Protein AF-A0A1Z4JEW8-F1 (afdb_monomer_lite)

Structure (mmCIF, N/CA/C/O backbone):
data_AF-A0A1Z4JEW8-F1
#
_entry.id   AF-A0A1Z4JEW8-F1
#
loop_
_atom_site.group_PDB
_atom_site.id
_atom_site.type_symbol
_atom_site.label_atom_id
_atom_site.label_alt_id
_atom_site.label_comp_id
_atom_site.label_asym_id
_atom_site.label_entity_id
_atom_site.label_seq_id
_atom_site.pdbx_PDB_ins_code
_atom_site.Cartn_x
_atom_site.Cartn_y
_atom_site.Cartn_z
_atom_site.occupancy
_atom_site.B_iso_or_equiv
_atom_site.auth_seq_id
_atom_site.auth_comp_id
_atom_site.auth_asym_id
_atom_site.auth_atom_id
_atom_site.pdbx_PDB_model_num
ATOM 1 N N . MET A 1 1 ? -56.384 10.209 36.908 1.00 37.41 1 MET A N 1
ATOM 2 C CA . MET A 1 1 ? -57.163 9.040 36.439 1.00 37.41 1 MET A CA 1
ATOM 3 C C . MET A 1 1 ? -57.137 7.982 37.532 1.00 37.41 1 MET A C 1
ATOM 5 O O . MET A 1 1 ? -56.082 7.412 37.780 1.00 37.41 1 MET A O 1
ATOM 9 N N . GLY A 1 2 ? -58.249 7.804 38.248 1.00 45.12 2 GLY A N 1
ATOM 10 C CA . GLY A 1 2 ? -58.373 6.816 39.322 1.00 45.12 2 GLY A CA 1
ATOM 11 C C . GLY A 1 2 ? -58.526 5.409 38.747 1.00 45.12 2 GLY A C 1
ATOM 12 O O . GLY A 1 2 ? -59.502 5.127 38.060 1.00 45.12 2 GLY A O 1
ATOM 13 N N . GLY A 1 3 ? -57.543 4.540 38.981 1.00 55.34 3 GLY A N 1
ATOM 14 C CA . GLY A 1 3 ? -57.662 3.120 38.650 1.00 55.34 3 GLY A CA 1
ATOM 15 C C . GLY A 1 3 ? -58.526 2.399 39.686 1.00 55.34 3 GLY A C 1
ATOM 16 O O . GLY A 1 3 ? -58.385 2.673 40.876 1.00 55.34 3 GLY A O 1
ATOM 17 N N . LYS A 1 4 ? -59.391 1.472 39.243 1.00 71.25 4 LYS A N 1
ATOM 18 C CA . LYS A 1 4 ? -60.155 0.567 40.125 1.00 71.25 4 LYS A CA 1
ATOM 19 C C . LYS A 1 4 ? -59.231 -0.049 41.182 1.00 71.25 4 LYS A C 1
ATOM 21 O O . LYS A 1 4 ? -58.220 -0.662 40.813 1.00 71.25 4 LYS A O 1
ATOM 26 N N . LEU A 1 5 ? -59.603 0.102 42.457 1.00 84.00 5 LEU A N 1
ATOM 27 C CA . LEU A 1 5 ? -58.953 -0.535 43.607 1.00 84.00 5 LEU A CA 1
ATOM 28 C C . LEU A 1 5 ? -58.852 -2.052 43.384 1.00 84.00 5 LEU A C 1
ATOM 30 O O . LEU A 1 5 ? -59.680 -2.629 42.684 1.00 84.00 5 LEU A O 1
ATOM 34 N N . TRP A 1 6 ? -57.793 -2.666 43.908 1.00 86.81 6 TRP A N 1
ATOM 35 C CA . TRP A 1 6 ? -57.601 -4.117 43.861 1.00 86.81 6 TRP A CA 1
ATOM 36 C C . TRP A 1 6 ? -58.329 -4.757 45.036 1.00 86.81 6 TRP A C 1
ATOM 38 O O . TRP A 1 6 ? -58.059 -4.400 46.183 1.00 86.81 6 TRP A O 1
ATOM 48 N N . GLU A 1 7 ? -59.234 -5.681 44.747 1.00 90.88 7 GLU A N 1
ATOM 49 C CA . GLU A 1 7 ? -60.022 -6.402 45.739 1.00 90.88 7 GLU A CA 1
ATOM 50 C C . GLU A 1 7 ? -59.204 -7.538 46.374 1.00 90.88 7 GLU A C 1
ATOM 52 O O . GLU A 1 7 ? -58.230 -8.036 45.802 1.00 90.88 7 GLU A O 1
ATOM 57 N N . GLY A 1 8 ? -59.585 -7.954 47.585 1.00 89.25 8 GLY A N 1
ATOM 58 C CA . GLY A 1 8 ? -58.835 -8.952 48.358 1.00 89.25 8 GLY A CA 1
ATOM 59 C C . GLY A 1 8 ? -58.693 -10.301 47.645 1.00 89.25 8 GLY A C 1
ATOM 60 O O . GLY A 1 8 ? -57.621 -10.901 47.680 1.00 89.25 8 GLY A O 1
ATOM 61 N N . TRP A 1 9 ? -59.731 -10.743 46.933 1.00 90.69 9 TRP A N 1
ATOM 62 C CA . TRP A 1 9 ? -59.690 -11.991 46.168 1.00 90.69 9 TRP A CA 1
ATOM 63 C C . TRP A 1 9 ? -58.778 -11.884 44.937 1.00 90.69 9 TRP A C 1
ATOM 65 O O . TRP A 1 9 ? -58.056 -12.830 44.636 1.00 90.69 9 TRP A O 1
ATOM 75 N N . GLU A 1 10 ? -58.715 -10.723 44.272 1.00 92.31 10 GLU A N 1
ATOM 76 C CA . GLU A 1 10 ? -57.778 -10.498 43.162 1.00 92.31 10 GLU A CA 1
ATOM 77 C C . GLU A 1 10 ? -56.331 -10.595 43.658 1.00 92.31 10 GLU A C 1
ATOM 79 O O . GLU A 1 10 ? -55.471 -11.173 42.999 1.00 92.31 10 GLU A O 1
ATOM 84 N N . MET A 1 11 ? -56.061 -10.062 44.854 1.00 91.81 11 MET A N 1
ATOM 85 C CA . MET A 1 11 ? -54.754 -10.178 45.503 1.00 91.81 11 MET A CA 1
ATOM 86 C C . MET A 1 11 ? -54.409 -11.627 45.869 1.00 91.81 11 MET A C 1
ATOM 88 O O . MET A 1 11 ? -53.238 -11.996 45.790 1.00 91.81 11 MET A O 1
ATOM 92 N N . GLN A 1 12 ? -55.404 -12.437 46.239 1.00 91.25 12 GLN A N 1
ATOM 93 C CA . GLN A 1 12 ? -55.226 -13.861 46.523 1.00 91.25 12 GLN A CA 1
ATOM 94 C C . GLN A 1 12 ? -54.885 -14.644 45.248 1.00 91.25 12 GLN A C 1
ATOM 96 O O . GLN A 1 12 ? -53.907 -15.386 45.237 1.00 91.25 12 GLN A O 1
ATOM 101 N N . VAL A 1 13 ? -55.586 -14.377 44.137 1.00 92.75 13 VAL A N 1
ATOM 102 C CA . VAL A 1 13 ? -55.270 -14.960 42.819 1.00 92.75 13 VAL A CA 1
ATOM 103 C C . VAL A 1 13 ? -53.829 -14.651 42.411 1.00 92.75 13 VAL A C 1
ATOM 105 O O . VAL A 1 13 ? -53.126 -15.546 41.945 1.00 92.75 13 VAL A O 1
ATOM 108 N N . LEU A 1 14 ? -53.352 -13.420 42.628 1.00 91.62 14 LEU A N 1
ATOM 109 C CA . LEU A 1 14 ? -51.947 -13.092 42.374 1.00 91.62 14 LEU A CA 1
ATOM 110 C C . LEU A 1 14 ? -51.000 -13.913 43.266 1.00 91.62 14 LEU A C 1
ATOM 112 O O . LEU A 1 14 ? -50.033 -14.469 42.758 1.00 91.62 14 LEU A O 1
ATOM 116 N N . ARG A 1 15 ? -51.256 -14.010 44.578 1.00 90.62 15 ARG A N 1
ATOM 117 C CA . ARG A 1 15 ? -50.373 -14.728 45.523 1.00 90.62 15 ARG A CA 1
ATOM 118 C C . ARG A 1 15 ? -50.279 -16.223 45.242 1.00 90.62 15 ARG A C 1
ATOM 120 O O . ARG A 1 15 ? -49.203 -16.795 45.378 1.00 90.62 15 ARG A O 1
ATOM 127 N N . ASP A 1 16 ? -51.385 -16.840 44.846 1.00 91.44 16 ASP A N 1
ATOM 128 C CA . ASP A 1 16 ? -51.444 -18.290 44.673 1.00 91.44 16 ASP A CA 1
ATOM 129 C C . ASP A 1 16 ? -50.813 -18.755 43.358 1.00 91.44 16 ASP A C 1
ATOM 131 O O . ASP A 1 16 ? -50.330 -19.891 43.286 1.00 91.44 16 ASP A O 1
ATOM 135 N N . ASN A 1 17 ? -50.789 -17.876 42.346 1.00 90.06 17 ASN A N 1
ATOM 136 C CA . ASN A 1 17 ? -50.465 -18.235 40.965 1.00 90.06 17 ASN A CA 1
ATOM 137 C C . ASN A 1 17 ? -49.214 -17.536 40.402 1.00 90.06 17 ASN A C 1
ATOM 139 O O . ASN A 1 17 ? -48.527 -18.125 39.563 1.00 90.06 17 ASN A O 1
ATOM 143 N N . CYS A 1 18 ? -48.869 -16.319 40.847 1.00 83.62 18 CYS A N 1
ATOM 144 C CA . CYS A 1 18 ? -47.643 -15.655 40.390 1.00 83.62 18 CYS A CA 1
ATOM 145 C C . CYS A 1 18 ? -46.408 -16.481 40.793 1.00 83.62 18 CYS A C 1
ATOM 147 O O . CYS A 1 18 ? -46.218 -16.803 41.962 1.00 83.62 18 CYS A O 1
ATOM 149 N N . GLY A 1 19 ? -45.583 -16.844 39.804 1.00 73.06 19 GLY A N 1
ATOM 150 C CA . GLY A 1 19 ? -44.410 -17.712 39.978 1.00 73.06 19 GLY A CA 1
ATOM 151 C C . GLY A 1 19 ? -44.659 -19.202 39.703 1.00 73.06 19 GLY A C 1
ATOM 152 O O . GLY A 1 19 ? -43.692 -19.945 39.573 1.00 73.06 19 GLY A O 1
ATOM 153 N N . LYS A 1 20 ? -45.921 -19.638 39.562 1.00 80.94 20 LYS A N 1
ATOM 154 C CA . LYS A 1 20 ? -46.285 -21.018 39.170 1.00 80.94 20 LYS A CA 1
ATOM 155 C C . LYS A 1 20 ? -46.773 -21.133 37.726 1.00 80.94 20 LYS A C 1
ATOM 157 O O . LYS A 1 20 ? -46.690 -22.207 37.145 1.00 80.94 20 LYS A O 1
ATOM 162 N N . MET A 1 21 ? -47.286 -20.042 37.166 1.00 84.06 21 MET A N 1
ATOM 163 C CA . MET A 1 21 ? -47.778 -19.957 35.790 1.00 84.06 21 MET A CA 1
ATOM 164 C C . MET A 1 21 ? -47.408 -18.604 35.168 1.00 84.06 21 MET A C 1
ATOM 166 O O . MET A 1 21 ? -46.947 -17.692 35.867 1.00 84.06 21 MET A O 1
ATOM 170 N N . SER A 1 22 ? -47.578 -18.479 33.852 1.00 83.75 22 SER A N 1
ATOM 171 C CA . SER A 1 22 ? -47.296 -17.245 33.112 1.00 83.75 22 SER A CA 1
ATOM 172 C C . SER A 1 22 ? -48.255 -16.113 33.495 1.00 83.75 22 SER A C 1
ATOM 174 O O . SER A 1 22 ? -49.361 -16.334 33.988 1.00 83.75 22 SER A O 1
ATOM 176 N N . ILE A 1 23 ? -47.848 -14.863 33.265 1.00 84.75 23 ILE A N 1
ATOM 177 C CA . ILE A 1 23 ? -48.676 -13.695 33.603 1.00 84.75 23 ILE A CA 1
ATOM 178 C C . ILE A 1 23 ? -49.924 -13.604 32.722 1.00 84.75 23 ILE A C 1
ATOM 180 O O . ILE A 1 23 ? -50.951 -13.089 33.161 1.00 84.75 23 ILE A O 1
ATOM 184 N N . GLU A 1 24 ? -49.854 -14.135 31.509 1.00 86.06 24 GLU A N 1
ATOM 185 C CA . GLU A 1 24 ? -50.970 -14.296 30.590 1.00 86.06 24 GLU A CA 1
ATOM 186 C C . GLU A 1 24 ? -52.019 -15.266 31.158 1.00 86.06 24 GLU A C 1
ATOM 188 O O . GLU A 1 24 ? -53.209 -14.953 31.140 1.00 86.06 24 GLU A O 1
ATOM 193 N N . GLU A 1 25 ? -51.584 -16.386 31.742 1.00 87.38 25 GLU A N 1
ATOM 194 C CA . GLU A 1 25 ? -52.461 -17.355 32.417 1.00 87.38 25 GLU A CA 1
ATOM 195 C C . GLU A 1 25 ? -53.066 -16.771 33.701 1.00 87.38 25 GLU A C 1
ATOM 197 O O . GLU A 1 25 ? -54.272 -16.883 33.918 1.00 87.38 25 GLU A O 1
ATOM 202 N N . VAL A 1 26 ? -52.280 -16.047 34.510 1.00 88.75 26 VAL A N 1
ATOM 203 C CA . VAL A 1 26 ? -52.811 -15.328 35.686 1.00 88.75 26 VAL A CA 1
ATOM 204 C C . VAL A 1 26 ? -53.827 -14.258 35.269 1.00 88.75 26 VAL A C 1
ATOM 206 O O . VAL A 1 26 ? -54.826 -14.045 35.955 1.00 88.75 26 VAL A O 1
ATOM 209 N N . ALA A 1 27 ? -53.609 -13.580 34.140 1.00 91.56 27 ALA A N 1
ATOM 210 C CA . ALA A 1 27 ? -54.542 -12.585 33.624 1.00 91.56 27 ALA A CA 1
ATOM 211 C C . ALA A 1 27 ? -55.839 -13.203 33.086 1.00 91.56 27 ALA A C 1
ATOM 213 O O . ALA A 1 27 ? -56.889 -12.574 33.199 1.00 91.56 27 ALA A O 1
ATOM 214 N N . ALA A 1 28 ? -55.802 -14.437 32.578 1.00 92.94 28 ALA A N 1
ATOM 215 C CA . ALA A 1 28 ? -57.008 -15.170 32.195 1.00 92.94 28 ALA A CA 1
ATOM 216 C C . ALA A 1 28 ? -57.924 -15.470 33.400 1.00 92.94 28 ALA A C 1
ATOM 218 O O . ALA A 1 28 ? -59.144 -15.489 33.247 1.00 92.94 28 ALA A O 1
ATOM 219 N N . LEU A 1 29 ? -57.357 -15.621 34.606 1.00 92.38 29 LEU A N 1
ATOM 220 C CA . LEU A 1 29 ? -58.109 -15.767 35.865 1.00 92.38 29 LEU A CA 1
ATOM 221 C C . LEU A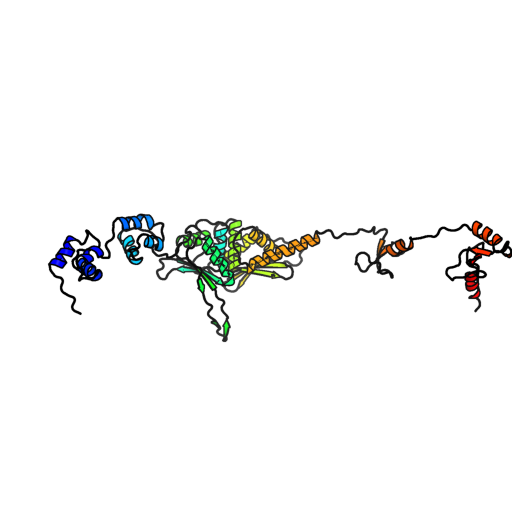 1 29 ? -58.729 -14.447 36.363 1.00 92.38 29 LEU A C 1
ATOM 223 O O . LEU A 1 29 ? -59.555 -14.451 37.274 1.00 92.38 29 LEU A O 1
ATOM 227 N N . LEU A 1 30 ? -58.340 -13.312 35.774 1.00 92.19 30 LEU A N 1
ATOM 228 C CA . LEU A 1 30 ? -58.817 -11.968 36.104 1.00 92.19 30 LEU A CA 1
ATOM 229 C C . LEU A 1 30 ? -59.309 -11.264 34.824 1.00 92.19 30 LEU A C 1
ATOM 231 O O . LEU A 1 30 ? -58.710 -10.269 34.412 1.00 92.19 30 LEU A O 1
ATOM 235 N N . PRO A 1 31 ? -60.395 -11.738 34.181 1.00 87.06 31 PRO A N 1
ATOM 236 C CA . PRO A 1 31 ? -60.792 -11.308 32.832 1.00 87.06 31 PRO A CA 1
ATOM 237 C C . PRO A 1 31 ? -61.156 -9.817 32.728 1.00 87.06 31 PRO A C 1
ATOM 239 O O . PRO A 1 31 ? -61.129 -9.225 31.651 1.00 87.06 31 PRO A O 1
ATOM 242 N N . HIS A 1 32 ? -61.476 -9.175 33.852 1.00 87.75 32 HIS A N 1
ATOM 243 C CA . HIS A 1 32 ? -61.737 -7.737 33.973 1.00 87.75 32 HIS A CA 1
ATOM 244 C C . HIS A 1 32 ? -60.465 -6.890 34.176 1.00 87.75 32 HIS A C 1
ATOM 246 O O . HIS A 1 32 ? -60.550 -5.660 34.259 1.00 87.75 32 HIS A O 1
ATOM 252 N N . ARG A 1 33 ? -59.283 -7.511 34.265 1.00 90.12 33 ARG A N 1
ATOM 253 C CA . ARG A 1 33 ? -57.972 -6.854 34.332 1.00 90.12 33 ARG A CA 1
ATOM 254 C C . ARG A 1 33 ? -57.192 -7.129 33.050 1.00 90.12 33 ARG A C 1
ATOM 256 O O . ARG A 1 33 ? -57.235 -8.204 32.473 1.00 90.12 33 ARG A O 1
ATOM 263 N N . THR A 1 34 ? -56.424 -6.141 32.603 1.00 91.38 34 THR A N 1
ATOM 264 C CA . THR A 1 34 ? -55.508 -6.343 31.474 1.00 91.38 34 THR A CA 1
ATOM 265 C C . THR A 1 34 ? -54.259 -7.090 31.935 1.00 91.38 34 THR A C 1
ATOM 267 O O . THR A 1 34 ? -53.801 -6.880 33.061 1.00 91.38 34 THR A O 1
ATOM 270 N N . VAL A 1 35 ? -53.636 -7.863 31.039 1.00 86.38 35 VAL A N 1
ATOM 271 C CA . VAL A 1 35 ? -52.336 -8.531 31.274 1.00 86.38 35 VAL A CA 1
ATOM 272 C C . VAL A 1 35 ? -51.304 -7.553 31.853 1.00 86.38 35 VAL A C 1
ATOM 274 O O . VAL A 1 35 ? -50.643 -7.823 32.853 1.00 86.38 35 VAL A O 1
ATOM 277 N N . LYS A 1 36 ? -51.243 -6.336 31.296 1.00 85.88 36 LYS A N 1
ATOM 278 C CA . LYS A 1 36 ? -50.372 -5.255 31.780 1.00 85.88 36 LYS A CA 1
ATOM 279 C C . LYS A 1 36 ? -50.713 -4.803 33.207 1.00 85.88 36 LYS A C 1
ATOM 281 O O . LYS A 1 36 ? -49.808 -4.493 33.979 1.00 85.88 36 LYS A O 1
ATOM 286 N N . GLY A 1 37 ? -51.998 -4.734 33.558 1.00 88.31 37 GLY A N 1
ATOM 287 C CA . GLY A 1 37 ? -52.461 -4.381 34.902 1.00 88.31 37 GLY A CA 1
ATOM 288 C C . GLY A 1 37 ? -52.094 -5.439 35.943 1.00 88.31 37 GLY A C 1
ATOM 289 O O . GLY A 1 37 ? -51.596 -5.085 37.012 1.00 88.31 37 GLY A O 1
ATOM 290 N N . VAL A 1 38 ? -52.272 -6.715 35.594 1.00 89.50 38 VAL A N 1
ATOM 291 C CA . VAL A 1 38 ? -51.879 -7.883 36.400 1.00 89.50 38 VAL A CA 1
ATOM 292 C C . VAL A 1 38 ? -50.373 -7.887 36.640 1.00 89.50 38 VAL A C 1
ATOM 294 O O . VAL A 1 38 ? -49.942 -7.877 37.793 1.00 89.50 38 VAL A O 1
ATOM 297 N N . HIS A 1 39 ? -49.574 -7.750 35.577 1.00 85.50 39 HIS A N 1
ATOM 298 C CA . HIS A 1 39 ? -48.118 -7.639 35.673 1.00 85.50 39 HIS A CA 1
ATOM 299 C C . HIS A 1 39 ? -47.681 -6.500 36.609 1.00 85.50 39 HIS A C 1
ATOM 301 O O . HIS A 1 39 ? -46.851 -6.689 37.497 1.00 85.50 39 HIS A O 1
ATOM 307 N N . LEU A 1 40 ? -48.222 -5.289 36.422 1.00 84.94 40 LEU A N 1
ATOM 308 C CA . LEU A 1 40 ? -47.860 -4.116 37.228 1.00 84.94 40 LEU A CA 1
ATOM 309 C C . LEU A 1 40 ? -48.212 -4.291 38.704 1.00 84.94 40 LEU A C 1
ATOM 311 O O . LEU A 1 40 ? -47.472 -3.811 39.563 1.00 84.94 40 LEU A O 1
ATOM 315 N N . ARG A 1 41 ? -49.337 -4.942 39.013 1.00 90.19 41 ARG A N 1
ATOM 316 C CA . ARG A 1 41 ? -49.731 -5.176 40.401 1.00 90.19 41 ARG A CA 1
ATOM 317 C C . ARG A 1 41 ? -48.884 -6.251 41.056 1.00 90.19 41 ARG A C 1
ATOM 319 O O . ARG A 1 41 ? -48.388 -5.992 42.147 1.00 90.19 41 ARG A O 1
ATOM 326 N N . ALA A 1 42 ? -48.703 -7.394 40.398 1.00 86.31 42 ALA A N 1
ATOM 327 C CA . ALA A 1 42 ? -47.872 -8.486 40.893 1.00 86.31 42 ALA A CA 1
ATOM 328 C C . ALA A 1 42 ? -46.432 -8.014 41.158 1.00 86.31 42 ALA A C 1
ATOM 330 O O . ALA A 1 42 ? -45.866 -8.305 42.207 1.00 86.31 42 ALA A O 1
ATOM 331 N N . PHE A 1 43 ? -45.891 -7.171 40.274 1.00 82.75 43 PHE A N 1
ATOM 332 C CA . PHE A 1 43 ? -44.615 -6.490 40.486 1.00 82.75 43 PHE A CA 1
ATOM 333 C C . PHE A 1 43 ? -44.638 -5.552 41.707 1.00 82.75 43 PHE A C 1
ATOM 335 O O . PHE A 1 43 ? -43.800 -5.668 42.594 1.00 82.75 43 PHE A O 1
ATOM 342 N N . LYS A 1 44 ? -45.629 -4.649 41.807 1.00 84.75 44 LYS A N 1
ATOM 343 C CA . LYS A 1 44 ? -45.735 -3.685 42.925 1.00 84.75 44 LYS A CA 1
ATOM 344 C C . LYS A 1 44 ? -45.873 -4.331 44.302 1.00 84.75 44 LYS A C 1
ATOM 346 O O . LYS A 1 44 ? -45.576 -3.676 45.295 1.00 84.75 44 LYS A O 1
ATOM 351 N N . VAL A 1 45 ? -46.387 -5.555 44.368 1.00 86.94 45 VAL A N 1
ATOM 352 C CA . VAL A 1 45 ? -46.597 -6.293 45.622 1.00 86.94 45 VAL A CA 1
ATOM 353 C C . VAL A 1 45 ? -45.551 -7.387 45.849 1.00 86.94 45 VAL A C 1
ATOM 355 O O . VAL A 1 45 ? -45.737 -8.216 46.732 1.00 86.94 45 VAL A O 1
ATOM 358 N N . GLY A 1 46 ? -44.457 -7.375 45.076 1.00 82.44 46 GLY A N 1
ATOM 359 C CA . GLY A 1 46 ? -43.292 -8.240 45.282 1.00 82.44 46 GLY A CA 1
ATOM 360 C C . GLY A 1 46 ? -43.492 -9.709 44.899 1.00 82.44 46 GLY A C 1
ATOM 361 O O . GLY A 1 46 ? -42.726 -10.553 45.344 1.00 82.44 46 GLY A O 1
ATOM 362 N N . LEU A 1 47 ? -44.517 -10.028 44.101 1.00 84.25 47 LEU A N 1
ATOM 363 C CA . LEU A 1 47 ? -44.822 -11.397 43.652 1.00 84.25 47 LEU A CA 1
ATOM 364 C C . LEU A 1 47 ? -44.148 -11.770 42.329 1.00 84.25 47 LEU A C 1
ATOM 366 O O . LEU A 1 47 ? -44.182 -12.928 41.921 1.00 84.25 47 LEU A O 1
ATOM 370 N N . LEU A 1 48 ? -43.569 -10.791 41.639 1.00 71.69 48 LEU A N 1
ATOM 371 C CA . LEU A 1 48 ? -42.718 -11.025 40.483 1.00 71.69 48 LEU A CA 1
ATOM 372 C C . LEU A 1 48 ? -41.287 -10.636 40.830 1.00 71.69 48 LEU A C 1
ATOM 374 O O . LEU A 1 48 ? -41.094 -9.631 41.523 1.00 71.69 48 LEU A O 1
ATOM 378 N N . PRO A 1 49 ? -40.294 -11.392 40.329 1.00 65.00 49 PRO A N 1
ATOM 379 C CA . PRO A 1 49 ? -38.912 -10.981 40.437 1.00 65.00 49 PRO A CA 1
ATOM 380 C C . PRO A 1 49 ? -38.741 -9.616 39.778 1.00 65.00 49 PRO A C 1
ATOM 382 O O . PRO A 1 49 ? -39.457 -9.246 38.837 1.00 65.00 49 PRO A O 1
ATOM 385 N N . ASP A 1 50 ? -37.786 -8.857 40.300 1.00 62.91 50 ASP A N 1
ATOM 386 C CA . ASP A 1 50 ? -37.508 -7.531 39.788 1.00 62.91 50 ASP A CA 1
ATOM 387 C C . ASP A 1 50 ? -37.223 -7.600 38.281 1.00 62.91 50 ASP A C 1
ATOM 389 O O . ASP A 1 50 ? -36.651 -8.575 37.790 1.00 62.91 50 ASP A O 1
ATOM 393 N N . LYS A 1 51 ? -37.544 -6.548 37.520 1.00 59.09 51 LYS A N 1
ATOM 394 C CA . LYS A 1 51 ? -37.290 -6.516 36.060 1.00 59.09 51 LYS A CA 1
ATOM 395 C C . LYS A 1 51 ? -35.797 -6.711 35.706 1.00 59.09 51 LYS A C 1
ATOM 397 O O . LYS A 1 51 ? -35.444 -6.936 34.550 1.00 59.09 51 LYS A O 1
ATOM 402 N N . ASN A 1 52 ? -34.934 -6.626 36.718 1.00 61.56 52 ASN A N 1
ATOM 403 C CA . ASN A 1 52 ? -33.487 -6.792 36.677 1.00 61.56 52 ASN A CA 1
ATOM 404 C C . ASN A 1 52 ? -32.995 -8.141 37.233 1.00 61.56 52 ASN A C 1
ATOM 406 O O . ASN A 1 52 ? -31.790 -8.306 37.375 1.00 61.56 52 ASN A O 1
ATOM 410 N N . TYR A 1 53 ? -33.876 -9.083 37.580 1.00 75.62 53 TYR A N 1
ATOM 411 C CA . TYR A 1 53 ? -33.467 -10.393 38.088 1.00 75.62 53 TYR A CA 1
ATOM 412 C C . TYR A 1 53 ? -32.790 -11.197 36.982 1.00 75.62 53 TYR A C 1
ATOM 414 O O . TYR A 1 53 ? -33.367 -11.301 35.904 1.00 75.62 53 TYR A O 1
ATOM 422 N N . TRP A 1 54 ? -31.601 -11.739 37.241 1.00 80.94 54 TRP A N 1
ATOM 423 C CA . TRP A 1 54 ? -30.809 -12.568 36.328 1.00 80.94 54 TRP A CA 1
ATOM 424 C C . TRP A 1 54 ? -30.789 -14.007 36.826 1.00 80.94 54 TRP A C 1
ATOM 426 O O . TRP A 1 54 ? -30.583 -14.241 38.015 1.00 80.94 54 TRP A O 1
ATOM 436 N N . THR A 1 55 ? -31.019 -14.956 35.924 1.00 83.25 55 THR A N 1
ATOM 437 C CA . THR A 1 55 ? -30.961 -16.385 36.248 1.00 83.25 55 THR A CA 1
ATOM 438 C C . THR A 1 55 ? -29.531 -16.918 36.154 1.00 83.25 55 THR A C 1
ATOM 440 O O . THR A 1 55 ? -28.723 -16.413 35.376 1.00 83.25 55 THR A O 1
ATOM 443 N N . GLU A 1 56 ? -29.241 -18.001 36.877 1.00 80.44 56 GLU A N 1
ATOM 444 C CA . GLU A 1 56 ? -27.939 -18.684 36.808 1.00 80.44 56 GLU A CA 1
ATOM 445 C C . GLU A 1 56 ? -27.614 -19.166 35.382 1.00 80.44 56 GLU A C 1
ATOM 447 O O . GLU A 1 56 ? -26.474 -19.114 34.935 1.00 80.44 56 GLU A O 1
ATOM 452 N N . GLN A 1 57 ? -28.634 -19.578 34.622 1.00 80.44 57 GLN A N 1
ATOM 453 C CA . GLN A 1 57 ? -28.488 -19.979 33.219 1.00 80.44 57 GLN A CA 1
ATOM 454 C C . GLN A 1 57 ? -28.052 -18.805 32.336 1.00 80.44 57 GLN A C 1
ATOM 456 O O . GLN A 1 57 ? -27.191 -18.966 31.472 1.00 80.44 57 GLN A O 1
ATOM 461 N N . GLU A 1 58 ? -28.628 -17.619 32.550 1.00 87.06 58 GLU A N 1
ATOM 462 C CA . GLU A 1 58 ? -28.208 -16.413 31.839 1.00 87.06 58 GLU A CA 1
ATOM 463 C C . GLU A 1 58 ? -26.773 -16.031 32.217 1.00 87.06 58 GLU A C 1
ATOM 465 O O . GLU A 1 58 ? -25.981 -15.738 31.326 1.00 87.06 58 GLU A O 1
ATOM 470 N N . ASP A 1 59 ? -26.405 -16.101 33.499 1.00 88.31 59 ASP A N 1
ATOM 471 C CA . ASP A 1 59 ? -25.035 -15.832 33.951 1.00 88.31 59 ASP A CA 1
ATOM 472 C C . ASP A 1 59 ? -24.026 -16.834 33.366 1.00 88.31 59 ASP A C 1
ATOM 474 O O . ASP A 1 59 ? -22.942 -16.432 32.937 1.00 88.31 59 ASP A O 1
ATOM 478 N N . GLN A 1 60 ? -24.390 -18.113 33.251 1.00 85.94 60 GLN A N 1
ATOM 479 C CA . GLN A 1 60 ? -23.561 -19.132 32.604 1.00 85.94 60 GLN A CA 1
ATOM 480 C C . GLN A 1 60 ? -23.382 -18.856 31.103 1.00 85.94 60 GLN A C 1
ATOM 482 O O . GLN A 1 60 ? -22.260 -18.899 30.595 1.00 85.94 60 GLN A O 1
ATOM 487 N N . ILE A 1 61 ? -24.454 -18.469 30.395 1.00 86.69 61 ILE A N 1
ATOM 488 C CA . ILE A 1 61 ? -24.365 -18.020 28.995 1.00 86.69 61 ILE A CA 1
ATOM 489 C C . ILE A 1 61 ? -23.373 -16.860 28.878 1.00 86.69 61 ILE A C 1
ATOM 491 O O . ILE A 1 61 ? -22.561 -16.841 27.953 1.00 86.69 61 ILE A O 1
ATOM 495 N N . LEU A 1 62 ? -23.406 -15.901 29.803 1.00 84.25 62 LEU A N 1
ATOM 496 C CA . LEU A 1 62 ? -22.470 -14.782 29.802 1.00 84.25 62 LEU A CA 1
ATOM 497 C C . LEU A 1 62 ? -21.025 -15.246 30.029 1.00 84.25 62 LEU A C 1
ATOM 499 O O . LEU A 1 62 ? -20.154 -14.853 29.257 1.00 84.25 62 LEU A O 1
ATOM 503 N N . ARG A 1 63 ? -20.765 -16.111 31.015 1.00 81.31 63 ARG A N 1
ATOM 504 C CA . ARG A 1 63 ? -19.417 -16.632 31.319 1.00 81.31 63 ARG A CA 1
ATOM 505 C C . ARG A 1 63 ? -18.786 -17.365 30.135 1.00 81.31 63 ARG A C 1
ATOM 507 O O . ARG A 1 63 ? -17.655 -17.057 29.769 1.00 81.31 63 ARG A O 1
ATOM 514 N N . ASP A 1 64 ? -19.531 -18.263 29.499 1.00 81.81 64 ASP A N 1
ATOM 515 C CA . ASP A 1 64 ? -18.992 -19.131 28.443 1.00 81.81 64 ASP A CA 1
ATOM 516 C C . ASP A 1 64 ? -18.814 -18.406 27.106 1.00 81.81 64 ASP A C 1
ATOM 518 O O . ASP A 1 64 ? -17.966 -18.764 26.286 1.00 81.81 64 ASP A O 1
ATOM 522 N N . ASN A 1 65 ? -19.635 -17.383 26.853 1.00 78.62 65 ASN A N 1
ATOM 523 C CA . ASN A 1 65 ? -19.725 -16.769 25.531 1.00 78.62 65 ASN A CA 1
ATOM 524 C C . ASN A 1 65 ? -19.090 -15.382 25.460 1.00 78.62 65 ASN A C 1
ATOM 526 O O . ASN A 1 65 ? -18.675 -14.976 24.375 1.00 78.62 65 ASN A O 1
ATOM 530 N N . PHE A 1 66 ? -18.989 -14.651 26.572 1.00 69.06 66 PHE A N 1
ATOM 531 C CA . PHE A 1 66 ? -18.430 -13.298 26.574 1.00 69.06 66 PHE A CA 1
ATOM 532 C C . PHE A 1 66 ? -16.989 -13.197 26.051 1.00 69.06 66 PHE A C 1
ATOM 534 O O . PHE A 1 66 ? -16.721 -12.260 25.297 1.00 69.06 66 PHE A O 1
ATOM 541 N N . PRO A 1 67 ? -16.074 -14.147 26.332 1.00 65.06 67 PRO A N 1
ATOM 542 C CA . PRO A 1 67 ? -14.713 -14.069 25.801 1.00 65.06 67 PRO A CA 1
ATOM 543 C C . PRO A 1 67 ? -14.626 -14.219 24.270 1.00 65.06 67 PRO A C 1
ATOM 545 O O . PRO A 1 67 ? -13.629 -13.818 23.668 1.00 65.06 67 PRO A O 1
ATOM 548 N N . HIS A 1 68 ? -15.654 -14.786 23.623 1.00 65.31 68 HIS A N 1
ATOM 549 C CA . HIS A 1 68 ? -15.557 -15.282 22.243 1.00 65.31 68 HIS A CA 1
ATOM 550 C C . HIS A 1 68 ? -16.690 -14.838 21.303 1.00 65.31 68 HIS A C 1
ATOM 552 O O . HIS A 1 68 ? -16.587 -15.043 20.093 1.00 65.31 68 HIS A O 1
ATOM 558 N N . LYS A 1 69 ? -17.776 -14.238 21.808 1.00 68.50 69 LYS A N 1
ATOM 559 C CA . LYS A 1 69 ? -18.933 -13.811 21.003 1.00 68.50 69 LYS A CA 1
ATOM 560 C C . LYS A 1 69 ? -19.157 -12.303 21.062 1.00 68.50 69 LYS A C 1
ATOM 562 O O . LYS A 1 69 ? -18.889 -11.635 22.052 1.00 68.50 69 LYS A O 1
ATOM 567 N N . THR A 1 70 ? -19.700 -11.761 19.974 1.00 69.19 70 THR A N 1
ATOM 568 C CA . THR A 1 70 ? -20.077 -10.342 19.875 1.00 69.19 70 THR A CA 1
ATOM 569 C C . THR A 1 70 ? -21.295 -10.016 20.739 1.00 69.19 70 THR A C 1
ATOM 571 O O . THR A 1 70 ? -22.151 -10.870 20.984 1.00 69.19 70 THR A O 1
ATOM 574 N N . ALA A 1 71 ? -21.449 -8.739 21.102 1.00 70.06 71 ALA A N 1
ATOM 575 C CA . ALA A 1 71 ? -22.616 -8.243 21.835 1.00 70.06 71 ALA A CA 1
ATOM 576 C C . ALA A 1 71 ? -23.944 -8.615 21.152 1.00 70.06 71 ALA A C 1
ATOM 578 O O . ALA A 1 71 ? -24.918 -8.973 21.809 1.00 70.06 71 ALA A O 1
ATOM 579 N N . THR A 1 72 ? -23.978 -8.576 19.816 1.00 69.50 72 THR A N 1
ATOM 580 C CA . THR A 1 72 ? -25.151 -8.945 19.013 1.00 69.50 72 THR A CA 1
ATOM 581 C C . THR A 1 72 ? -25.470 -10.436 19.113 1.00 69.50 72 THR A C 1
ATOM 583 O O . THR A 1 72 ? -26.638 -10.801 19.227 1.00 69.50 72 THR A O 1
ATOM 586 N N . GLN A 1 73 ? -24.456 -11.304 19.082 1.00 75.94 73 GLN A N 1
ATOM 587 C CA . GLN A 1 73 ? -24.641 -12.750 19.235 1.00 75.94 73 GLN A CA 1
ATOM 588 C C . GLN A 1 73 ? -25.127 -13.095 20.646 1.00 75.94 73 GLN A C 1
ATOM 590 O O . GLN A 1 73 ? -26.098 -13.833 20.778 1.00 75.94 73 GLN A O 1
ATOM 595 N N . ILE A 1 74 ? -24.541 -12.484 21.679 1.00 79.25 74 ILE A N 1
ATOM 596 C CA . ILE A 1 74 ? -24.976 -12.660 23.073 1.00 79.25 74 ILE A CA 1
ATOM 597 C C . ILE A 1 74 ? -26.416 -12.157 23.256 1.00 79.25 74 ILE A C 1
ATOM 599 O O . ILE A 1 74 ? -27.239 -12.842 23.855 1.00 79.25 74 ILE A O 1
ATOM 603 N N . LYS A 1 75 ? -26.782 -11.019 22.651 1.00 81.81 75 LYS A N 1
ATOM 604 C CA . LYS A 1 75 ? -28.168 -10.517 22.654 1.00 81.81 75 LYS A CA 1
ATOM 605 C C . LYS A 1 75 ? -29.157 -11.485 22.000 1.00 81.81 75 LYS A C 1
ATOM 607 O O . LYS A 1 75 ? -30.292 -11.575 22.445 1.00 81.81 75 LYS A O 1
ATOM 612 N N . ARG A 1 76 ? -28.764 -12.194 20.935 1.00 82.81 76 ARG A N 1
ATOM 613 C CA . ARG A 1 76 ? -29.633 -13.208 20.307 1.00 82.81 76 ARG A CA 1
ATOM 614 C C . ARG A 1 76 ? -29.876 -14.396 21.237 1.00 82.81 76 ARG A C 1
ATOM 616 O O . ARG A 1 76 ? -30.982 -14.919 21.242 1.00 82.81 76 ARG A O 1
ATOM 623 N N . MET A 1 77 ? -28.868 -14.781 22.021 1.00 82.75 77 MET A N 1
ATOM 624 C CA . MET A 1 77 ? -28.978 -15.839 23.035 1.00 82.75 77 MET A CA 1
ATOM 625 C C . MET A 1 77 ? -29.810 -15.392 24.246 1.00 82.75 77 MET A C 1
ATOM 627 O O . MET A 1 77 ? -30.481 -16.207 24.865 1.00 82.75 77 MET A O 1
ATOM 631 N N . LEU A 1 78 ? -29.812 -14.090 24.540 1.00 84.44 78 LEU A N 1
ATOM 632 C CA . LEU A 1 78 ? -30.551 -13.454 25.630 1.00 84.44 78 LEU A CA 1
ATOM 633 C C . LEU A 1 78 ? -31.617 -12.497 25.075 1.00 84.44 78 LEU A C 1
ATOM 635 O O . LEU A 1 78 ? -31.606 -11.299 25.361 1.00 84.44 78 LEU A O 1
ATOM 639 N N . SER A 1 79 ? -32.527 -13.014 24.244 1.00 73.12 79 SER A N 1
ATOM 640 C CA . SER A 1 79 ? -33.483 -12.211 23.460 1.00 73.12 79 SER A CA 1
ATOM 641 C C . SER A 1 79 ? -34.423 -11.336 24.307 1.00 73.12 79 SER A C 1
ATOM 643 O O . SER A 1 79 ? -34.891 -10.302 23.828 1.00 73.12 79 SER A O 1
ATOM 645 N N . GLY A 1 80 ? -34.635 -11.690 25.581 1.00 74.19 80 GLY A N 1
ATOM 646 C CA . GLY A 1 80 ? -35.374 -10.894 26.570 1.00 74.19 80 GLY A CA 1
ATOM 647 C C . GLY A 1 80 ? -34.584 -9.745 27.217 1.00 74.19 80 GLY A C 1
ATOM 648 O O . GLY A 1 80 ? -35.156 -8.960 27.975 1.00 74.19 80 GLY A O 1
ATOM 649 N N . ARG A 1 81 ? -33.280 -9.607 26.935 1.00 81.69 81 ARG A N 1
ATOM 650 C CA . ARG A 1 81 ? -32.391 -8.613 27.558 1.00 81.69 81 ARG A CA 1
ATOM 651 C C . ARG A 1 81 ? -31.943 -7.540 26.571 1.00 81.69 81 ARG A C 1
ATOM 653 O O . ARG A 1 81 ? -31.645 -7.780 25.400 1.00 81.69 81 ARG A O 1
ATOM 660 N N . THR A 1 82 ? -31.854 -6.304 27.058 1.00 78.44 82 THR A N 1
ATOM 661 C CA . THR A 1 82 ? -31.245 -5.208 26.294 1.00 78.44 82 THR A CA 1
ATOM 662 C C . THR A 1 82 ? -29.725 -5.296 26.379 1.00 78.44 82 THR A C 1
ATOM 664 O O . THR A 1 82 ? -29.189 -5.744 27.386 1.00 78.44 82 THR A O 1
ATOM 667 N N . LEU A 1 83 ? -29.008 -4.799 25.365 1.00 74.69 83 LEU A N 1
ATOM 668 C CA . LEU A 1 83 ? -27.536 -4.766 25.385 1.00 74.69 83 LEU A CA 1
ATOM 669 C C . LEU A 1 83 ? -26.978 -4.069 26.630 1.00 74.69 83 LEU A C 1
ATOM 671 O O . LEU A 1 83 ? -25.976 -4.520 27.164 1.00 74.69 83 LEU A O 1
ATOM 675 N N . ALA A 1 84 ? -27.652 -3.017 27.102 1.00 70.62 84 ALA A N 1
ATOM 676 C CA . ALA A 1 84 ? -27.280 -2.285 28.308 1.00 70.62 84 ALA A CA 1
ATOM 677 C C . ALA A 1 84 ? -27.516 -3.094 29.597 1.00 70.62 84 ALA A C 1
ATOM 679 O O . ALA A 1 84 ? -26.709 -3.023 30.518 1.00 70.62 84 ALA A O 1
ATOM 680 N N . ALA A 1 85 ? -28.600 -3.876 29.669 1.00 79.25 85 ALA A N 1
ATOM 681 C CA . ALA A 1 85 ? -28.856 -4.752 30.810 1.00 79.25 85 ALA A CA 1
ATOM 682 C C . ALA A 1 85 ? -27.821 -5.874 30.869 1.00 79.25 85 ALA A C 1
ATOM 684 O O . ALA A 1 85 ? -27.247 -6.102 31.931 1.00 79.25 85 ALA A O 1
ATOM 685 N N . ILE A 1 86 ? -27.554 -6.513 29.720 1.00 81.12 86 ILE A N 1
ATOM 686 C CA . ILE A 1 86 ? -26.459 -7.473 29.586 1.00 81.12 86 ILE A CA 1
ATOM 687 C C . ILE A 1 86 ? -25.191 -6.760 30.075 1.00 81.12 86 ILE A C 1
ATOM 689 O O . ILE A 1 86 ? -24.596 -7.273 31.012 1.00 81.12 86 ILE A O 1
ATOM 693 N N . GLN A 1 87 ? -24.895 -5.533 29.584 1.00 75.06 87 GLN A N 1
ATOM 694 C CA . GLN A 1 87 ? -23.726 -4.700 29.962 1.00 75.06 87 GLN A CA 1
ATOM 695 C C . GLN A 1 87 ? -23.475 -4.602 31.445 1.00 75.06 87 GLN A C 1
ATOM 697 O O . GLN A 1 87 ? -22.389 -4.871 31.952 1.00 75.06 87 GLN A O 1
ATOM 702 N N . LYS A 1 88 ? -24.528 -4.238 32.143 1.00 77.25 88 LYS A N 1
ATOM 703 C CA . LYS A 1 88 ? -24.479 -4.120 33.578 1.00 77.25 88 LYS A CA 1
ATOM 704 C C . LYS A 1 88 ? -24.165 -5.465 34.247 1.00 77.25 88 LYS A C 1
ATOM 706 O O . LYS A 1 88 ? -23.371 -5.500 35.180 1.00 77.25 88 LYS A O 1
ATOM 711 N N . ARG A 1 89 ? -24.729 -6.569 33.747 1.00 85.62 89 ARG A N 1
ATOM 712 C CA . ARG A 1 89 ? -24.633 -7.875 34.402 1.00 85.62 89 ARG A CA 1
ATOM 713 C C . ARG A 1 89 ? -23.243 -8.487 34.402 1.00 85.62 89 ARG A C 1
ATOM 715 O O . ARG A 1 89 ? -22.789 -8.879 35.460 1.00 85.62 89 ARG A O 1
ATOM 722 N N . ILE A 1 90 ? -22.547 -8.573 33.271 1.00 77.19 90 ILE A N 1
ATOM 723 C CA . ILE A 1 90 ? -21.170 -9.142 33.237 1.00 77.19 90 ILE A CA 1
ATOM 724 C C . ILE A 1 90 ? -20.225 -8.336 34.135 1.00 77.19 90 ILE A C 1
ATOM 726 O O . ILE A 1 90 ? -19.366 -8.940 34.773 1.00 77.19 90 ILE A O 1
ATOM 730 N N . CYS A 1 91 ? -20.409 -7.009 34.240 1.00 73.25 91 CYS A N 1
ATOM 731 C CA . CYS A 1 91 ? -19.679 -6.199 35.218 1.00 73.25 91 CYS A CA 1
ATOM 732 C C . CYS A 1 91 ? -19.989 -6.638 36.660 1.00 73.25 91 CYS A C 1
ATOM 734 O O . CYS A 1 91 ? -19.068 -6.759 37.460 1.00 73.25 91 CYS A O 1
ATOM 736 N N . GLU A 1 92 ? -21.258 -6.908 36.982 1.00 78.12 92 GLU A N 1
ATOM 737 C CA . GLU A 1 92 ? -21.685 -7.413 38.298 1.00 78.12 92 GLU A CA 1
ATOM 738 C C . GLU A 1 92 ? -21.155 -8.829 38.596 1.00 78.12 92 GLU A C 1
ATOM 740 O O . GLU A 1 92 ? -20.710 -9.082 39.711 1.00 78.12 92 GLU A O 1
ATOM 745 N N . ILE A 1 93 ? -21.159 -9.749 37.622 1.00 82.69 93 ILE A N 1
ATOM 746 C CA . ILE A 1 93 ? -20.693 -11.141 37.809 1.00 82.69 93 ILE A CA 1
ATOM 747 C C . ILE A 1 93 ? -19.170 -11.305 37.684 1.00 82.69 93 ILE A C 1
ATOM 749 O O . ILE A 1 93 ? -18.664 -12.433 37.726 1.00 82.69 93 ILE A O 1
ATOM 753 N N . GLY A 1 94 ? -18.447 -10.191 37.527 1.00 65.81 94 GLY A N 1
ATOM 754 C CA . GLY A 1 94 ? -16.986 -10.147 37.497 1.00 65.81 94 GLY A CA 1
ATOM 755 C C . GLY A 1 94 ? -16.371 -10.875 36.306 1.00 65.81 94 GLY A C 1
ATOM 756 O O . GLY A 1 94 ? -15.222 -11.303 36.379 1.00 65.81 94 GLY A O 1
ATOM 757 N N . VAL A 1 95 ? -17.125 -11.052 35.216 1.00 66.94 95 VAL A N 1
ATOM 758 C CA . VAL A 1 95 ? -16.589 -11.653 33.994 1.00 66.94 95 VAL A CA 1
ATOM 759 C C . VAL A 1 95 ? -15.741 -10.592 33.302 1.00 66.94 95 VAL A C 1
ATOM 761 O O . VAL A 1 95 ? -16.239 -9.692 32.627 1.00 66.94 95 VAL A O 1
ATOM 764 N N . SER A 1 96 ? -14.434 -10.671 33.523 1.00 48.84 96 SER A N 1
ATOM 765 C CA . SER A 1 96 ? -13.460 -9.836 32.841 1.00 48.84 96 SER A CA 1
ATOM 766 C C . SER A 1 96 ? -13.317 -10.303 31.393 1.00 48.84 96 SER A C 1
ATOM 768 O O . SER A 1 96 ? -13.058 -11.462 31.085 1.00 48.84 96 SER A O 1
ATOM 770 N N . GLY A 1 97 ? -13.506 -9.370 30.474 1.00 50.31 97 GLY A N 1
ATOM 771 C CA . GLY A 1 97 ? -13.262 -9.561 29.055 1.00 50.31 97 GLY A CA 1
ATOM 772 C C . GLY A 1 97 ? -13.185 -8.185 28.429 1.00 50.31 97 GLY A C 1
ATOM 773 O O . GLY A 1 97 ? -14.013 -7.321 28.707 1.00 50.31 97 GLY A O 1
ATOM 774 N N . GLU A 1 98 ? -12.153 -7.947 27.629 1.00 47.00 98 GLU A N 1
ATOM 775 C CA . GLU A 1 98 ? -11.780 -6.589 27.238 1.00 47.00 98 GLU A CA 1
ATOM 776 C C . GLU A 1 98 ? -12.874 -5.822 26.476 1.00 47.00 98 GLU A C 1
ATOM 778 O O . GLU A 1 98 ? -12.771 -4.605 26.350 1.00 47.00 98 GLU A O 1
ATOM 783 N N . ARG A 1 99 ? -13.884 -6.473 25.869 1.00 54.34 99 ARG A N 1
ATOM 784 C CA . ARG A 1 99 ? -14.684 -5.810 24.818 1.00 54.34 99 ARG A CA 1
ATOM 785 C C . ARG A 1 99 ? -16.138 -6.231 24.753 1.00 54.34 99 ARG A C 1
ATOM 787 O O . ARG A 1 99 ? -16.544 -7.021 23.908 1.00 54.34 99 ARG A O 1
ATOM 794 N N . TRP A 1 100 ? -16.943 -5.531 25.539 1.00 47.59 100 TRP A N 1
ATOM 795 C CA . TRP A 1 100 ? -18.392 -5.508 25.394 1.00 47.59 100 TRP A CA 1
ATOM 796 C C . TRP A 1 100 ? -18.886 -4.907 24.075 1.00 47.59 100 TRP A C 1
ATOM 798 O O . TRP A 1 100 ? -19.877 -5.337 23.503 1.00 47.59 100 TRP A O 1
ATOM 808 N N . ALA A 1 101 ? -18.265 -3.829 23.607 1.00 52.41 101 ALA A N 1
ATOM 809 C CA . ALA A 1 101 ? -19.035 -2.787 22.922 1.00 52.41 101 ALA A CA 1
ATOM 810 C C . ALA A 1 101 ? -18.992 -2.823 21.387 1.00 52.41 101 ALA A C 1
ATOM 812 O O . ALA A 1 101 ? -19.359 -1.840 20.742 1.00 52.41 101 ALA A O 1
ATOM 813 N N . CYS A 1 102 ? -18.522 -3.905 20.765 1.00 56.94 102 CYS A N 1
ATOM 814 C CA . CYS A 1 102 ? -18.339 -3.897 19.316 1.00 56.94 102 CYS A CA 1
ATOM 815 C C . CYS A 1 102 ? -19.523 -4.531 18.579 1.00 56.94 102 CYS A C 1
ATOM 817 O O . CYS A 1 102 ? -19.749 -5.738 18.624 1.00 56.94 102 CYS A O 1
ATOM 819 N N . LYS A 1 103 ? -20.274 -3.673 17.871 1.00 68.25 103 LYS A N 1
ATOM 820 C CA . LYS A 1 103 ? -21.329 -4.047 16.911 1.00 68.25 103 LYS A CA 1
ATOM 821 C C . LYS A 1 103 ? -20.803 -4.979 15.808 1.00 68.25 103 LYS A C 1
ATOM 823 O O . LYS A 1 103 ? -21.566 -5.790 15.292 1.00 68.25 103 LYS A O 1
ATOM 828 N N . HIS A 1 104 ? -19.518 -4.846 15.484 1.00 81.25 104 HIS A N 1
ATOM 829 C CA . HIS A 1 104 ? -18.810 -5.567 14.432 1.00 81.25 104 HIS A CA 1
ATOM 830 C C . HIS A 1 104 ? -17.628 -6.356 15.018 1.00 81.25 104 HIS A C 1
ATOM 832 O O . HIS A 1 104 ? -17.173 -6.086 16.129 1.00 81.25 104 HIS A O 1
ATOM 838 N N . SER A 1 105 ? -17.130 -7.323 14.262 1.00 82.19 105 SER A N 1
ATOM 839 C CA . SER A 1 105 ? -15.982 -8.183 14.568 1.00 82.19 105 SER A CA 1
ATOM 840 C C . SER A 1 105 ? -15.018 -8.188 13.387 1.00 82.19 105 SER A C 1
ATOM 842 O O . SER A 1 105 ? -15.449 -7.905 12.276 1.00 82.19 105 SER A O 1
ATOM 844 N N . ALA A 1 106 ? -13.752 -8.520 13.635 1.00 89.25 106 ALA A N 1
ATOM 845 C CA . ALA A 1 106 ? -12.710 -8.783 12.641 1.00 89.25 106 ALA A CA 1
ATOM 846 C C . ALA A 1 106 ? -11.673 -9.747 13.243 1.00 89.25 106 ALA A C 1
ATOM 848 O O . ALA A 1 106 ? -11.622 -9.911 14.470 1.00 89.25 106 ALA A O 1
ATOM 849 N N . ASN A 1 107 ? -10.836 -10.346 12.398 1.00 87.94 107 ASN A N 1
ATOM 850 C CA . ASN A 1 107 ? -9.702 -11.171 12.786 1.00 87.94 107 ASN A CA 1
ATOM 851 C C . ASN A 1 107 ? -8.702 -10.351 13.619 1.00 87.94 107 ASN A C 1
ATOM 853 O O . ASN A 1 107 ? -7.953 -9.509 13.121 1.00 87.94 107 ASN A O 1
ATOM 857 N N . ARG A 1 108 ? -8.673 -10.629 14.922 1.00 86.38 108 ARG A N 1
ATOM 858 C CA . ARG A 1 108 ? -7.832 -9.929 15.903 1.00 86.38 108 ARG A CA 1
ATOM 859 C C . ARG A 1 108 ? -6.343 -10.217 15.746 1.00 86.38 108 ARG A C 1
ATOM 861 O O . ARG A 1 108 ? -5.540 -9.394 16.151 1.00 86.38 108 ARG A O 1
ATOM 868 N N . GLN A 1 109 ? -5.988 -11.343 15.137 1.00 90.38 109 GLN A N 1
ATOM 869 C CA . GLN A 1 109 ? -4.603 -11.790 14.977 1.00 90.38 109 GLN A CA 1
ATOM 870 C C . GLN A 1 109 ? -4.023 -11.424 13.604 1.00 90.38 109 GLN A C 1
ATOM 872 O O . GLN A 1 109 ? -2.924 -11.850 13.263 1.00 90.38 109 GLN A O 1
ATOM 877 N N . PHE A 1 110 ? -4.740 -10.622 12.809 1.00 97.12 110 PHE A N 1
ATOM 878 C CA . PHE A 1 110 ? -4.341 -10.287 11.442 1.00 97.12 110 PHE A CA 1
ATOM 879 C C . PHE A 1 110 ? -2.940 -9.660 11.342 1.00 97.12 110 PHE A C 1
ATOM 881 O O . PHE A 1 110 ? -2.214 -9.955 10.395 1.00 97.12 110 PHE A O 1
ATOM 888 N N . PHE A 1 111 ? -2.536 -8.840 12.320 1.00 97.81 111 PHE A N 1
ATOM 889 C CA . PHE A 1 111 ? -1.210 -8.206 12.370 1.00 97.81 111 PHE A CA 1
ATOM 890 C C . PHE A 1 111 ? -0.232 -8.868 13.355 1.00 97.81 111 PHE A C 1
ATOM 892 O O . PHE A 1 111 ? 0.901 -8.408 13.462 1.00 97.81 111 PHE A O 1
ATOM 899 N N . ALA A 1 112 ? -0.623 -9.966 14.014 1.00 94.06 112 ALA A N 1
ATOM 900 C CA . ALA A 1 112 ? 0.165 -10.588 15.081 1.00 94.06 112 ALA A CA 1
ATOM 901 C C . ALA A 1 112 ? 1.544 -11.075 14.618 1.00 94.06 112 ALA A C 1
ATOM 903 O O . ALA A 1 112 ? 2.500 -11.061 15.391 1.00 94.06 112 ALA A O 1
ATOM 904 N N . GLN A 1 113 ? 1.649 -11.524 13.364 1.00 96.62 113 GLN A N 1
ATOM 905 C CA . GLN A 1 113 ? 2.911 -11.887 12.720 1.00 96.62 113 GLN A CA 1
ATOM 906 C C . GLN A 1 113 ? 2.939 -11.350 11.287 1.00 96.62 113 GLN A C 1
ATOM 908 O O . GLN A 1 113 ? 1.986 -11.594 10.539 1.00 96.62 113 GLN A O 1
ATOM 913 N N . PRO A 1 114 ? 4.009 -10.654 10.864 1.00 98.25 114 PRO A N 1
ATOM 914 C CA . PRO A 1 114 ? 4.134 -10.184 9.492 1.00 98.25 114 PRO A CA 1
ATOM 915 C C . PRO A 1 114 ? 4.098 -11.324 8.469 1.00 98.25 114 PRO A C 1
ATOM 917 O O . PRO A 1 114 ? 4.794 -12.330 8.596 1.00 98.25 114 PRO A O 1
ATOM 920 N N . ASN A 1 115 ? 3.294 -11.138 7.430 1.00 98.12 115 ASN A N 1
ATOM 921 C CA . ASN A 1 115 ? 3.226 -11.963 6.233 1.00 98.12 115 ASN A CA 1
ATOM 922 C C . ASN A 1 115 ? 3.033 -11.060 5.003 1.00 98.12 115 ASN A C 1
ATOM 924 O O . ASN A 1 115 ? 2.865 -9.846 5.129 1.00 98.12 115 ASN A O 1
ATOM 928 N N . ILE A 1 116 ? 3.063 -11.636 3.801 1.00 98.56 116 ILE A N 1
ATOM 929 C CA . ILE A 1 116 ? 3.000 -10.870 2.546 1.00 98.56 116 ILE A CA 1
ATOM 930 C C . ILE A 1 116 ? 1.711 -10.025 2.474 1.00 98.56 116 ILE A C 1
ATOM 932 O O . ILE A 1 116 ? 1.770 -8.831 2.180 1.00 98.56 116 ILE A O 1
ATOM 936 N N . LEU A 1 117 ? 0.553 -10.605 2.807 1.00 98.62 117 LEU A N 1
ATOM 937 C CA . LEU A 1 117 ? -0.742 -9.925 2.709 1.00 98.62 117 LEU A CA 1
ATOM 938 C C . LEU A 1 117 ? -0.888 -8.791 3.733 1.00 98.62 117 LEU A C 1
ATOM 940 O O . LEU A 1 117 ? -1.228 -7.664 3.371 1.00 98.62 117 LEU A O 1
ATOM 944 N N . ASN A 1 118 ? -0.620 -9.053 5.013 1.00 98.31 118 ASN A N 1
ATOM 945 C CA . ASN A 1 118 ? -0.760 -8.023 6.042 1.00 98.31 118 ASN A CA 1
ATOM 946 C C . ASN A 1 118 ? 0.320 -6.935 5.935 1.00 98.31 118 ASN A C 1
ATOM 948 O O . ASN A 1 118 ? 0.049 -5.795 6.302 1.00 98.31 118 ASN A O 1
ATOM 952 N N . SER A 1 119 ? 1.486 -7.237 5.352 1.00 98.75 119 SER A N 1
ATOM 953 C CA . SER A 1 119 ? 2.524 -6.239 5.086 1.00 98.75 119 SER A CA 1
ATOM 954 C C . SER A 1 119 ? 2.076 -5.253 4.012 1.00 98.75 119 SER A C 1
ATOM 956 O O . SER A 1 119 ? 2.300 -4.055 4.174 1.00 98.75 119 SER A O 1
ATOM 958 N N . TYR A 1 120 ? 1.368 -5.713 2.969 1.00 98.75 120 TYR A N 1
ATOM 959 C CA . TYR A 1 120 ? 0.714 -4.819 2.006 1.00 98.75 120 TYR A CA 1
ATOM 960 C C . TYR A 1 120 ? -0.255 -3.857 2.696 1.00 98.75 120 TYR A C 1
ATOM 962 O O . TYR A 1 120 ? -0.144 -2.637 2.537 1.00 98.75 120 TYR A O 1
ATOM 970 N N . TRP A 1 121 ? -1.167 -4.387 3.514 1.00 98.75 121 TRP A N 1
ATOM 971 C CA . TRP A 1 121 ? -2.131 -3.551 4.226 1.00 98.75 121 TRP A CA 1
ATOM 972 C C . TRP A 1 121 ? -1.461 -2.603 5.216 1.00 98.75 121 TRP A C 1
ATOM 974 O O . TRP A 1 121 ? -1.848 -1.440 5.286 1.00 98.75 121 TRP A O 1
ATOM 984 N N . ALA A 1 122 ? -0.421 -3.047 5.922 1.00 98.56 122 ALA A N 1
ATOM 985 C CA . ALA A 1 122 ? 0.368 -2.191 6.797 1.00 98.56 122 ALA A CA 1
ATOM 986 C C . ALA A 1 122 ? 1.029 -1.046 6.018 1.00 98.56 122 ALA A C 1
ATOM 988 O O . ALA A 1 122 ? 0.991 0.088 6.482 1.00 98.56 122 ALA A O 1
ATOM 989 N N . GLY A 1 123 ? 1.553 -1.294 4.815 1.00 98.44 123 GLY A N 1
ATOM 990 C CA . GLY A 1 123 ? 2.083 -0.245 3.940 1.00 98.44 123 GLY A CA 1
ATOM 991 C C . GLY A 1 123 ? 1.024 0.787 3.541 1.00 98.44 123 GLY A C 1
ATOM 992 O O . GLY A 1 123 ? 1.263 1.992 3.626 1.00 98.44 123 GLY A O 1
ATOM 993 N N . LEU A 1 124 ? -0.177 0.334 3.170 1.00 98.50 124 LEU A N 1
ATOM 994 C CA . LEU A 1 124 ? -1.284 1.235 2.828 1.00 98.50 124 LEU A CA 1
ATOM 995 C C . LEU A 1 124 ? -1.770 2.031 4.049 1.00 98.50 124 LEU A C 1
ATOM 997 O O . LEU A 1 124 ? -1.993 3.235 3.955 1.00 98.50 124 LEU A O 1
ATOM 1001 N N . ILE A 1 125 ? -1.880 1.383 5.212 1.00 98.25 125 ILE A N 1
ATOM 1002 C CA . ILE A 1 125 ? -2.207 2.031 6.490 1.00 98.25 125 ILE A CA 1
ATOM 1003 C C . ILE A 1 125 ? -1.117 3.037 6.870 1.00 98.25 125 ILE A C 1
ATOM 1005 O O . ILE A 1 125 ? -1.425 4.115 7.385 1.00 98.25 125 ILE A O 1
ATOM 1009 N N . ALA A 1 126 ? 0.153 2.714 6.623 1.00 97.88 126 ALA A N 1
ATOM 1010 C CA . ALA A 1 126 ? 1.284 3.577 6.921 1.00 97.88 126 ALA A CA 1
ATOM 1011 C C . ALA A 1 126 ? 1.186 4.922 6.179 1.00 97.88 126 ALA A C 1
ATOM 1013 O O . ALA A 1 126 ? 1.437 5.963 6.789 1.00 97.88 126 ALA A O 1
ATOM 1014 N N . ALA A 1 127 ? 0.721 4.894 4.930 1.00 96.94 127 ALA A N 1
ATOM 1015 C CA . ALA A 1 127 ? 0.438 6.078 4.127 1.00 96.94 127 ALA A CA 1
ATOM 1016 C C . ALA A 1 127 ? -0.924 6.718 4.478 1.00 96.94 127 ALA A C 1
ATOM 1018 O O . ALA A 1 127 ? -0.986 7.708 5.208 1.00 96.94 127 ALA A O 1
ATOM 1019 N N . ASP A 1 128 ? -2.028 6.090 4.061 1.00 96.19 128 ASP A N 1
ATOM 1020 C CA . ASP A 1 128 ? -3.383 6.674 4.074 1.00 96.19 128 ASP A CA 1
ATOM 1021 C C . ASP A 1 128 ? -4.217 6.331 5.325 1.00 96.19 128 ASP A C 1
ATOM 1023 O O . ASP A 1 128 ? -5.333 6.826 5.507 1.00 96.19 128 ASP A O 1
ATOM 1027 N N . GLY A 1 129 ? -3.711 5.468 6.206 1.00 96.00 129 GLY A N 1
ATOM 1028 C CA . GLY A 1 129 ? -4.399 5.086 7.439 1.00 96.00 129 GLY A CA 1
ATOM 1029 C C . GLY A 1 129 ? -4.266 6.121 8.559 1.00 96.00 129 GLY A C 1
ATOM 1030 O O . GLY A 1 129 ? -3.269 6.830 8.692 1.00 96.00 129 GLY A O 1
ATOM 1031 N N . CYS A 1 130 ? -5.248 6.169 9.447 1.00 95.50 130 CYS A N 1
ATOM 1032 C CA . CYS A 1 130 ? -5.250 7.011 10.632 1.00 95.50 130 CYS A CA 1
ATOM 1033 C C . CYS A 1 130 ? -5.584 6.166 11.862 1.00 95.50 130 CYS A C 1
ATOM 1035 O O . CYS A 1 130 ? -6.646 5.550 11.922 1.00 95.50 130 CYS A O 1
ATOM 1037 N N . VAL A 1 131 ? -4.675 6.144 12.838 1.00 94.75 131 VAL A N 1
ATOM 1038 C CA . VAL A 1 131 ? -4.937 5.578 14.165 1.00 94.75 131 VAL A CA 1
ATOM 1039 C C . VAL A 1 131 ? -5.294 6.725 15.102 1.00 94.75 131 VAL A C 1
ATOM 1041 O O . VAL A 1 131 ? -4.500 7.654 15.271 1.00 94.75 131 VAL A O 1
ATOM 1044 N N . THR A 1 132 ? -6.478 6.663 15.705 1.00 90.81 132 THR A N 1
ATOM 1045 C CA . THR A 1 132 ? -6.965 7.670 16.658 1.00 90.81 132 THR A CA 1
ATOM 1046 C C . THR A 1 132 ? -7.358 7.029 17.975 1.00 90.81 132 THR A C 1
ATOM 1048 O O . THR A 1 132 ? -8.040 6.005 17.980 1.00 90.81 132 THR A O 1
ATOM 1051 N N . ASP A 1 133 ? -6.992 7.666 19.079 1.00 84.69 133 ASP A N 1
ATOM 1052 C CA . ASP A 1 133 ? -7.551 7.371 20.396 1.00 84.69 133 ASP A CA 1
ATOM 1053 C C . ASP A 1 133 ? -8.985 7.917 20.484 1.00 84.69 133 ASP A C 1
ATOM 1055 O O . ASP A 1 133 ? -9.280 8.979 19.928 1.00 84.69 133 ASP A O 1
ATOM 1059 N N . ARG A 1 134 ? -9.890 7.194 21.152 1.00 73.56 134 ARG A N 1
ATOM 1060 C CA . ARG A 1 134 ? -11.179 7.765 21.569 1.00 73.56 134 ARG A CA 1
ATOM 1061 C C . ARG A 1 134 ? -10.970 8.793 22.680 1.00 73.56 134 ARG A C 1
ATOM 1063 O O . ARG A 1 134 ? -9.952 8.763 23.363 1.00 73.56 134 ARG A O 1
ATOM 1070 N N . ASP A 1 135 ? -11.952 9.675 22.871 1.00 63.03 135 ASP A N 1
ATOM 1071 C CA . ASP A 1 135 ? -11.892 10.790 23.833 1.00 63.03 135 ASP A CA 1
ATOM 1072 C C . ASP A 1 135 ? -11.610 10.350 25.284 1.00 63.03 135 ASP A C 1
ATOM 1074 O O . ASP A 1 135 ? -11.085 11.126 26.076 1.00 63.03 135 ASP A O 1
ATOM 1078 N N . ASP A 1 136 ? -11.935 9.103 25.634 1.00 60.09 136 ASP A N 1
ATOM 1079 C CA . ASP A 1 136 ? -11.682 8.493 26.943 1.00 60.09 136 ASP A CA 1
ATOM 1080 C C . ASP A 1 136 ? -10.337 7.743 27.028 1.00 60.09 136 ASP A C 1
ATOM 1082 O O . ASP A 1 136 ? -10.049 7.108 28.041 1.00 60.09 136 ASP A O 1
ATOM 1086 N N . CYS A 1 137 ? -9.529 7.781 25.961 1.00 55.12 137 CYS A N 1
ATOM 1087 C CA . CYS A 1 137 ? -8.261 7.066 25.780 1.00 55.12 137 CYS A CA 1
ATOM 1088 C C . CYS A 1 137 ? -8.332 5.547 26.036 1.00 55.12 137 CYS A C 1
ATOM 1090 O O . CYS A 1 137 ? -7.294 4.894 26.132 1.00 55.12 137 CYS A O 1
ATOM 1092 N N . SER A 1 138 ? -9.534 4.965 26.130 1.00 66.56 138 SER A N 1
ATOM 1093 C CA . SER A 1 138 ? -9.721 3.556 26.499 1.00 66.56 138 SER A CA 1
ATOM 1094 C C . SER A 1 138 ? -9.553 2.617 25.306 1.00 66.56 138 SER A C 1
ATOM 1096 O O . SER A 1 138 ? -9.260 1.434 25.466 1.00 66.56 138 SER A O 1
ATOM 1098 N N . THR A 1 139 ? -9.757 3.140 24.094 1.00 78.94 139 THR A N 1
ATOM 1099 C CA . THR A 1 139 ? -9.746 2.367 22.851 1.00 78.94 139 THR A CA 1
ATOM 1100 C C . THR A 1 139 ? -9.202 3.185 21.687 1.00 78.94 139 THR A C 1
ATOM 1102 O O . THR A 1 139 ? -9.435 4.389 21.573 1.00 78.94 139 THR A O 1
ATOM 1105 N N . LYS A 1 140 ? -8.501 2.507 20.782 1.00 88.25 140 LYS A N 1
ATOM 1106 C CA . LYS A 1 140 ? -8.018 3.038 19.510 1.00 88.25 140 LYS A CA 1
ATOM 1107 C C . LYS A 1 140 ? -8.938 2.621 18.364 1.00 88.25 140 LYS A C 1
ATOM 1109 O O . LYS A 1 140 ? -9.651 1.614 18.425 1.00 88.25 140 LYS A O 1
ATOM 1114 N N . VAL A 1 141 ? -8.928 3.412 17.302 1.00 92.00 141 VAL A N 1
ATOM 1115 C CA . VAL A 1 141 ? -9.681 3.171 16.070 1.00 92.00 141 VAL A CA 1
ATOM 1116 C C . VAL A 1 141 ? -8.727 3.290 14.894 1.00 92.00 141 VAL A C 1
ATOM 1118 O O . VAL A 1 141 ? -7.990 4.270 14.798 1.00 92.00 141 VAL A O 1
ATOM 1121 N N . LEU A 1 142 ? -8.755 2.303 13.998 1.00 96.00 142 LEU A N 1
ATOM 1122 C CA . LEU A 1 142 ? -8.129 2.401 12.686 1.00 96.00 142 LEU A CA 1
ATOM 1123 C C . LEU A 1 142 ? -9.162 2.928 11.690 1.00 96.00 142 LEU A C 1
ATOM 1125 O O . LEU A 1 142 ? -10.225 2.331 11.521 1.00 96.00 142 LEU A O 1
ATOM 1129 N N . MET A 1 143 ? -8.830 4.015 11.005 1.00 96.69 143 MET A N 1
ATOM 1130 C CA . MET A 1 143 ? -9.621 4.581 9.921 1.00 96.69 143 MET A CA 1
ATOM 1131 C C . MET A 1 143 ? -8.791 4.639 8.642 1.00 96.69 143 MET A C 1
ATOM 1133 O O . MET A 1 143 ? -7.672 5.140 8.660 1.00 96.69 143 MET A O 1
ATOM 1137 N N . ILE A 1 144 ? -9.344 4.178 7.523 1.00 97.38 144 ILE A N 1
ATOM 1138 C CA . ILE A 1 144 ? -8.748 4.332 6.190 1.00 97.38 144 ILE A CA 1
ATOM 1139 C C . ILE A 1 144 ? -9.784 5.016 5.305 1.00 97.38 144 ILE A C 1
ATOM 1141 O O . ILE A 1 144 ? -10.953 4.630 5.308 1.00 97.38 144 ILE A O 1
ATOM 1145 N N . SER A 1 145 ? -9.374 6.061 4.590 1.00 95.81 145 SER A N 1
ATOM 1146 C CA . SER A 1 145 ? -10.241 6.810 3.676 1.00 95.81 145 SER A CA 1
ATOM 1147 C C . SER A 1 145 ? -9.587 6.878 2.305 1.00 95.81 145 SER A C 1
ATOM 1149 O O . SER A 1 145 ? -8.495 7.419 2.179 1.00 95.81 145 SER A O 1
ATOM 1151 N N . LEU A 1 146 ? -10.261 6.349 1.288 1.00 95.81 146 LEU A N 1
ATOM 1152 C CA . LEU A 1 146 ? -9.806 6.378 -0.100 1.00 95.81 146 LEU A CA 1
ATOM 1153 C C . LEU A 1 146 ? -10.844 7.085 -0.969 1.00 95.81 146 LEU A C 1
ATOM 1155 O O . LEU A 1 146 ? -12.005 7.229 -0.588 1.00 95.81 146 LEU A O 1
ATOM 1159 N N . THR A 1 147 ? -10.449 7.512 -2.168 1.00 93.44 147 THR A N 1
ATOM 1160 C CA . THR A 1 147 ? -11.435 7.980 -3.153 1.00 93.44 147 THR A CA 1
ATOM 1161 C C . THR A 1 147 ? -12.438 6.867 -3.460 1.00 93.44 147 THR A C 1
ATOM 1163 O O . THR A 1 147 ? -12.061 5.698 -3.463 1.00 93.44 147 THR A O 1
ATOM 1166 N N . GLU A 1 148 ? -13.701 7.205 -3.739 1.00 93.50 148 GLU A N 1
ATOM 1167 C CA . GLU A 1 148 ? -14.747 6.200 -4.010 1.00 93.50 148 GLU A CA 1
ATOM 1168 C C . GLU A 1 148 ? -14.336 5.194 -5.104 1.00 93.50 148 GLU A C 1
ATOM 1170 O O . GLU A 1 148 ? -14.567 3.996 -4.967 1.00 93.50 148 GLU A O 1
ATOM 1175 N N . SER A 1 149 ? -13.630 5.652 -6.147 1.00 93.62 149 SER A N 1
ATOM 1176 C CA . SER A 1 149 ? -13.111 4.788 -7.219 1.00 93.62 149 SER A CA 1
ATOM 1177 C C . SER A 1 149 ? -12.096 3.738 -6.753 1.00 93.62 149 SER A C 1
ATOM 1179 O O . SER A 1 149 ? -11.946 2.712 -7.410 1.00 93.62 149 SER A O 1
ATOM 1181 N N . ASP A 1 150 ? -11.406 3.987 -5.639 1.00 96.06 150 ASP A N 1
ATOM 1182 C CA . ASP A 1 150 ? -10.460 3.059 -5.012 1.00 96.06 150 ASP A CA 1
ATOM 1183 C C . ASP A 1 150 ? -11.119 2.281 -3.843 1.00 96.06 150 ASP A C 1
ATOM 1185 O O . ASP A 1 150 ? -10.460 1.497 -3.162 1.00 96.06 150 ASP A O 1
ATOM 1189 N N . GLY A 1 151 ? -12.429 2.455 -3.610 1.00 96.56 151 GLY A N 1
ATOM 1190 C CA . GLY A 1 151 ? -13.170 1.860 -2.492 1.00 96.56 151 GLY A CA 1
ATOM 1191 C C . GLY A 1 151 ? -13.199 0.331 -2.477 1.00 96.56 151 GLY A C 1
ATOM 1192 O O . GLY A 1 151 ? -13.273 -0.263 -1.403 1.00 96.56 151 GLY A O 1
ATOM 1193 N N . TYR A 1 152 ? -13.033 -0.307 -3.638 1.00 97.44 152 TYR A N 1
ATOM 1194 C CA . TYR A 1 152 ? -12.922 -1.764 -3.753 1.00 97.44 152 TYR A CA 1
ATOM 1195 C C . TYR A 1 152 ? -11.733 -2.330 -2.948 1.00 97.44 152 TYR A C 1
ATOM 1197 O O . TYR A 1 152 ? -11.775 -3.485 -2.531 1.00 97.44 152 TYR A O 1
ATOM 1205 N N . LEU A 1 153 ? -10.678 -1.536 -2.696 1.00 97.88 153 LEU A N 1
ATOM 1206 C CA . LEU A 1 153 ? -9.587 -1.948 -1.808 1.00 97.88 153 LEU A CA 1
ATOM 1207 C C . LEU A 1 153 ? -10.048 -2.031 -0.355 1.00 97.88 153 LEU A C 1
ATOM 1209 O O . LEU A 1 153 ? -9.650 -2.948 0.349 1.00 97.88 153 LEU A O 1
ATOM 1213 N N . LEU A 1 154 ? -10.908 -1.118 0.099 1.00 98.12 154 LEU A N 1
ATOM 1214 C CA . LEU A 1 154 ? -11.443 -1.182 1.461 1.00 98.12 154 LEU A CA 1
ATOM 1215 C C . LEU A 1 154 ? -12.402 -2.359 1.631 1.00 98.12 154 LEU A C 1
ATOM 1217 O O . LEU A 1 154 ? -12.410 -2.983 2.687 1.00 98.12 154 LEU A O 1
ATOM 1221 N N . GLU A 1 155 ? -13.167 -2.695 0.591 1.00 98.00 155 GLU A N 1
ATOM 1222 C CA . GLU A 1 155 ? -13.983 -3.913 0.571 1.00 98.00 155 GLU A CA 1
ATOM 1223 C C . GLU A 1 155 ? -13.116 -5.174 0.624 1.00 98.00 155 GLU A C 1
ATOM 1225 O O . GLU A 1 155 ? -13.450 -6.117 1.339 1.00 98.00 155 GLU A O 1
ATOM 1230 N N . GLN A 1 156 ? -11.992 -5.195 -0.102 1.00 98.25 156 GLN A N 1
ATOM 1231 C CA . GLN A 1 156 ? -11.041 -6.302 -0.036 1.00 98.25 156 GLN A CA 1
ATOM 1232 C C . GLN A 1 156 ? -10.399 -6.399 1.350 1.00 98.25 156 GLN A C 1
ATOM 1234 O O . GLN A 1 156 ? -10.394 -7.478 1.927 1.00 98.25 156 GLN A O 1
ATOM 1239 N N . PHE A 1 157 ? -9.946 -5.283 1.927 1.00 98.44 157 PHE A N 1
ATOM 1240 C CA . PHE A 1 157 ? -9.381 -5.274 3.275 1.00 98.44 157 PHE A CA 1
ATOM 1241 C C . PHE A 1 157 ? -10.393 -5.767 4.311 1.00 98.44 157 PHE A C 1
ATOM 1243 O O . PHE A 1 157 ? -10.050 -6.579 5.162 1.00 98.44 157 PHE A O 1
ATOM 1250 N N . ALA A 1 158 ? -11.655 -5.334 4.209 1.00 97.88 158 ALA A N 1
ATOM 1251 C CA . ALA A 1 158 ? -12.729 -5.815 5.070 1.00 97.88 158 ALA A CA 1
ATOM 1252 C C . ALA A 1 158 ? -12.915 -7.338 4.961 1.00 97.88 158 ALA A C 1
ATOM 1254 O O . ALA A 1 158 ? -13.116 -7.988 5.981 1.00 97.88 158 ALA A O 1
ATOM 1255 N N . LYS A 1 159 ? -12.795 -7.926 3.765 1.00 97.69 159 LYS A N 1
ATOM 1256 C CA . LYS A 1 159 ? -12.825 -9.388 3.586 1.00 97.69 159 LYS A CA 1
ATOM 1257 C C . LYS A 1 159 ? -11.590 -10.067 4.176 1.00 97.69 159 LYS A C 1
ATOM 1259 O O . LYS A 1 159 ? -11.748 -11.024 4.925 1.00 97.69 159 LYS A O 1
ATOM 1264 N N . ASP A 1 160 ? -10.395 -9.556 3.883 1.00 97.75 160 ASP A N 1
ATOM 1265 C CA . ASP A 1 160 ? -9.116 -10.133 4.322 1.00 97.75 160 ASP A CA 1
ATOM 1266 C C . ASP A 1 160 ? -8.997 -10.181 5.850 1.00 97.75 160 ASP A C 1
ATOM 1268 O O . ASP A 1 160 ? -8.410 -11.105 6.408 1.00 97.75 160 ASP A O 1
ATOM 1272 N N . VAL A 1 161 ? -9.580 -9.193 6.534 1.00 96.31 161 VAL A N 1
ATOM 1273 C CA . VAL A 1 161 ? -9.622 -9.131 8.000 1.00 96.31 161 VAL A CA 1
ATOM 1274 C C . VAL A 1 161 ? -10.914 -9.687 8.593 1.00 96.31 161 VAL A C 1
ATOM 1276 O O . VAL A 1 161 ? -11.149 -9.513 9.787 1.00 96.31 161 VAL A O 1
ATOM 1279 N N . GLU A 1 162 ? -11.769 -10.324 7.790 1.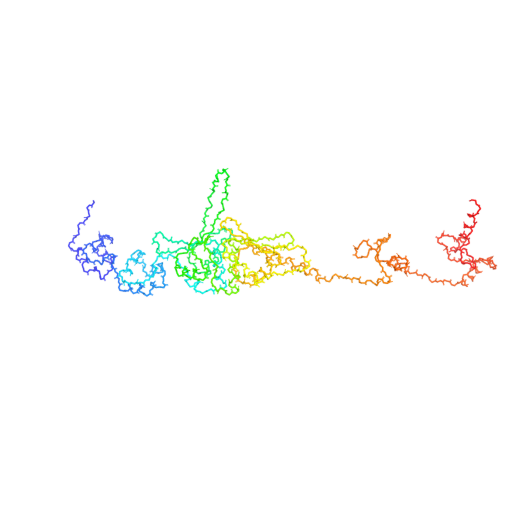00 94.38 162 GLU A N 1
ATOM 1280 C CA . GLU A 1 162 ? -13.043 -10.916 8.224 1.00 94.38 162 GLU A CA 1
ATOM 1281 C C . GLU A 1 162 ? -13.950 -9.917 8.974 1.00 94.38 162 GLU A C 1
ATOM 1283 O O . GLU A 1 162 ? -14.607 -10.239 9.971 1.00 94.38 162 GLU A O 1
ATOM 1288 N N . PHE A 1 163 ? -13.960 -8.661 8.524 1.00 93.50 163 PHE A N 1
ATOM 1289 C CA . PHE A 1 163 ? -14.741 -7.594 9.129 1.00 93.50 163 PHE A CA 1
ATOM 1290 C C . PHE A 1 163 ? -16.234 -7.749 8.828 1.00 93.50 163 PHE A C 1
ATOM 1292 O O . PHE A 1 163 ? -16.649 -7.841 7.677 1.00 93.50 163 PHE A O 1
ATOM 1299 N N . THR A 1 164 ? -17.066 -7.714 9.870 1.00 89.56 164 THR A N 1
ATOM 1300 C CA . THR A 1 164 ? -18.534 -7.840 9.760 1.00 89.56 164 THR A CA 1
ATOM 1301 C C . THR A 1 164 ? -19.267 -6.498 9.693 1.00 89.56 164 THR A C 1
ATOM 1303 O O . THR A 1 164 ? -20.482 -6.433 9.894 1.00 89.56 164 THR A O 1
ATOM 1306 N N . GLY A 1 165 ? -18.538 -5.399 9.501 1.00 87.88 165 GLY A N 1
ATOM 1307 C CA . GLY A 1 165 ? -19.113 -4.079 9.259 1.00 87.88 165 GLY A CA 1
ATOM 1308 C C . GLY A 1 165 ? -19.001 -3.649 7.807 1.00 87.88 165 GLY A C 1
ATOM 1309 O O . GLY A 1 165 ? -18.321 -4.278 7.003 1.00 87.88 165 GLY A O 1
ATOM 1310 N N . ASP A 1 166 ? -19.670 -2.545 7.496 1.00 92.75 166 ASP A N 1
ATOM 1311 C CA . ASP A 1 166 ? -19.757 -2.027 6.136 1.00 92.75 166 ASP A CA 1
ATOM 1312 C C . ASP A 1 166 ? -18.690 -0.956 5.872 1.00 92.75 166 ASP A C 1
ATOM 1314 O O . ASP A 1 166 ? -18.327 -0.174 6.760 1.00 92.75 166 ASP A O 1
ATOM 1318 N N . VAL A 1 167 ? -18.235 -0.874 4.621 1.00 95.94 167 VAL A N 1
ATOM 1319 C CA . VAL A 1 167 ? -17.488 0.283 4.114 1.00 95.94 167 VAL A CA 1
ATOM 1320 C C . VAL A 1 167 ? -18.487 1.416 3.873 1.00 95.94 167 VAL A C 1
ATOM 1322 O O . VAL A 1 167 ? -19.443 1.270 3.113 1.00 95.94 167 VAL A O 1
ATOM 1325 N N . ALA A 1 168 ? -18.287 2.559 4.525 1.00 95.38 168 ALA A N 1
ATOM 1326 C CA . ALA A 1 168 ? -19.188 3.701 4.421 1.00 95.38 168 ALA A CA 1
ATOM 1327 C C . ALA A 1 168 ? -18.776 4.639 3.279 1.00 95.38 168 ALA A C 1
ATOM 1329 O O . ALA A 1 168 ? -17.593 4.896 3.078 1.00 95.38 168 ALA A O 1
ATOM 1330 N N . ILE A 1 169 ? -19.750 5.235 2.585 1.00 94.44 169 ILE A N 1
ATOM 1331 C CA . ILE A 1 169 ? -19.493 6.292 1.595 1.00 94.44 169 ILE A CA 1
ATOM 1332 C C . ILE A 1 169 ? -19.693 7.661 2.250 1.00 94.44 169 ILE A C 1
ATOM 1334 O O . ILE A 1 169 ? -20.795 8.024 2.676 1.00 94.44 169 ILE A O 1
ATOM 1338 N N . ARG A 1 170 ? -18.627 8.460 2.306 1.00 91.69 170 ARG A N 1
ATOM 1339 C CA . ARG A 1 170 ? -18.654 9.848 2.770 1.00 91.69 170 ARG A CA 1
ATOM 1340 C C . ARG A 1 170 ? -18.899 10.780 1.589 1.00 91.69 170 ARG A C 1
ATOM 1342 O O . ARG A 1 170 ? -18.077 10.898 0.681 1.00 91.69 170 ARG A O 1
ATOM 1349 N N . LYS A 1 171 ? -20.031 11.491 1.619 1.00 85.69 171 LYS A N 1
ATOM 1350 C CA . LYS A 1 171 ? -20.375 12.485 0.591 1.00 85.69 171 LYS A CA 1
ATOM 1351 C C . LYS A 1 171 ? -19.345 13.615 0.558 1.00 85.69 171 LYS A C 1
ATOM 1353 O O . LYS A 1 171 ? -18.983 14.169 1.599 1.00 85.69 171 LYS A O 1
ATOM 1358 N N . ALA A 1 172 ? -18.947 13.989 -0.653 1.00 80.19 172 ALA A N 1
ATOM 1359 C CA . ALA A 1 172 ? -18.126 15.161 -0.906 1.00 80.19 172 ALA A CA 1
ATOM 1360 C C . ALA A 1 172 ? -18.778 16.427 -0.333 1.00 80.19 172 ALA A C 1
ATOM 1362 O O . ALA A 1 172 ? -19.979 16.649 -0.493 1.00 80.19 172 ALA A O 1
ATOM 1363 N N . ARG A 1 173 ? -17.976 17.287 0.298 1.00 75.12 173 ARG A N 1
ATOM 1364 C CA . ARG A 1 173 ? -18.372 18.662 0.619 1.00 75.12 173 ARG A CA 1
ATOM 1365 C C . ARG A 1 173 ? -17.453 19.602 -0.138 1.00 75.12 173 ARG A C 1
ATOM 1367 O O . ARG A 1 173 ? -16.254 19.623 0.139 1.00 75.12 173 ARG A O 1
ATOM 1374 N N . ASP A 1 174 ? -18.013 20.355 -1.080 1.00 77.94 174 ASP A N 1
ATOM 1375 C CA . ASP A 1 174 ? -17.275 21.396 -1.790 1.00 77.94 174 ASP A CA 1
ATOM 1376 C C . ASP A 1 174 ? -16.662 22.364 -0.779 1.00 77.94 174 ASP A C 1
ATOM 1378 O O . ASP A 1 174 ? -17.343 22.874 0.116 1.00 77.94 174 ASP A O 1
ATOM 1382 N N . ARG A 1 175 ? -15.361 22.621 -0.922 1.00 71.81 175 ARG A N 1
ATOM 1383 C CA . ARG A 1 175 ? -14.658 23.603 -0.096 1.00 71.81 175 ARG A CA 1
ATOM 1384 C C . ARG A 1 175 ? -14.377 24.843 -0.931 1.00 71.81 175 ARG A C 1
ATOM 1386 O O . ARG A 1 175 ? -13.893 24.745 -2.060 1.0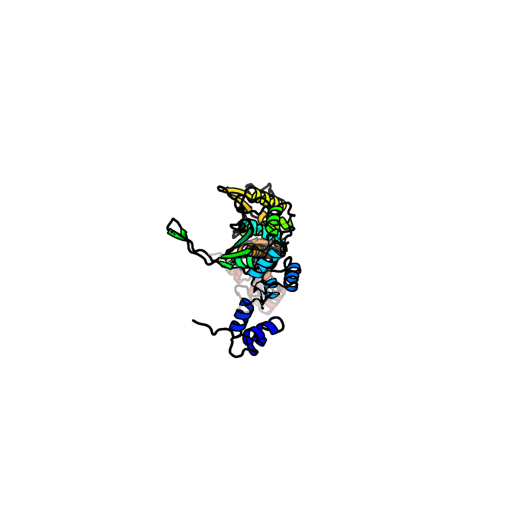0 71.81 175 ARG A O 1
ATOM 1393 N N . LYS A 1 176 ? -1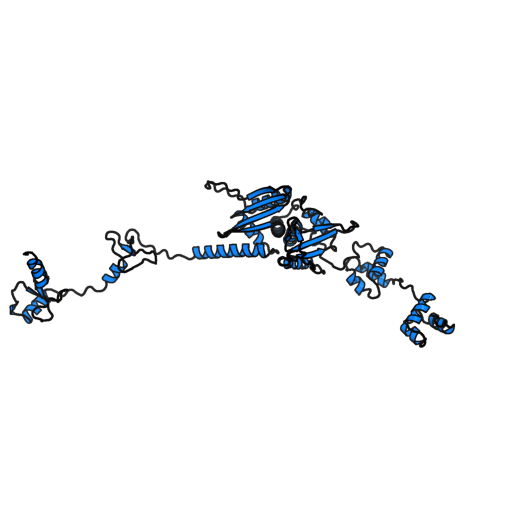4.666 26.016 -0.366 1.00 75.12 176 LYS A N 1
ATOM 1394 C CA . LYS A 1 176 ? -14.138 27.282 -0.881 1.00 75.12 176 LYS A CA 1
ATOM 1395 C C . LYS A 1 176 ? -12.712 27.441 -0.373 1.00 75.12 176 LYS A C 1
ATOM 1397 O O . LYS A 1 176 ? -12.475 27.368 0.830 1.00 75.12 176 LYS A O 1
ATOM 1402 N N . MET A 1 177 ? -11.777 27.626 -1.293 1.00 73.56 177 MET A N 1
ATOM 1403 C CA . MET A 1 177 ? -10.416 28.026 -0.964 1.00 73.56 177 MET A CA 1
ATOM 1404 C C . MET A 1 177 ? -10.389 29.510 -0.572 1.00 73.56 177 MET A C 1
ATOM 1406 O O . MET A 1 177 ? -11.300 30.266 -0.917 1.00 73.56 177 MET A O 1
ATOM 1410 N N . ALA A 1 178 ? -9.340 29.927 0.142 1.00 77.19 178 ALA A N 1
ATOM 1411 C CA . ALA A 1 178 ? -9.155 31.316 0.576 1.00 77.19 178 ALA A CA 1
ATOM 1412 C C . ALA A 1 178 ? -9.102 32.317 -0.598 1.00 77.19 178 ALA A C 1
ATOM 1414 O O . ALA A 1 178 ? -9.422 33.485 -0.426 1.00 77.19 178 ALA A O 1
ATOM 1415 N N . ASP A 1 179 ? -8.756 31.847 -1.798 1.00 80.31 179 ASP A N 1
ATOM 1416 C CA . ASP A 1 179 ? -8.694 32.625 -3.041 1.00 80.31 179 ASP A CA 1
ATOM 1417 C C . ASP A 1 179 ? -10.005 32.612 -3.857 1.00 80.31 179 ASP A C 1
ATOM 1419 O O . ASP A 1 179 ? -10.032 33.041 -5.009 1.00 80.31 179 ASP A O 1
ATOM 1423 N N . GLY A 1 180 ? -11.097 32.081 -3.295 1.00 77.38 180 GLY A N 1
ATOM 1424 C CA . GLY A 1 180 ? -12.409 32.021 -3.942 1.00 77.38 180 GLY A CA 1
ATOM 1425 C C . GLY A 1 180 ? -12.612 30.847 -4.907 1.00 77.38 180 GLY A C 1
ATOM 1426 O O . GLY A 1 180 ? -13.746 30.620 -5.343 1.00 77.38 180 GLY A O 1
ATOM 1427 N N . ARG A 1 181 ? -11.578 30.045 -5.210 1.00 79.31 181 ARG A N 1
ATOM 1428 C CA . ARG A 1 181 ? -11.732 28.843 -6.047 1.00 79.31 181 ARG A CA 1
ATOM 1429 C C . ARG A 1 181 ? -12.548 27.775 -5.317 1.00 79.31 181 ARG A C 1
ATOM 1431 O O . ARG A 1 181 ? -12.390 27.547 -4.116 1.00 79.31 181 ARG A O 1
ATOM 1438 N N . ARG A 1 182 ? -13.433 27.091 -6.051 1.00 73.19 182 ARG A N 1
ATOM 1439 C CA . ARG A 1 182 ? -14.160 25.920 -5.538 1.00 73.19 182 ARG A CA 1
ATOM 1440 C C . ARG A 1 182 ? -13.346 24.665 -5.810 1.00 73.19 182 ARG A C 1
ATOM 1442 O O . ARG A 1 182 ? -13.123 24.314 -6.967 1.00 73.19 182 ARG A O 1
ATOM 1449 N N . LEU A 1 183 ? -12.949 23.971 -4.750 1.00 71.00 183 LEU A N 1
ATOM 1450 C CA . LEU A 1 183 ? -12.386 22.636 -4.866 1.00 71.00 183 LEU A CA 1
ATOM 1451 C C . LEU A 1 183 ? -13.548 21.639 -4.893 1.00 71.00 183 LEU A C 1
ATOM 1453 O O . LEU A 1 183 ? -14.205 21.438 -3.868 1.00 71.00 183 LEU A O 1
ATOM 1457 N N . ARG A 1 184 ? -13.806 21.034 -6.062 1.00 72.75 184 ARG A N 1
ATOM 1458 C CA . ARG A 1 184 ? -14.745 19.909 -6.171 1.00 72.75 184 ARG A CA 1
ATOM 1459 C C . ARG A 1 184 ? -14.163 18.731 -5.405 1.00 72.75 184 ARG A C 1
ATOM 1461 O O . ARG A 1 184 ? -13.223 18.087 -5.875 1.00 72.75 184 ARG A O 1
ATOM 1468 N N . ALA A 1 185 ? -14.708 18.474 -4.225 1.00 75.88 185 ALA A N 1
ATOM 1469 C CA . ALA A 1 185 ? -14.365 17.280 -3.477 1.00 75.88 185 ALA A CA 1
ATOM 1470 C C . ALA A 1 185 ? -14.969 16.061 -4.188 1.00 75.88 185 ALA A C 1
ATOM 1472 O O . ALA A 1 185 ? -16.054 16.136 -4.766 1.00 75.88 185 ALA A O 1
ATOM 1473 N N . ARG A 1 186 ? -14.253 14.938 -4.168 1.00 84.75 186 ARG A N 1
ATOM 1474 C CA . ARG A 1 186 ? -14.802 13.651 -4.602 1.00 84.75 186 ARG A CA 1
ATOM 1475 C C . ARG A 1 186 ? -15.372 12.920 -3.385 1.00 84.75 186 ARG A C 1
ATOM 1477 O O . ARG A 1 186 ? -14.901 13.171 -2.275 1.00 84.75 186 ARG A O 1
ATOM 1484 N N . PRO A 1 187 ? -16.406 12.085 -3.561 1.00 90.88 187 PRO A N 1
ATOM 1485 C CA . PRO A 1 187 ? -16.827 11.174 -2.509 1.00 90.88 187 PRO A CA 1
ATOM 1486 C C . PRO A 1 187 ? -15.682 10.222 -2.148 1.00 90.88 187 PRO A C 1
ATOM 1488 O O . PRO A 1 187 ? -14.800 9.928 -2.963 1.00 90.88 187 PRO A O 1
ATOM 1491 N N . GLU A 1 188 ? -15.703 9.764 -0.906 1.00 94.38 188 GLU A N 1
ATOM 1492 C CA . GLU A 1 188 ? -14.677 8.894 -0.342 1.00 94.38 188 GLU A CA 1
ATOM 1493 C C . GLU A 1 188 ? -15.328 7.642 0.232 1.00 94.38 188 GLU A C 1
ATOM 1495 O O . GLU A 1 188 ? -16.373 7.724 0.880 1.00 94.38 188 GLU A O 1
ATOM 1500 N N . SER A 1 189 ? -14.682 6.501 0.035 1.00 96.62 189 SER A N 1
ATOM 1501 C CA . SER A 1 189 ? -14.991 5.279 0.767 1.00 96.62 189 SER A CA 1
ATOM 1502 C C . SER A 1 189 ? -14.174 5.271 2.052 1.00 96.62 189 SER A C 1
ATOM 1504 O O . SER A 1 189 ? -12.981 5.575 2.041 1.00 96.62 189 SER A O 1
ATOM 1506 N N . VAL A 1 190 ? -14.818 4.947 3.169 1.00 97.06 190 VAL A N 1
ATOM 1507 C CA . VAL A 1 190 ? -14.234 5.016 4.508 1.00 97.06 190 VAL A CA 1
ATOM 1508 C C . VAL A 1 190 ? -14.491 3.709 5.240 1.00 97.06 190 VAL A C 1
ATOM 1510 O O . VAL A 1 190 ? -15.636 3.277 5.379 1.00 97.06 190 VAL A O 1
ATOM 1513 N N . LEU A 1 191 ? -13.426 3.112 5.764 1.00 97.00 191 LEU A N 1
ATOM 1514 C CA . LEU A 1 191 ? -13.492 1.962 6.655 1.00 97.00 191 LEU A CA 1
ATOM 1515 C C . LEU A 1 191 ? -12.994 2.373 8.039 1.00 97.00 191 LEU A C 1
ATOM 1517 O O . LEU A 1 191 ? -11.946 3.005 8.160 1.00 97.00 191 LEU A O 1
ATOM 1521 N N . SER A 1 192 ? -13.756 2.024 9.075 1.00 95.06 192 SER A N 1
ATOM 1522 C CA . SER A 1 192 ? -13.443 2.333 10.472 1.00 95.06 192 SER A CA 1
ATOM 1523 C C . SER A 1 192 ? -13.584 1.076 11.324 1.00 95.06 192 SER A C 1
ATOM 1525 O O . SER A 1 192 ? -14.672 0.504 11.413 1.00 95.06 192 SER A O 1
ATOM 1527 N N . ILE A 1 193 ? -12.486 0.644 11.945 1.00 92.56 193 ILE A N 1
ATOM 1528 C CA . ILE A 1 193 ? -12.409 -0.586 12.735 1.00 92.56 193 ILE A CA 1
ATOM 1529 C C . ILE A 1 193 ? -11.916 -0.246 14.141 1.00 92.56 193 ILE A C 1
ATOM 1531 O O . ILE A 1 193 ? -10.811 0.259 14.333 1.00 92.56 193 ILE A O 1
ATOM 1535 N N . SER A 1 194 ? -12.748 -0.543 15.142 1.00 88.62 194 SER A N 1
ATOM 1536 C CA . SER A 1 194 ? -12.421 -0.368 16.567 1.00 88.62 194 SER A CA 1
ATOM 1537 C C . SER A 1 194 ? -12.520 -1.662 17.380 1.00 88.62 194 SER A C 1
ATOM 1539 O O . SER A 1 194 ? -12.310 -1.649 18.590 1.00 88.62 194 SER A O 1
ATOM 1541 N N . CYS A 1 195 ? -12.889 -2.783 16.755 1.00 81.25 195 CYS A N 1
ATOM 1542 C CA . CYS A 1 195 ? -13.123 -4.054 17.449 1.00 81.25 195 CYS A CA 1
ATOM 1543 C C . CYS A 1 195 ? -11.857 -4.887 17.704 1.00 81.25 195 CYS A C 1
ATOM 1545 O O . CYS A 1 195 ? -11.926 -5.899 18.404 1.00 81.25 195 CYS A O 1
ATOM 1547 N N . THR A 1 196 ? -10.711 -4.438 17.195 1.00 85.56 196 THR A N 1
ATOM 1548 C CA . THR A 1 196 ? -9.427 -5.153 17.159 1.00 85.56 196 THR A CA 1
ATOM 1549 C C . THR A 1 196 ? -8.324 -4.352 17.860 1.00 85.56 196 THR A C 1
ATOM 1551 O O . THR A 1 196 ? -7.407 -3.843 17.226 1.00 85.56 196 THR A O 1
ATOM 1554 N N . GLN A 1 197 ? -8.406 -4.203 19.187 1.00 87.00 197 GLN A N 1
ATOM 1555 C CA . GLN A 1 197 ? -7.378 -3.477 19.946 1.00 87.00 197 GLN A CA 1
ATOM 1556 C C . GLN A 1 197 ? -6.014 -4.181 19.947 1.00 87.00 197 GLN A C 1
ATOM 1558 O O . GLN A 1 197 ? -5.008 -3.510 20.135 1.00 87.00 197 GLN A O 1
ATOM 1563 N N . GLU A 1 198 ? -5.962 -5.487 19.663 1.00 87.94 198 GLU A N 1
ATOM 1564 C CA . GLU A 1 198 ? -4.713 -6.242 19.496 1.00 87.94 198 GLU A CA 1
ATOM 1565 C C . GLU A 1 198 ? -3.889 -5.726 18.309 1.00 87.94 198 GLU A C 1
ATOM 1567 O O . GLU A 1 198 ? -2.667 -5.767 18.343 1.00 87.94 198 GLU A O 1
ATOM 1572 N N . TRP A 1 199 ? -4.536 -5.156 17.285 1.00 94.56 199 TRP A N 1
ATOM 1573 C CA . TRP A 1 199 ? -3.826 -4.657 16.110 1.00 94.56 199 TRP A CA 1
ATOM 1574 C C . TRP A 1 199 ? -2.879 -3.514 16.429 1.00 94.56 199 TRP A C 1
ATOM 1576 O O . TRP A 1 199 ? -1.859 -3.390 15.775 1.00 94.56 199 TRP A O 1
ATOM 1586 N N . PHE A 1 200 ? -3.210 -2.636 17.372 1.00 94.06 200 PHE A N 1
ATOM 1587 C CA . PHE A 1 200 ? -2.420 -1.426 17.596 1.00 94.06 200 PHE A CA 1
ATOM 1588 C C . PHE A 1 200 ? -1.017 -1.703 18.157 1.00 94.06 200 PHE A C 1
ATOM 1590 O O . PHE A 1 200 ? -0.071 -1.179 17.568 1.00 94.06 200 PHE A O 1
ATOM 1597 N N . PRO A 1 201 ? -0.833 -2.528 19.211 1.00 93.12 201 PRO A N 1
ATOM 1598 C CA . PRO A 1 201 ? 0.509 -2.917 19.634 1.00 93.12 201 PRO A CA 1
ATOM 1599 C C . PRO A 1 201 ? 1.248 -3.708 18.547 1.00 93.12 201 PRO A C 1
ATOM 1601 O O . PRO A 1 201 ? 2.446 -3.502 18.376 1.00 93.12 201 PRO A O 1
ATOM 1604 N N . ASP A 1 202 ? 0.561 -4.546 17.765 1.00 96.88 202 ASP A N 1
ATOM 1605 C CA . ASP A 1 202 ? 1.181 -5.295 16.665 1.00 96.88 202 ASP A CA 1
ATOM 1606 C C . ASP A 1 202 ? 1.644 -4.378 15.517 1.00 96.88 202 ASP A C 1
ATOM 1608 O O . ASP A 1 202 ? 2.768 -4.494 15.025 1.00 96.88 202 ASP A O 1
ATOM 1612 N N . LEU A 1 203 ? 0.806 -3.417 15.119 1.00 97.50 203 LEU A N 1
ATOM 1613 C CA . LEU A 1 203 ? 1.094 -2.404 14.101 1.00 97.50 203 LEU A CA 1
ATOM 1614 C C . LEU A 1 203 ? 2.273 -1.515 14.508 1.00 97.50 203 LEU A C 1
ATOM 1616 O O . LEU A 1 203 ? 3.130 -1.199 13.679 1.00 97.50 203 LEU A O 1
ATOM 1620 N N . GLU A 1 204 ? 2.341 -1.133 15.780 1.00 96.62 204 GLU A N 1
ATOM 1621 C CA . GLU A 1 204 ? 3.462 -0.380 16.335 1.00 96.62 204 GLU A CA 1
ATOM 1622 C C . GLU A 1 204 ? 4.738 -1.232 16.364 1.00 96.62 204 GLU A C 1
ATOM 1624 O O . GLU A 1 204 ? 5.761 -0.835 15.806 1.00 96.62 204 GLU A O 1
ATOM 1629 N N . LYS A 1 205 ? 4.662 -2.441 16.927 1.00 97.31 205 LYS A N 1
ATOM 1630 C CA . LYS A 1 205 ? 5.796 -3.362 17.078 1.00 97.31 205 LYS A CA 1
ATOM 1631 C C . LYS A 1 205 ? 6.409 -3.780 15.746 1.00 97.31 205 LYS A C 1
ATOM 1633 O O . LYS A 1 205 ? 7.632 -3.845 15.637 1.00 97.31 205 LYS A O 1
ATOM 1638 N N . HIS A 1 206 ? 5.590 -4.112 14.754 1.00 98.12 206 HIS A N 1
ATOM 1639 C CA . HIS A 1 206 ? 6.064 -4.686 13.495 1.00 98.12 206 HIS A CA 1
ATOM 1640 C C . HIS A 1 206 ? 6.268 -3.641 12.399 1.00 98.12 206 HIS A C 1
ATOM 1642 O O . HIS A 1 206 ? 7.177 -3.786 11.584 1.00 98.12 206 HIS A O 1
ATOM 1648 N N . PHE A 1 207 ? 5.473 -2.569 12.384 1.00 98.19 207 PHE A N 1
ATOM 1649 C CA . PHE A 1 207 ? 5.447 -1.622 11.267 1.00 98.19 207 PHE A CA 1
ATOM 1650 C C . PHE A 1 207 ? 5.685 -0.162 11.676 1.00 98.19 207 PHE A C 1
ATOM 1652 O O . PHE A 1 207 ? 5.673 0.708 10.806 1.00 98.19 207 PHE A O 1
ATOM 1659 N N . ASN A 1 208 ? 5.906 0.117 12.968 1.00 97.75 208 ASN A N 1
ATOM 1660 C CA . ASN A 1 208 ? 6.043 1.467 13.530 1.00 97.75 208 ASN A CA 1
ATOM 1661 C C . ASN A 1 208 ? 4.857 2.398 13.199 1.00 97.75 208 ASN A C 1
ATOM 1663 O O . ASN A 1 208 ? 5.002 3.619 13.086 1.00 97.75 208 ASN A O 1
ATOM 1667 N N . ILE A 1 209 ? 3.661 1.825 13.049 1.00 97.25 209 ILE A N 1
ATOM 1668 C CA . ILE A 1 209 ? 2.435 2.564 12.742 1.00 97.25 209 ILE A CA 1
ATOM 1669 C C . ILE A 1 209 ? 1.780 3.011 14.051 1.00 97.25 209 ILE A C 1
ATOM 1671 O O . ILE A 1 209 ? 1.201 2.211 14.779 1.00 97.25 209 ILE A O 1
ATOM 1675 N N . THR A 1 210 ? 1.842 4.314 14.324 1.00 94.25 210 THR A N 1
ATOM 1676 C CA . THR A 1 210 ? 1.326 4.944 15.550 1.00 94.25 210 THR A CA 1
ATOM 1677 C C . THR A 1 210 ? 0.359 6.101 15.237 1.00 94.25 210 THR A C 1
ATOM 1679 O O . THR A 1 210 ? 0.217 6.511 14.076 1.00 94.25 210 THR A O 1
ATOM 1682 N N . PRO A 1 211 ? -0.362 6.658 16.228 1.00 92.75 211 PRO A N 1
ATOM 1683 C CA . PRO A 1 211 ? -1.147 7.875 16.022 1.00 92.75 211 PRO A CA 1
ATOM 1684 C C . PRO A 1 211 ? -0.296 9.048 15.509 1.00 92.75 211 PRO A C 1
ATOM 1686 O O . PRO A 1 211 ? 0.847 9.232 15.918 1.00 92.75 211 PRO A O 1
ATOM 1689 N N . ARG A 1 212 ? -0.866 9.882 14.623 1.00 87.69 212 ARG A N 1
ATOM 1690 C CA . ARG A 1 212 ? -0.209 11.077 14.030 1.00 87.69 212 ARG A CA 1
ATOM 1691 C C . ARG A 1 212 ? 1.127 10.798 13.310 1.00 87.69 212 ARG A C 1
ATOM 1693 O O . ARG A 1 212 ? 1.951 11.698 13.158 1.00 87.69 212 ARG A O 1
ATOM 1700 N N . LYS A 1 213 ? 1.299 9.581 12.790 1.00 92.06 213 LYS A N 1
ATOM 1701 C CA . LYS A 1 213 ? 2.528 9.103 12.134 1.00 92.06 213 LYS A CA 1
ATOM 1702 C C . LYS A 1 213 ? 3.001 9.857 10.890 1.00 92.06 213 LYS A C 1
ATOM 1704 O O . LYS A 1 213 ? 4.154 9.692 10.518 1.00 92.06 213 LYS A O 1
ATOM 1709 N N . SER A 1 214 ? 2.183 10.682 10.231 1.00 87.50 214 SER A N 1
ATOM 1710 C CA . SER A 1 214 ? 2.530 11.279 8.924 1.00 87.50 214 SER A CA 1
ATOM 1711 C C . SER A 1 214 ? 3.864 12.048 8.901 1.00 87.50 214 SER A C 1
ATOM 1713 O O . SER A 1 214 ? 4.453 12.205 7.837 1.00 87.50 214 SER A O 1
ATOM 1715 N N . LEU A 1 215 ? 4.354 12.519 10.056 1.00 89.56 215 LEU A N 1
ATOM 1716 C CA . LEU A 1 215 ? 5.662 13.178 10.194 1.00 89.56 215 LEU A CA 1
ATOM 1717 C C . LEU A 1 215 ? 6.651 12.433 11.110 1.00 89.56 215 LEU A C 1
ATOM 1719 O O . LEU A 1 215 ? 7.766 12.910 11.300 1.00 89.56 215 LEU A O 1
ATOM 1723 N N . THR A 1 216 ? 6.257 11.296 11.686 1.00 92.62 216 THR A N 1
ATOM 1724 C CA . THR A 1 216 ? 7.042 10.537 12.680 1.00 92.62 216 THR A CA 1
ATOM 1725 C C . THR A 1 216 ? 7.186 9.051 12.345 1.00 92.62 216 THR A C 1
ATOM 1727 O O . THR A 1 216 ? 7.817 8.321 13.103 1.00 92.62 216 THR A O 1
ATOM 1730 N N . LEU A 1 217 ? 6.617 8.595 11.224 1.00 96.12 217 LEU A N 1
ATOM 1731 C CA . LEU A 1 217 ? 6.678 7.209 10.771 1.00 96.12 217 LEU A CA 1
ATOM 1732 C C . LEU A 1 217 ? 8.134 6.754 10.626 1.00 96.12 217 LEU A C 1
ATOM 1734 O O . LEU A 1 217 ? 8.926 7.385 9.923 1.00 96.12 217 LEU A O 1
ATOM 1738 N N . LYS A 1 218 ? 8.456 5.632 11.261 1.00 96.75 218 LYS A N 1
ATOM 1739 C CA . LYS A 1 218 ? 9.733 4.923 11.136 1.00 96.75 218 LYS A CA 1
ATOM 1740 C C . LYS A 1 218 ? 9.578 3.725 10.191 1.00 96.75 218 LYS A C 1
ATOM 1742 O O . LYS A 1 218 ? 8.444 3.318 9.935 1.00 96.75 218 LYS A O 1
ATOM 1747 N N . PRO A 1 219 ? 10.672 3.174 9.637 1.00 97.00 219 PRO A N 1
ATOM 1748 C CA . PRO A 1 219 ? 10.595 1.969 8.810 1.00 97.00 219 PRO A CA 1
ATOM 1749 C C . PRO A 1 219 ? 10.025 0.775 9.587 1.00 97.00 219 PRO A C 1
ATOM 1751 O O . PRO A 1 219 ? 10.168 0.741 10.806 1.00 97.00 219 PRO A O 1
ATOM 1754 N N . PRO A 1 220 ? 9.403 -0.216 8.930 1.00 97.81 220 PRO A N 1
ATOM 1755 C CA . PRO A 1 220 ? 8.961 -1.434 9.602 1.00 97.81 220 PRO A CA 1
ATOM 1756 C C . PRO A 1 220 ? 10.149 -2.260 10.129 1.00 97.81 220 PRO A C 1
ATOM 1758 O O . PRO A 1 220 ? 11.271 -2.158 9.632 1.00 97.81 220 PRO A O 1
ATOM 1761 N N . ASN A 1 221 ? 9.899 -3.097 11.136 1.00 96.00 221 ASN A N 1
ATOM 1762 C CA . ASN A 1 221 ? 10.929 -3.848 11.850 1.00 96.00 221 ASN A CA 1
ATOM 1763 C C . ASN A 1 221 ? 11.062 -5.276 11.292 1.00 96.00 221 ASN A C 1
ATOM 1765 O O . ASN A 1 221 ? 10.102 -6.042 11.320 1.00 96.00 221 ASN A O 1
ATOM 1769 N N . ASN A 1 222 ? 12.274 -5.660 10.871 1.00 93.06 222 ASN A N 1
ATOM 1770 C CA . ASN A 1 222 ? 12.662 -7.044 10.544 1.00 93.06 222 ASN A CA 1
ATOM 1771 C C . ASN A 1 222 ? 11.753 -7.771 9.528 1.00 93.06 222 ASN A C 1
ATOM 1773 O O . ASN A 1 222 ? 11.516 -8.973 9.655 1.00 93.06 222 ASN A O 1
ATOM 1777 N N . LEU A 1 223 ? 11.241 -7.068 8.512 1.00 97.31 223 LEU A N 1
ATOM 1778 C CA . LEU A 1 223 ? 10.521 -7.714 7.412 1.00 97.31 223 LEU A CA 1
ATOM 1779 C C . LEU A 1 223 ? 11.496 -8.462 6.493 1.00 97.31 223 LEU A C 1
ATOM 1781 O O . LEU A 1 223 ? 12.554 -7.940 6.149 1.00 97.31 223 LEU A O 1
ATOM 1785 N N . ASN A 1 224 ? 11.117 -9.664 6.047 1.00 97.62 224 ASN A N 1
ATOM 1786 C CA . ASN A 1 224 ? 11.817 -10.332 4.946 1.00 97.62 224 ASN A CA 1
ATOM 1787 C C . ASN A 1 224 ? 11.575 -9.592 3.613 1.00 97.62 224 ASN A C 1
ATOM 1789 O O . ASN A 1 224 ? 10.762 -8.664 3.548 1.00 97.62 224 ASN A O 1
ATOM 1793 N N . LEU A 1 225 ? 12.271 -9.994 2.547 1.00 97.62 225 LEU A N 1
ATOM 1794 C CA . LEU A 1 225 ? 12.218 -9.290 1.264 1.00 97.62 225 LEU A CA 1
ATOM 1795 C C . LEU A 1 225 ? 10.803 -9.244 0.659 1.00 97.62 225 LEU A C 1
ATOM 1797 O O . LEU A 1 225 ? 10.334 -8.163 0.310 1.00 97.62 225 LEU A O 1
ATOM 1801 N N . ASP A 1 226 ? 10.088 -10.372 0.602 1.00 98.38 226 ASP A N 1
ATOM 1802 C CA . ASP A 1 226 ? 8.728 -10.424 0.037 1.00 98.38 226 ASP A CA 1
ATOM 1803 C C . ASP A 1 226 ? 7.737 -9.568 0.854 1.00 98.38 226 ASP A C 1
ATOM 1805 O O . ASP A 1 226 ? 6.917 -8.841 0.290 1.00 98.38 226 ASP A O 1
ATOM 1809 N N . CYS A 1 227 ? 7.847 -9.571 2.188 1.00 98.56 227 CYS A N 1
ATOM 1810 C CA . CYS A 1 227 ? 7.047 -8.701 3.058 1.00 98.56 227 CYS A CA 1
ATOM 1811 C C . CYS A 1 227 ? 7.417 -7.220 2.882 1.00 98.56 227 CYS A C 1
ATOM 1813 O O . CYS A 1 227 ? 6.540 -6.357 2.887 1.00 98.56 227 CYS A O 1
ATOM 1815 N N . SER A 1 228 ? 8.701 -6.915 2.681 1.00 98.69 228 SER A N 1
ATOM 1816 C CA . SER A 1 228 ? 9.181 -5.555 2.414 1.00 98.69 228 SER A CA 1
ATOM 1817 C C . SER A 1 228 ? 8.647 -5.030 1.082 1.00 98.69 228 SER A C 1
ATOM 1819 O O . SER A 1 228 ? 8.150 -3.908 1.017 1.00 98.69 228 SER A O 1
ATOM 1821 N N . LEU A 1 229 ? 8.672 -5.852 0.030 1.00 98.62 229 LEU A N 1
ATOM 1822 C CA . LEU A 1 229 ? 8.092 -5.540 -1.277 1.00 98.62 229 LEU A CA 1
ATOM 1823 C C . LEU A 1 229 ? 6.577 -5.320 -1.191 1.00 98.62 229 LEU A C 1
ATOM 1825 O O . LEU A 1 229 ? 6.064 -4.353 -1.760 1.00 98.62 229 LEU A O 1
ATOM 1829 N N . ALA A 1 230 ? 5.866 -6.164 -0.439 1.00 98.75 230 ALA A N 1
ATOM 1830 C CA . ALA A 1 230 ? 4.438 -5.996 -0.197 1.00 98.75 230 ALA A CA 1
ATOM 1831 C C . ALA A 1 230 ? 4.134 -4.678 0.531 1.00 98.75 230 ALA A C 1
ATOM 1833 O O . ALA A 1 230 ? 3.279 -3.910 0.083 1.00 98.75 230 ALA A O 1
ATOM 1834 N N . TYR A 1 231 ? 4.882 -4.364 1.593 1.00 98.81 231 TYR A N 1
ATOM 1835 C CA . TYR A 1 231 ? 4.770 -3.089 2.305 1.00 98.81 231 TYR A CA 1
ATOM 1836 C C . TYR A 1 231 ? 5.031 -1.898 1.379 1.00 98.81 231 TYR A C 1
ATOM 1838 O O . TYR A 1 231 ? 4.247 -0.951 1.354 1.00 98.81 231 TYR A O 1
ATOM 1846 N N . ILE A 1 232 ? 6.086 -1.953 0.561 1.00 98.56 232 ILE A N 1
ATOM 1847 C CA . ILE A 1 232 ? 6.413 -0.906 -0.415 1.00 98.56 232 ILE A CA 1
ATOM 1848 C C . ILE A 1 232 ? 5.283 -0.731 -1.434 1.00 98.56 232 ILE A C 1
ATOM 1850 O O . ILE A 1 232 ? 4.961 0.407 -1.772 1.00 98.56 232 ILE A O 1
ATOM 1854 N N . LYS A 1 233 ? 4.643 -1.816 -1.894 1.00 98.56 233 LYS A N 1
ATOM 1855 C CA . LYS A 1 233 ? 3.467 -1.752 -2.779 1.00 98.56 233 LYS A CA 1
ATOM 1856 C C . LYS A 1 233 ? 2.312 -0.996 -2.118 1.00 98.56 233 LYS A C 1
ATOM 1858 O O . LYS A 1 233 ? 1.769 -0.077 -2.726 1.00 98.56 233 LYS A O 1
ATOM 1863 N N . GLY A 1 234 ? 1.969 -1.347 -0.877 1.00 98.44 234 GLY A N 1
ATOM 1864 C CA . GLY A 1 234 ? 0.902 -0.684 -0.122 1.00 98.44 234 GLY A CA 1
ATOM 1865 C C . GLY A 1 234 ? 1.208 0.788 0.155 1.00 98.44 234 GLY A C 1
ATOM 1866 O O . GLY A 1 234 ? 0.365 1.658 -0.057 1.00 98.44 234 GLY A O 1
ATOM 1867 N N . PHE A 1 235 ? 2.447 1.088 0.543 1.00 98.44 235 PHE A N 1
ATOM 1868 C CA . PHE A 1 235 ? 2.902 2.456 0.778 1.00 98.44 235 PHE A CA 1
ATOM 1869 C C . PHE A 1 235 ? 2.890 3.287 -0.515 1.00 98.44 235 PHE A C 1
ATOM 1871 O O . PHE A 1 235 ? 2.447 4.435 -0.517 1.00 98.44 235 PHE A O 1
ATOM 1878 N N . LEU A 1 236 ? 3.310 2.696 -1.643 1.00 98.12 236 LEU A N 1
ATOM 1879 C CA . LEU A 1 236 ? 3.225 3.318 -2.965 1.00 98.12 236 LEU A CA 1
ATOM 1880 C C . LEU A 1 236 ? 1.772 3.571 -3.375 1.00 98.12 236 LEU A C 1
ATOM 1882 O O . LEU A 1 236 ? 1.508 4.558 -4.058 1.00 98.12 236 LEU A O 1
ATOM 1886 N N . ASP A 1 237 ? 0.832 2.707 -2.995 1.00 97.81 237 ASP A N 1
ATOM 1887 C CA . ASP A 1 237 ? -0.594 2.879 -3.273 1.00 97.81 237 ASP A CA 1
ATOM 1888 C C . ASP A 1 237 ? -1.197 4.068 -2.519 1.00 97.81 237 ASP A C 1
ATOM 1890 O O . ASP A 1 237 ? -1.960 4.814 -3.134 1.00 97.81 237 ASP A O 1
ATOM 1894 N N . GLY A 1 238 ? -0.784 4.337 -1.282 1.00 96.38 238 GLY A N 1
ATOM 1895 C CA . GLY A 1 238 ? -1.212 5.547 -0.576 1.00 96.38 238 GLY A CA 1
ATOM 1896 C C . GLY A 1 238 ? -0.424 6.792 -0.991 1.00 96.38 238 GLY A C 1
ATOM 1897 O O . GLY A 1 238 ? -0.842 7.555 -1.865 1.00 96.38 238 GLY A O 1
ATOM 1898 N N . ASP A 1 239 ? 0.789 6.934 -0.457 1.00 94.75 239 ASP A N 1
ATOM 1899 C CA . ASP A 1 239 ? 1.629 8.140 -0.556 1.00 94.75 239 ASP A CA 1
ATOM 1900 C C . ASP A 1 239 ? 2.578 8.140 -1.769 1.00 94.75 239 ASP A C 1
ATOM 1902 O O . ASP A 1 239 ? 3.521 8.934 -1.873 1.00 94.75 239 ASP A O 1
ATOM 1906 N N . GLY A 1 240 ? 2.347 7.235 -2.720 1.00 95.56 240 GLY A N 1
ATOM 1907 C CA . GLY A 1 240 ? 3.162 7.101 -3.918 1.00 95.56 240 GLY A CA 1
ATOM 1908 C C . GLY A 1 240 ? 2.517 7.582 -5.216 1.00 95.56 240 GLY A C 1
ATOM 1909 O O . GLY A 1 240 ? 1.300 7.731 -5.361 1.00 95.56 240 GLY A O 1
ATOM 1910 N N . CYS A 1 241 ? 3.357 7.761 -6.231 1.00 96.19 241 CYS A N 1
ATOM 1911 C CA . CYS A 1 241 ? 2.961 8.086 -7.593 1.00 96.19 241 CYS A CA 1
ATOM 1912 C C . CYS A 1 241 ? 3.680 7.181 -8.592 1.00 96.19 241 CYS A C 1
ATOM 1914 O O . CYS A 1 241 ? 4.901 7.053 -8.571 1.00 96.19 241 CYS A O 1
ATOM 1916 N N . VAL A 1 242 ? 2.906 6.598 -9.509 1.00 97.25 242 VAL A N 1
ATOM 1917 C CA . VAL A 1 242 ? 3.419 5.819 -10.638 1.00 97.25 242 VAL A CA 1
ATOM 1918 C C . VAL A 1 242 ? 3.219 6.614 -11.918 1.00 97.25 242 VAL A C 1
ATOM 1920 O O . VAL A 1 242 ? 2.077 6.897 -12.300 1.00 97.25 242 VAL A O 1
ATOM 1923 N N . HIS A 1 243 ? 4.311 6.931 -12.608 1.00 95.81 243 HIS A N 1
ATOM 1924 C CA . HIS A 1 243 ? 4.294 7.654 -13.875 1.00 95.81 243 HIS A CA 1
ATOM 1925 C C . HIS A 1 243 ? 4.991 6.856 -14.979 1.00 95.81 243 HIS A C 1
ATOM 1927 O O . HIS A 1 243 ? 6.164 6.516 -14.853 1.00 95.81 243 HIS A O 1
ATOM 1933 N N . ILE A 1 244 ? 4.290 6.619 -16.088 1.00 94.69 244 ILE A N 1
ATOM 1934 C CA . ILE A 1 244 ? 4.822 5.941 -17.276 1.00 94.69 244 ILE A CA 1
ATOM 1935 C C . ILE A 1 244 ? 4.809 6.940 -18.432 1.00 94.69 244 ILE A C 1
ATOM 1937 O O . ILE A 1 244 ? 3.777 7.532 -18.747 1.00 94.69 244 ILE A O 1
ATOM 1941 N N . ARG A 1 245 ? 5.976 7.168 -19.037 1.00 90.88 245 ARG A N 1
ATOM 1942 C CA . ARG A 1 245 ? 6.149 8.088 -20.169 1.00 90.88 245 ARG A CA 1
ATOM 1943 C C . ARG A 1 245 ? 5.699 7.430 -21.475 1.00 90.88 245 ARG A C 1
ATOM 1945 O O . ARG A 1 245 ? 5.693 6.211 -21.589 1.00 90.88 245 ARG A O 1
ATOM 1952 N N . LYS A 1 246 ? 5.456 8.235 -22.519 1.00 88.56 246 LYS A N 1
ATOM 1953 C CA . LYS A 1 246 ? 5.102 7.743 -23.872 1.00 88.56 246 LYS A CA 1
ATOM 1954 C C . LYS A 1 246 ? 6.113 6.749 -24.464 1.00 88.56 246 LYS A C 1
ATOM 1956 O O . LYS A 1 246 ? 5.746 5.903 -25.265 1.00 88.56 246 LYS A O 1
ATOM 1961 N N . ASN A 1 247 ? 7.384 6.844 -24.072 1.00 82.69 247 ASN A N 1
ATOM 1962 C CA . ASN A 1 247 ? 8.438 5.923 -24.504 1.00 82.69 247 ASN A CA 1
ATOM 1963 C C . ASN A 1 247 ? 8.530 4.636 -23.655 1.00 82.69 247 ASN A C 1
ATOM 1965 O O . ASN A 1 247 ? 9.488 3.886 -23.809 1.00 82.69 247 ASN A O 1
ATOM 1969 N N . GLY A 1 248 ? 7.582 4.397 -22.744 1.00 85.62 248 GLY A N 1
ATOM 1970 C CA . GLY A 1 248 ? 7.506 3.204 -21.896 1.00 85.62 248 GLY A CA 1
ATOM 1971 C C . GLY A 1 248 ? 8.382 3.232 -20.640 1.00 85.62 248 GLY A C 1
ATOM 1972 O O . GLY A 1 248 ? 8.364 2.274 -19.868 1.00 85.62 248 GLY A O 1
ATOM 1973 N N . ARG A 1 249 ? 9.147 4.311 -20.406 1.00 87.12 249 ARG A N 1
ATOM 1974 C CA . ARG A 1 249 ? 9.948 4.463 -19.179 1.00 87.12 249 ARG A CA 1
ATOM 1975 C C . ARG A 1 249 ? 9.056 4.804 -17.996 1.00 87.12 249 ARG A C 1
ATOM 1977 O O . ARG A 1 249 ? 8.307 5.785 -18.054 1.00 87.12 249 ARG A O 1
ATOM 1984 N N . MET A 1 250 ? 9.196 4.048 -16.913 1.00 91.75 250 MET A N 1
ATOM 1985 C CA . MET A 1 250 ? 8.439 4.251 -15.680 1.00 91.75 250 MET A CA 1
ATOM 1986 C C . MET A 1 250 ? 9.254 4.968 -14.602 1.00 91.75 250 MET A C 1
ATOM 1988 O O . MET A 1 250 ? 10.482 4.940 -14.607 1.00 91.75 250 MET A O 1
ATOM 1992 N N . ASN A 1 251 ? 8.561 5.659 -13.702 1.00 94.00 251 ASN A N 1
ATOM 1993 C CA . ASN A 1 251 ? 9.120 6.250 -12.493 1.00 94.00 251 ASN A CA 1
ATOM 1994 C C . ASN A 1 251 ? 8.133 6.038 -11.350 1.00 94.00 251 ASN A C 1
ATOM 1996 O O . ASN A 1 251 ? 6.937 6.301 -11.519 1.00 94.00 251 ASN A O 1
ATOM 2000 N N . PHE A 1 252 ? 8.646 5.603 -10.206 1.00 96.62 252 PHE A N 1
ATOM 2001 C CA . PHE A 1 252 ? 7.922 5.587 -8.946 1.00 96.62 252 PHE A CA 1
ATOM 2002 C C . PHE A 1 252 ? 8.432 6.731 -8.079 1.00 96.62 252 PHE A C 1
ATOM 2004 O O . PHE A 1 252 ? 9.631 7.011 -8.019 1.00 96.62 252 PHE A O 1
ATOM 2011 N N . THR A 1 253 ? 7.509 7.422 -7.429 1.00 96.50 253 THR A N 1
ATOM 2012 C CA . THR A 1 253 ? 7.808 8.452 -6.441 1.00 96.50 253 THR A CA 1
ATOM 2013 C C . THR A 1 253 ? 7.099 8.093 -5.153 1.00 96.50 253 THR A C 1
ATOM 2015 O O . THR A 1 253 ? 5.932 7.726 -5.193 1.00 96.50 253 THR A O 1
ATOM 2018 N N . PHE A 1 254 ? 7.798 8.220 -4.037 1.00 96.38 254 PHE A N 1
ATOM 2019 C CA . PHE A 1 254 ? 7.314 7.989 -2.687 1.00 96.38 254 PHE A CA 1
ATOM 2020 C C . PHE A 1 254 ? 7.433 9.287 -1.902 1.00 96.38 254 PHE A C 1
ATOM 2022 O O . PHE A 1 254 ? 8.411 10.018 -2.072 1.00 96.38 254 PHE A O 1
ATOM 2029 N N . CYS A 1 255 ? 6.466 9.550 -1.035 1.00 95.50 255 CYS A N 1
ATOM 2030 C CA . CYS A 1 255 ? 6.429 10.700 -0.147 1.00 95.50 255 CYS A CA 1
ATOM 2031 C C . CYS A 1 255 ? 6.409 10.205 1.305 1.00 95.50 255 CYS A C 1
ATOM 2033 O O . CYS A 1 255 ? 5.703 9.252 1.607 1.00 95.50 255 CYS A O 1
ATOM 2035 N N . GLY A 1 256 ? 7.201 10.792 2.205 1.00 95.06 256 GLY A N 1
ATOM 2036 C CA . GLY A 1 256 ? 7.261 10.310 3.589 1.00 95.06 256 GLY A CA 1
ATOM 2037 C C . GLY A 1 256 ? 8.348 10.951 4.448 1.00 95.06 256 GLY A C 1
ATOM 2038 O O . GLY A 1 256 ? 8.898 12.005 4.113 1.00 95.06 256 GLY A O 1
ATOM 2039 N N . THR A 1 257 ? 8.652 10.309 5.576 1.00 94.56 257 THR A N 1
ATOM 2040 C CA . THR A 1 257 ? 9.743 10.693 6.484 1.00 94.56 257 THR A CA 1
ATOM 2041 C C . THR A 1 257 ? 11.104 10.259 5.936 1.00 94.56 257 THR A C 1
ATOM 2043 O O . THR A 1 257 ? 11.203 9.332 5.130 1.00 94.56 257 THR A O 1
ATOM 2046 N N . LEU A 1 258 ? 12.177 10.911 6.394 1.00 93.50 258 LEU A N 1
ATOM 2047 C CA . LEU A 1 258 ? 13.543 10.577 5.981 1.00 93.50 258 LEU A CA 1
ATOM 2048 C C . LEU A 1 258 ? 13.900 9.118 6.288 1.00 93.50 258 LEU A C 1
ATOM 2050 O O . LEU A 1 258 ? 14.419 8.424 5.419 1.00 93.50 258 LEU A O 1
ATOM 2054 N N . GLU A 1 259 ? 13.615 8.659 7.507 1.00 94.19 259 GLU A N 1
ATOM 2055 C CA . GLU A 1 259 ? 13.944 7.304 7.964 1.00 94.19 259 GLU A CA 1
ATOM 2056 C C . GLU A 1 259 ? 13.211 6.242 7.136 1.00 94.19 259 GLU A C 1
ATOM 2058 O O . GLU A 1 259 ? 13.843 5.326 6.609 1.00 94.19 259 GLU A O 1
ATOM 2063 N N . CYS A 1 260 ? 11.896 6.402 6.941 1.00 96.38 260 CYS A N 1
ATOM 2064 C CA . CYS A 1 260 ? 11.100 5.458 6.158 1.00 96.38 260 CYS A CA 1
ATOM 2065 C C . CYS A 1 260 ? 11.542 5.433 4.687 1.00 96.38 260 CYS A C 1
ATOM 2067 O O . CYS A 1 260 ? 11.785 4.365 4.130 1.00 96.38 260 CYS A O 1
ATOM 2069 N N . LEU A 1 261 ? 11.741 6.596 4.054 1.00 96.31 261 LEU A N 1
ATOM 2070 C CA . LEU A 1 261 ? 12.176 6.636 2.655 1.00 96.31 261 LEU A CA 1
ATOM 2071 C C . LEU A 1 261 ? 13.619 6.158 2.450 1.00 96.31 261 LEU A C 1
ATOM 2073 O O . LEU A 1 261 ? 13.928 5.615 1.390 1.00 96.31 261 LEU A O 1
ATOM 2077 N N . SER A 1 262 ? 14.497 6.327 3.441 1.00 95.00 262 SER A N 1
ATOM 2078 C CA . SER A 1 262 ? 15.858 5.774 3.394 1.00 95.00 262 SER A CA 1
ATOM 2079 C C . SER A 1 262 ? 15.835 4.247 3.420 1.00 95.00 262 SER A C 1
ATOM 2081 O O . SER A 1 262 ? 16.589 3.615 2.683 1.00 95.00 262 SER A O 1
ATOM 2083 N N . TRP A 1 263 ? 14.921 3.658 4.194 1.00 97.44 263 TRP A N 1
ATOM 2084 C CA . TRP A 1 263 ? 14.684 2.216 4.199 1.00 97.44 263 TRP A CA 1
ATOM 2085 C C . TRP A 1 263 ? 14.035 1.715 2.899 1.00 97.44 263 TRP A C 1
ATOM 2087 O O . TRP A 1 263 ? 14.514 0.750 2.311 1.00 97.44 263 TRP A O 1
ATOM 2097 N N . ILE A 1 264 ? 13.012 2.401 2.369 1.00 97.44 264 ILE A N 1
ATOM 2098 C CA . ILE A 1 264 ? 12.443 2.044 1.052 1.00 97.44 264 ILE A CA 1
ATOM 2099 C C . ILE A 1 264 ? 13.548 2.055 -0.009 1.00 97.44 264 ILE A C 1
ATOM 2101 O O . ILE A 1 264 ? 13.647 1.133 -0.821 1.00 97.44 264 ILE A O 1
ATOM 2105 N N . LYS A 1 265 ? 14.416 3.073 0.022 1.00 95.38 265 LYS A N 1
ATOM 2106 C CA . LYS A 1 265 ? 15.572 3.160 -0.867 1.00 95.38 265 LYS A CA 1
ATOM 2107 C C . LYS A 1 265 ? 16.516 1.966 -0.698 1.00 95.38 265 LYS A C 1
ATOM 2109 O O . LYS A 1 265 ? 16.954 1.450 -1.720 1.00 95.38 265 LYS A O 1
ATOM 2114 N N . SER A 1 266 ? 16.830 1.524 0.522 1.00 95.44 266 SER A N 1
ATOM 2115 C CA . SER A 1 266 ? 17.739 0.384 0.718 1.00 95.44 266 SER A CA 1
ATOM 2116 C C . SER A 1 266 ? 17.164 -0.916 0.159 1.00 95.44 266 SER A C 1
ATOM 2118 O O . SER A 1 266 ? 17.875 -1.626 -0.543 1.00 95.44 266 SER A O 1
ATOM 2120 N N . VAL A 1 267 ? 15.868 -1.182 0.362 1.00 96.62 267 VAL A N 1
ATOM 2121 C CA . VAL A 1 267 ? 15.195 -2.351 -0.239 1.00 96.62 267 VAL A CA 1
ATOM 2122 C C . VAL A 1 267 ? 15.201 -2.252 -1.769 1.00 96.62 267 VAL A C 1
ATOM 2124 O O . VAL A 1 267 ? 15.473 -3.217 -2.476 1.00 96.62 267 VAL A O 1
ATOM 2127 N N . CYS A 1 268 ? 14.963 -1.056 -2.312 1.00 94.31 268 CYS A N 1
ATOM 2128 C CA . CYS A 1 268 ? 15.043 -0.814 -3.751 1.00 94.31 268 CYS A CA 1
ATOM 2129 C C . CYS A 1 268 ? 16.467 -0.966 -4.317 1.00 94.31 268 CYS A C 1
ATOM 2131 O O . CYS A 1 268 ? 16.622 -1.319 -5.485 1.00 94.31 268 CYS A O 1
ATOM 2133 N N . ASP A 1 269 ? 17.506 -0.654 -3.541 1.00 91.44 269 ASP A N 1
ATOM 2134 C CA . ASP A 1 269 ? 18.905 -0.863 -3.925 1.00 91.44 269 ASP A CA 1
ATOM 2135 C C . ASP A 1 269 ? 19.287 -2.354 -3.889 1.00 91.44 269 ASP A C 1
ATOM 2137 O O . ASP A 1 269 ? 20.062 -2.778 -4.741 1.00 91.44 269 ASP A O 1
ATOM 2141 N N . GLU A 1 270 ? 18.712 -3.146 -2.978 1.00 92.75 270 GLU A N 1
ATOM 2142 C CA . GLU A 1 270 ? 18.868 -4.610 -2.936 1.00 92.75 270 GLU A CA 1
ATOM 2143 C C . GLU A 1 270 ? 18.223 -5.285 -4.158 1.00 92.75 270 GLU A C 1
ATOM 2145 O O . GLU A 1 270 ? 18.861 -6.080 -4.844 1.00 92.75 270 GLU A O 1
ATOM 2150 N N . VAL A 1 271 ? 16.979 -4.916 -4.477 1.00 90.81 271 VAL A N 1
ATOM 2151 C CA . VAL A 1 271 ? 16.201 -5.509 -5.584 1.00 90.81 271 VAL A CA 1
ATOM 2152 C C . VAL A 1 271 ? 16.684 -5.035 -6.951 1.00 90.81 271 VAL A C 1
ATOM 2154 O O . VAL A 1 271 ? 16.715 -5.782 -7.928 1.00 90.81 271 VAL A O 1
ATOM 2157 N N . ALA A 1 272 ? 17.019 -3.753 -7.046 1.00 87.25 272 ALA A N 1
ATOM 2158 C CA . ALA A 1 272 ? 17.373 -3.103 -8.292 1.00 87.25 272 ALA A CA 1
ATOM 2159 C C . ALA A 1 272 ? 18.635 -2.269 -8.070 1.00 87.25 272 ALA A C 1
ATOM 2161 O O . ALA A 1 272 ? 18.527 -1.043 -7.965 1.00 87.25 272 ALA A O 1
ATOM 2162 N N . PRO A 1 273 ? 19.825 -2.887 -7.991 1.00 81.62 273 PRO A N 1
ATOM 2163 C CA . PRO A 1 273 ? 21.062 -2.169 -7.729 1.00 81.62 273 PRO A CA 1
ATOM 2164 C C . PRO A 1 273 ? 21.346 -1.129 -8.812 1.00 81.62 273 PRO A C 1
ATOM 2166 O O . PRO A 1 273 ? 20.911 -1.226 -9.965 1.00 81.62 273 PRO A O 1
ATOM 2169 N N . GLN A 1 274 ? 22.082 -0.085 -8.435 1.00 72.25 274 GLN A N 1
ATOM 2170 C CA . GLN A 1 274 ? 22.522 0.918 -9.391 1.00 72.25 274 GLN A CA 1
ATOM 2171 C C . GLN A 1 274 ? 23.667 0.356 -10.237 1.00 72.25 274 GLN A C 1
ATOM 2173 O O . GLN A 1 274 ? 24.821 0.376 -9.824 1.00 72.25 274 GLN A O 1
ATOM 2178 N N . TYR A 1 275 ? 23.362 -0.060 -11.462 1.00 63.44 275 TYR A N 1
ATOM 2179 C CA . TYR A 1 275 ? 24.385 -0.295 -12.473 1.00 63.44 275 TYR A CA 1
ATOM 2180 C C . TYR A 1 275 ? 24.908 1.048 -12.986 1.00 63.44 275 TYR A C 1
ATOM 2182 O O . TYR A 1 275 ? 24.166 1.852 -13.566 1.00 63.44 275 TYR A O 1
ATOM 2190 N N . THR A 1 276 ? 26.188 1.316 -12.743 1.00 56.28 276 THR A N 1
ATOM 2191 C CA . THR A 1 276 ? 26.923 2.373 -13.432 1.00 56.28 276 THR A CA 1
ATOM 2192 C C . THR A 1 276 ? 27.428 1.813 -14.751 1.00 56.28 276 THR A C 1
ATOM 2194 O O . THR A 1 276 ? 28.444 1.132 -14.791 1.00 56.28 276 THR A O 1
ATOM 2197 N N . ASP A 1 277 ? 26.719 2.106 -15.836 1.00 50.78 277 ASP A N 1
ATOM 2198 C CA . ASP A 1 277 ? 27.280 1.961 -17.177 1.00 50.78 277 ASP A CA 1
ATOM 2199 C C . ASP A 1 277 ? 28.498 2.900 -17.276 1.00 50.78 277 ASP A C 1
ATOM 2201 O O . ASP A 1 277 ? 28.320 4.115 -17.402 1.00 50.78 277 ASP A O 1
ATOM 2205 N N . GLU A 1 278 ? 29.724 2.368 -17.193 1.00 51.50 278 GLU A N 1
ATOM 2206 C CA . GLU A 1 278 ? 30.979 3.147 -17.266 1.00 51.50 278 GLU A CA 1
ATOM 2207 C C . GLU A 1 278 ? 31.050 4.034 -18.524 1.00 51.50 278 GLU A C 1
ATOM 2209 O O . GLU A 1 278 ? 31.643 5.110 -18.514 1.00 51.50 278 GLU A O 1
ATOM 2214 N N . TRP A 1 279 ? 30.360 3.627 -19.593 1.00 52.38 279 TRP A N 1
ATOM 2215 C CA . TRP A 1 279 ? 30.283 4.320 -20.879 1.00 52.38 279 TRP A CA 1
ATOM 2216 C C . TRP A 1 279 ? 29.239 5.454 -20.940 1.00 52.38 279 TRP A C 1
ATOM 2218 O O . TRP A 1 279 ? 29.205 6.212 -21.915 1.00 52.38 279 TRP A O 1
ATOM 2228 N N . ARG A 1 280 ? 28.364 5.625 -19.935 1.00 51.88 280 ARG A N 1
ATOM 2229 C CA . ARG A 1 280 ? 27.382 6.727 -19.932 1.00 51.88 280 ARG A CA 1
ATOM 2230 C C . ARG A 1 280 ? 28.026 8.037 -19.480 1.00 51.88 280 ARG A C 1
ATOM 2232 O O . ARG A 1 280 ? 28.163 8.315 -18.293 1.00 51.88 280 ARG A O 1
ATOM 2239 N N . THR A 1 281 ? 28.256 8.929 -20.440 1.00 45.09 281 THR A N 1
ATOM 2240 C CA . THR A 1 281 ? 28.774 10.300 -20.246 1.00 45.09 281 THR A CA 1
ATOM 2241 C C . THR A 1 281 ? 27.911 11.210 -19.359 1.00 45.09 281 THR A C 1
ATOM 2243 O O . THR A 1 281 ? 28.388 12.237 -18.884 1.00 45.09 281 THR A O 1
ATOM 2246 N N . LYS A 1 282 ? 26.644 10.859 -19.089 1.00 48.72 282 LYS A N 1
ATOM 2247 C CA . LYS A 1 282 ? 25.775 11.569 -18.132 1.00 48.72 282 LYS A CA 1
ATOM 2248 C C . LYS A 1 282 ? 25.342 10.635 -17.002 1.00 48.72 282 LYS A C 1
ATOM 2250 O O . LYS A 1 282 ? 24.411 9.847 -17.179 1.00 48.72 282 LYS A O 1
ATOM 2255 N N . LYS A 1 283 ? 25.942 10.809 -15.818 1.00 55.97 283 LYS A N 1
ATOM 2256 C CA . LYS A 1 283 ? 25.474 10.245 -14.539 1.00 55.97 283 LYS A CA 1
ATOM 2257 C C . LYS A 1 283 ? 24.127 10.877 -14.163 1.00 55.97 283 LYS A C 1
ATOM 2259 O O . LYS A 1 283 ? 24.060 11.812 -13.375 1.00 55.97 283 LYS A O 1
ATOM 2264 N N . ARG A 1 284 ? 23.029 10.434 -14.782 1.00 55.12 284 ARG A N 1
ATOM 2265 C CA . ARG A 1 284 ? 21.686 10.816 -14.321 1.00 55.12 284 ARG A CA 1
ATOM 2266 C C . ARG A 1 284 ? 21.417 10.068 -13.018 1.00 55.12 284 ARG A C 1
ATOM 2268 O O . ARG A 1 284 ? 21.555 8.846 -13.026 1.00 55.12 284 ARG A O 1
ATOM 2275 N N . PRO A 1 285 ? 21.012 10.736 -11.928 1.00 57.91 285 PRO A N 1
ATOM 2276 C CA . PRO A 1 285 ? 20.642 10.014 -10.725 1.00 57.91 285 PRO A CA 1
ATOM 2277 C C . PRO A 1 285 ? 19.323 9.287 -11.013 1.00 57.91 285 PRO A C 1
ATOM 2279 O O . PRO A 1 285 ? 18.277 9.921 -11.157 1.00 57.91 285 PRO A O 1
ATOM 2282 N N . LEU A 1 286 ? 19.405 7.965 -11.180 1.00 63.44 286 LEU A N 1
ATOM 2283 C CA . LEU A 1 286 ? 18.261 7.070 -11.416 1.00 63.44 286 LEU A CA 1
ATOM 2284 C C . LEU A 1 286 ? 17.445 6.823 -10.142 1.00 63.44 286 LEU A C 1
ATOM 2286 O O . LEU A 1 286 ? 16.348 6.271 -10.209 1.00 63.44 286 LEU A O 1
ATOM 2290 N N . ALA A 1 287 ? 17.983 7.263 -9.006 1.00 73.31 287 ALA A N 1
ATOM 2291 C CA . ALA A 1 287 ? 17.282 7.390 -7.751 1.00 73.31 287 ALA A CA 1
ATOM 2292 C C . ALA A 1 287 ? 17.674 8.708 -7.061 1.00 73.31 287 ALA A C 1
ATOM 2294 O O . ALA A 1 287 ? 18.843 9.097 -7.110 1.00 73.31 287 ALA A O 1
ATOM 2295 N N . GLN A 1 288 ? 16.714 9.413 -6.458 1.00 79.31 288 GLN A N 1
ATOM 2296 C CA . GLN A 1 288 ? 16.948 10.687 -5.759 1.00 79.31 288 GLN A CA 1
ATOM 2297 C C . GLN A 1 288 ? 16.091 10.781 -4.506 1.00 79.31 288 GLN A C 1
ATOM 2299 O O . GLN A 1 288 ? 14.904 10.468 -4.559 1.00 79.31 288 GLN A O 1
ATOM 2304 N N . LEU A 1 289 ? 16.684 11.259 -3.413 1.00 84.38 289 LEU A N 1
ATOM 2305 C CA . LEU A 1 289 ? 15.984 11.615 -2.186 1.00 84.38 289 LEU A CA 1
ATOM 2306 C C . LEU A 1 289 ? 16.048 13.137 -2.023 1.00 84.38 289 LEU A C 1
ATOM 2308 O O . LEU A 1 289 ? 17.136 13.705 -1.961 1.00 84.38 289 LEU A O 1
ATOM 2312 N N . ILE A 1 290 ? 14.892 13.799 -2.013 1.00 84.31 290 ILE A N 1
ATOM 2313 C CA . ILE A 1 290 ? 14.783 15.264 -2.012 1.00 84.31 290 ILE A CA 1
ATOM 2314 C C . ILE A 1 290 ? 13.885 15.704 -0.862 1.00 84.31 290 ILE A C 1
ATOM 2316 O O . ILE A 1 290 ? 12.746 15.252 -0.749 1.00 84.31 290 ILE A O 1
ATOM 2320 N N . GLN A 1 291 ? 14.362 16.642 -0.048 1.00 87.81 291 GLN A N 1
ATOM 2321 C CA . GLN A 1 291 ? 13.569 17.262 1.008 1.00 87.81 291 GLN A CA 1
ATOM 2322 C C . GLN A 1 291 ? 12.737 18.435 0.464 1.00 87.81 291 GLN A C 1
ATOM 2324 O O . GLN A 1 291 ? 13.235 19.285 -0.273 1.00 87.81 291 GLN A O 1
ATOM 2329 N N . LYS A 1 292 ? 11.464 18.503 0.860 1.00 81.12 292 LYS A N 1
ATOM 2330 C CA . LYS A 1 292 ? 10.557 19.636 0.643 1.00 81.12 292 LYS A CA 1
ATOM 2331 C C . LYS A 1 292 ? 9.874 19.994 1.963 1.00 81.12 292 LYS A C 1
ATOM 2333 O O . LYS A 1 292 ? 8.880 19.388 2.360 1.00 81.12 292 LYS A O 1
ATOM 2338 N N . GLY A 1 293 ? 10.418 20.989 2.662 1.00 82.31 293 GLY A N 1
ATOM 2339 C CA . GLY A 1 293 ? 9.952 21.357 4.000 1.00 82.31 293 GLY A CA 1
ATOM 2340 C C . GLY A 1 293 ? 10.183 20.218 4.999 1.00 82.31 293 GLY A C 1
ATOM 2341 O O . GLY A 1 293 ? 11.313 19.765 5.168 1.00 82.31 293 GLY A O 1
ATOM 2342 N N . LYS A 1 294 ? 9.114 19.742 5.650 1.00 82.75 294 LYS A N 1
ATOM 2343 C CA . LYS A 1 294 ? 9.168 18.626 6.617 1.00 82.75 294 LYS A CA 1
ATOM 2344 C C . LYS A 1 294 ? 9.009 17.237 5.981 1.00 82.75 294 LYS A C 1
ATOM 2346 O O . LYS A 1 294 ? 9.010 16.246 6.699 1.00 82.75 294 LYS A O 1
ATOM 2351 N N . ILE A 1 295 ? 8.837 17.171 4.662 1.00 87.06 295 ILE A N 1
ATOM 2352 C CA . ILE A 1 295 ? 8.506 15.946 3.930 1.00 87.06 295 ILE A CA 1
ATOM 2353 C C . ILE A 1 295 ? 9.635 15.623 2.952 1.00 87.06 295 ILE A C 1
ATOM 2355 O O . ILE A 1 295 ? 10.256 16.525 2.388 1.00 87.06 295 ILE A O 1
ATOM 2359 N N . TYR A 1 296 ? 9.890 14.340 2.727 1.00 92.62 296 TYR A N 1
ATOM 2360 C CA . TYR A 1 296 ? 10.895 13.848 1.793 1.00 92.62 296 TYR A CA 1
ATOM 2361 C C . TYR A 1 296 ? 10.218 13.163 0.607 1.00 92.62 296 TYR A C 1
ATOM 2363 O O . TYR A 1 296 ? 9.122 12.623 0.727 1.00 92.62 296 TYR A O 1
ATOM 2371 N N . ASN A 1 297 ? 10.872 13.211 -0.551 1.00 93.62 297 ASN A N 1
ATOM 2372 C CA . ASN A 1 297 ? 10.465 12.500 -1.753 1.00 93.62 297 ASN A CA 1
ATOM 2373 C C . ASN A 1 297 ? 11.589 11.576 -2.194 1.00 93.62 297 ASN A C 1
ATOM 2375 O O . ASN A 1 297 ? 12.702 12.045 -2.429 1.00 93.62 297 ASN A O 1
ATOM 2379 N N . TYR A 1 298 ? 11.286 10.295 -2.357 1.00 95.12 298 TYR A N 1
ATOM 2380 C CA . TYR A 1 298 ? 12.179 9.328 -2.978 1.00 95.12 298 TYR A CA 1
ATOM 2381 C C . TYR A 1 298 ? 11.653 9.007 -4.370 1.00 95.12 298 TYR A C 1
ATOM 2383 O O . TYR A 1 298 ? 10.498 8.629 -4.529 1.00 95.12 298 TYR A O 1
ATOM 2391 N N . MET A 1 299 ? 12.479 9.180 -5.393 1.00 94.19 299 MET A N 1
ATOM 2392 C CA . MET A 1 299 ? 12.145 8.835 -6.771 1.00 94.19 299 MET A CA 1
ATOM 2393 C C . MET A 1 299 ? 13.073 7.725 -7.242 1.00 94.19 299 MET A C 1
ATOM 2395 O O . MET A 1 299 ? 14.281 7.865 -7.086 1.00 94.19 299 MET A O 1
ATOM 2399 N N . ILE A 1 300 ? 12.521 6.689 -7.874 1.00 92.19 300 ILE A N 1
ATOM 2400 C CA . ILE A 1 300 ? 13.246 5.626 -8.581 1.00 92.19 300 ILE A CA 1
ATOM 2401 C C . ILE A 1 300 ? 12.695 5.512 -10.003 1.00 92.19 300 ILE A C 1
ATOM 2403 O O . ILE A 1 300 ? 11.480 5.521 -10.210 1.00 92.19 300 ILE A O 1
ATOM 2407 N N . GLY A 1 301 ? 13.576 5.466 -11.000 1.00 90.00 301 GLY A N 1
ATOM 2408 C CA . GLY A 1 301 ? 13.179 5.564 -12.403 1.00 90.00 301 GLY A CA 1
ATOM 2409 C C . GLY A 1 301 ? 13.827 4.548 -13.330 1.00 90.00 301 GLY A C 1
ATOM 2410 O O . GLY A 1 301 ? 14.816 3.896 -12.995 1.00 90.00 301 GLY A O 1
ATOM 2411 N N . ASP A 1 302 ? 13.282 4.495 -14.546 1.00 83.38 302 ASP A N 1
ATOM 2412 C CA . ASP A 1 302 ? 13.795 3.709 -15.672 1.00 83.38 302 ASP A CA 1
ATOM 2413 C C . ASP A 1 302 ? 13.860 2.205 -15.324 1.00 83.38 302 ASP A C 1
ATOM 2415 O O . ASP A 1 302 ? 12.977 1.700 -14.626 1.00 83.38 302 ASP A O 1
ATOM 2419 N N . TYR A 1 303 ? 14.889 1.485 -15.780 1.00 84.12 303 TYR A N 1
ATOM 2420 C CA . TYR A 1 303 ? 15.047 0.047 -15.532 1.00 84.12 303 TYR A CA 1
ATOM 2421 C C . TYR A 1 303 ? 14.950 -0.356 -14.050 1.00 84.12 303 TYR A C 1
ATOM 2423 O O . TYR A 1 303 ? 14.473 -1.449 -13.759 1.00 84.12 303 TYR A O 1
ATOM 2431 N N . ARG A 1 304 ? 15.372 0.501 -13.103 1.00 88.69 304 ARG A N 1
ATOM 2432 C CA . ARG A 1 304 ? 15.330 0.164 -11.670 1.00 88.69 304 ARG A CA 1
ATOM 2433 C C . ARG A 1 304 ? 13.893 0.048 -11.168 1.00 88.69 304 ARG A C 1
ATOM 2435 O O . ARG A 1 304 ? 13.558 -0.891 -10.455 1.00 88.69 304 ARG A O 1
ATOM 2442 N N . ALA A 1 305 ? 13.039 0.979 -11.592 1.00 92.38 305 ALA A N 1
ATOM 2443 C CA . ALA A 1 305 ? 11.612 0.919 -11.303 1.00 92.38 305 ALA A CA 1
ATOM 2444 C C . ALA A 1 305 ? 10.951 -0.289 -11.989 1.00 92.38 305 ALA A C 1
ATOM 2446 O O . ALA A 1 305 ? 10.054 -0.891 -11.414 1.00 92.38 305 ALA A O 1
ATOM 2447 N N . GLU A 1 306 ? 11.425 -0.688 -13.175 1.00 91.56 306 GLU A N 1
ATOM 2448 C CA . GLU A 1 306 ? 10.927 -1.887 -13.866 1.00 91.56 306 GLU A CA 1
ATOM 2449 C C . GLU A 1 306 ? 11.275 -3.186 -13.142 1.00 91.56 306 GLU A C 1
ATOM 2451 O O . GLU A 1 306 ? 10.412 -4.050 -13.027 1.00 91.56 306 GLU A O 1
ATOM 2456 N N . LEU A 1 307 ? 12.508 -3.329 -12.648 1.00 90.88 307 LEU A N 1
ATOM 2457 C CA . LEU A 1 307 ? 12.916 -4.488 -11.848 1.00 90.88 307 LEU A CA 1
ATOM 2458 C C . LEU A 1 307 ? 12.086 -4.581 -10.565 1.00 90.88 307 LEU A C 1
ATOM 2460 O O . LEU A 1 307 ? 11.486 -5.617 -10.298 1.00 90.88 307 LEU A O 1
ATOM 2464 N N . LEU A 1 308 ? 11.957 -3.465 -9.843 1.00 95.19 308 LEU A N 1
ATOM 2465 C CA . LEU A 1 308 ? 11.120 -3.393 -8.648 1.00 95.19 308 LEU A CA 1
ATOM 2466 C C . LEU A 1 308 ? 9.659 -3.763 -8.945 1.00 95.19 308 LEU A C 1
ATOM 2468 O O . LEU A 1 308 ? 9.049 -4.534 -8.211 1.00 95.19 308 LEU A O 1
ATOM 2472 N N . ALA A 1 309 ? 9.090 -3.235 -10.030 1.00 96.38 309 ALA A N 1
ATOM 2473 C CA . ALA A 1 309 ? 7.716 -3.523 -10.421 1.00 96.38 309 ALA A CA 1
ATOM 2474 C C . ALA A 1 309 ? 7.495 -5.004 -10.757 1.00 96.38 309 ALA A C 1
ATOM 2476 O O . ALA A 1 309 ? 6.444 -5.537 -10.416 1.00 96.38 309 ALA A O 1
ATOM 2477 N N . LYS A 1 310 ? 8.466 -5.668 -11.399 1.00 94.44 310 LYS A N 1
ATOM 2478 C CA . LYS A 1 310 ? 8.396 -7.109 -11.692 1.00 94.44 310 LYS A CA 1
ATOM 2479 C C . LYS A 1 310 ? 8.362 -7.943 -10.417 1.00 94.44 310 LYS A C 1
ATOM 2481 O O . LYS A 1 310 ? 7.496 -8.803 -10.300 1.00 94.44 310 LYS A O 1
ATOM 2486 N N . GLU A 1 311 ? 9.243 -7.650 -9.463 1.00 96.75 311 GLU A N 1
ATOM 2487 C CA . GLU A 1 311 ? 9.265 -8.365 -8.182 1.00 96.75 311 GLU A CA 1
ATOM 2488 C C . GLU A 1 311 ? 7.981 -8.133 -7.379 1.00 96.75 311 GLU A C 1
ATOM 2490 O O . GLU A 1 311 ? 7.421 -9.071 -6.823 1.00 96.75 311 GLU A O 1
ATOM 2495 N N . ILE A 1 312 ? 7.444 -6.909 -7.386 1.00 97.31 312 ILE A N 1
ATOM 2496 C CA . ILE A 1 312 ? 6.163 -6.617 -6.729 1.00 97.31 312 ILE A CA 1
ATOM 2497 C C . ILE A 1 312 ? 4.997 -7.354 -7.405 1.00 97.31 312 ILE A C 1
ATOM 2499 O O . ILE A 1 312 ? 4.126 -7.874 -6.712 1.00 97.31 312 ILE A O 1
ATOM 2503 N N . LEU A 1 313 ? 4.952 -7.401 -8.741 1.00 96.00 313 LEU A N 1
ATOM 2504 C CA . LEU A 1 313 ? 3.885 -8.082 -9.488 1.00 96.00 313 LEU A CA 1
ATOM 2505 C C . LEU A 1 313 ? 3.955 -9.613 -9.388 1.00 96.00 313 LEU A C 1
ATOM 2507 O O . LEU A 1 313 ? 2.965 -10.275 -9.683 1.00 96.00 313 LEU A O 1
ATOM 2511 N N . ARG A 1 314 ? 5.088 -10.175 -8.945 1.00 96.56 314 ARG A N 1
ATOM 2512 C CA . ARG A 1 314 ? 5.210 -11.599 -8.596 1.00 96.56 314 ARG A CA 1
ATOM 2513 C C . ARG A 1 314 ? 4.377 -11.960 -7.362 1.00 96.56 314 ARG A C 1
ATOM 2515 O O . ARG A 1 314 ? 4.009 -13.120 -7.198 1.00 96.56 314 ARG A O 1
ATOM 2522 N N . LEU A 1 315 ? 4.113 -10.989 -6.486 1.00 96.19 315 LEU A N 1
ATOM 2523 C CA . LEU A 1 315 ? 3.343 -11.187 -5.264 1.00 96.19 315 LEU A CA 1
ATOM 2524 C C . LEU A 1 315 ? 1.843 -11.138 -5.583 1.00 96.19 315 LEU A C 1
ATOM 2526 O O . LEU A 1 315 ? 1.335 -10.122 -6.064 1.00 96.19 315 LEU A O 1
ATOM 2530 N N . ASP A 1 316 ? 1.129 -12.216 -5.262 1.00 94.38 316 ASP A N 1
ATOM 2531 C CA . ASP A 1 316 ? -0.333 -12.276 -5.353 1.00 94.38 316 ASP A CA 1
ATOM 2532 C C . ASP A 1 316 ? -0.967 -11.509 -4.181 1.00 94.38 316 ASP A C 1
ATOM 2534 O O . ASP A 1 316 ? -1.311 -12.064 -3.139 1.00 94.38 316 ASP A O 1
ATOM 2538 N N . ILE A 1 317 ? -1.008 -10.182 -4.317 1.00 95.81 317 ILE A N 1
ATOM 2539 C CA . ILE A 1 317 ? -1.523 -9.250 -3.306 1.00 95.81 317 ILE A CA 1
ATOM 2540 C C . ILE A 1 317 ? -2.351 -8.126 -3.938 1.00 95.81 317 ILE A C 1
ATOM 2542 O O . ILE A 1 317 ? -2.127 -7.772 -5.105 1.00 95.81 317 ILE A O 1
ATOM 2546 N N . PRO A 1 318 ? -3.249 -7.479 -3.168 1.00 96.62 318 PRO A N 1
ATOM 2547 C CA . PRO A 1 318 ? -4.086 -6.393 -3.672 1.00 96.62 318 PRO A CA 1
ATOM 2548 C C . PRO A 1 318 ? -3.271 -5.195 -4.188 1.00 96.62 318 PRO A C 1
ATOM 2550 O O . PRO A 1 318 ? -2.061 -5.089 -3.973 1.00 96.62 318 PRO A O 1
ATOM 2553 N N . GLY A 1 319 ? -3.920 -4.292 -4.925 1.00 96.56 319 GLY A N 1
ATOM 2554 C CA . GLY A 1 319 ? -3.273 -3.097 -5.468 1.00 96.56 319 GLY A CA 1
ATOM 2555 C C . GLY A 1 319 ? -4.249 -2.075 -6.054 1.00 96.56 319 GLY A C 1
ATOM 2556 O O . GLY A 1 319 ? -5.341 -2.423 -6.516 1.00 96.56 319 GLY A O 1
ATOM 2557 N N . MET A 1 320 ? -3.852 -0.801 -6.086 1.00 97.44 320 MET A N 1
ATOM 2558 C CA . MET A 1 320 ? -4.595 0.247 -6.793 1.00 97.44 320 MET A CA 1
ATOM 2559 C C . MET A 1 320 ? -4.551 0.037 -8.315 1.00 97.44 320 MET A C 1
ATOM 2561 O O . MET A 1 320 ? -3.527 0.274 -8.956 1.00 97.44 320 MET A O 1
ATOM 2565 N N . ARG A 1 321 ? -5.689 -0.308 -8.923 1.00 96.81 321 ARG A N 1
ATOM 2566 C CA . ARG A 1 321 ? -5.889 -0.565 -10.358 1.00 96.81 321 ARG A CA 1
ATOM 2567 C C . ARG A 1 321 ? -5.360 0.584 -11.211 1.00 96.81 321 ARG A C 1
ATOM 2569 O O . ARG A 1 321 ? -4.523 0.404 -12.089 1.00 96.81 321 ARG A O 1
ATOM 2576 N N . ARG A 1 322 ? -5.689 1.826 -10.832 1.00 95.62 322 ARG A N 1
ATOM 2577 C CA . ARG A 1 322 ? -5.193 3.055 -11.492 1.00 95.62 322 ARG A CA 1
ATOM 2578 C C . ARG A 1 322 ? -3.659 3.216 -11.506 1.00 95.62 322 ARG A C 1
ATOM 2580 O O . ARG A 1 322 ? -3.128 4.067 -12.234 1.00 95.62 322 ARG A O 1
ATOM 2587 N N . LYS A 1 323 ? -2.932 2.475 -10.664 1.00 96.69 323 LYS A N 1
ATOM 2588 C CA . LYS A 1 323 ? -1.463 2.451 -10.602 1.00 96.69 323 LYS A CA 1
ATOM 2589 C C . LYS A 1 323 ? -0.900 1.204 -11.275 1.00 96.69 323 LYS A C 1
ATOM 2591 O O . LYS A 1 323 ? -0.005 1.366 -12.099 1.00 96.69 323 LYS A O 1
ATOM 2596 N N . TRP A 1 324 ? -1.426 0.024 -10.963 1.00 97.00 324 TRP A N 1
ATOM 2597 C CA . TRP A 1 324 ? -0.836 -1.255 -11.365 1.00 97.00 324 TRP A CA 1
ATOM 2598 C C . TRP A 1 324 ? -1.312 -1.761 -12.728 1.00 97.00 324 TRP A C 1
ATOM 2600 O O . TRP A 1 324 ? -0.488 -2.285 -13.470 1.00 97.00 324 TRP A O 1
ATOM 2610 N N . ASP A 1 325 ? -2.553 -1.488 -13.141 1.00 96.31 325 ASP A N 1
ATOM 2611 C CA . ASP A 1 325 ? -3.064 -1.932 -14.450 1.00 96.31 325 ASP A CA 1
ATOM 2612 C C . ASP A 1 325 ? -2.243 -1.321 -15.593 1.00 96.31 325 ASP A C 1
ATOM 2614 O O . ASP A 1 325 ? -1.873 -1.989 -16.554 1.00 96.31 325 ASP A O 1
ATOM 2618 N N . LYS A 1 326 ? -1.868 -0.042 -15.464 1.00 95.44 326 LYS A N 1
ATOM 2619 C CA . LYS A 1 326 ? -0.996 0.626 -16.444 1.00 95.44 326 LYS A CA 1
ATOM 2620 C C . LYS A 1 326 ? 0.450 0.124 -16.406 1.00 95.44 326 LYS A C 1
ATOM 2622 O O . LYS A 1 326 ? 1.142 0.229 -17.414 1.00 95.44 326 LYS A O 1
ATOM 2627 N N . VAL A 1 327 ? 0.927 -0.372 -15.260 1.00 96.81 327 VAL A N 1
ATOM 2628 C CA . VAL A 1 327 ? 2.262 -0.986 -15.154 1.00 96.81 327 VAL A CA 1
ATOM 2629 C C . VAL A 1 327 ? 2.254 -2.318 -15.890 1.00 96.81 327 VAL A C 1
ATOM 2631 O O . VAL A 1 327 ? 3.128 -2.529 -16.728 1.00 96.81 327 VAL A O 1
ATOM 2634 N N . GLN A 1 328 ? 1.236 -3.147 -15.649 1.00 96.31 328 GLN A N 1
ATOM 2635 C CA . GLN A 1 328 ? 1.043 -4.411 -16.352 1.00 96.31 328 GLN A CA 1
ATOM 2636 C C . GLN A 1 328 ? 0.914 -4.188 -17.863 1.00 96.31 328 GLN A C 1
ATOM 2638 O O . GLN A 1 328 ? 1.720 -4.713 -18.624 1.00 96.31 328 GLN A O 1
ATOM 2643 N N . ALA A 1 329 ? 0.030 -3.282 -18.291 1.00 95.88 329 ALA A N 1
ATOM 2644 C CA . ALA A 1 329 ? -0.143 -2.951 -19.706 1.00 95.88 329 ALA A CA 1
ATOM 2645 C C . ALA A 1 329 ? 1.158 -2.460 -20.375 1.00 95.88 329 ALA A C 1
ATOM 2647 O O . ALA A 1 329 ? 1.407 -2.723 -21.552 1.00 95.88 329 ALA A O 1
ATOM 2648 N N . ASN A 1 330 ? 2.019 -1.748 -19.637 1.00 95.06 330 ASN A N 1
ATOM 2649 C CA . ASN A 1 330 ? 3.325 -1.330 -20.145 1.00 95.06 330 ASN A CA 1
ATOM 2650 C C . ASN A 1 330 ? 4.300 -2.507 -20.297 1.00 95.06 330 ASN A C 1
ATOM 2652 O O . ASN A 1 330 ? 5.125 -2.482 -21.210 1.00 95.06 330 ASN A O 1
ATOM 2656 N N . PHE A 1 331 ? 4.231 -3.522 -19.431 1.00 94.56 331 PHE A N 1
ATOM 2657 C CA . PHE A 1 331 ? 5.002 -4.752 -19.608 1.00 94.56 331 PHE A CA 1
ATOM 2658 C C . PHE A 1 331 ? 4.501 -5.568 -20.794 1.00 94.56 331 PHE A C 1
ATOM 2660 O O . PHE A 1 331 ? 5.325 -5.961 -21.619 1.00 94.56 331 PHE A O 1
ATOM 2667 N N . ASP A 1 332 ? 3.188 -5.731 -20.936 1.00 94.25 332 ASP A N 1
ATOM 2668 C CA . ASP A 1 332 ? 2.582 -6.476 -22.042 1.00 94.25 332 ASP A CA 1
ATOM 2669 C C . ASP A 1 332 ? 2.980 -5.859 -23.393 1.00 94.25 332 ASP A C 1
ATOM 2671 O O . ASP A 1 332 ? 3.484 -6.547 -24.280 1.00 94.25 332 ASP A O 1
ATOM 2675 N N . LEU A 1 333 ? 2.903 -4.526 -23.512 1.00 91.50 333 LEU A N 1
ATOM 2676 C CA . LEU A 1 333 ? 3.335 -3.803 -24.712 1.00 91.50 333 LEU A CA 1
ATOM 2677 C C . LEU A 1 333 ? 4.829 -4.001 -25.024 1.00 91.50 333 LEU A C 1
ATOM 2679 O O . LEU A 1 333 ? 5.232 -4.029 -26.188 1.00 91.50 333 LEU A O 1
ATOM 2683 N N . LYS A 1 334 ? 5.682 -4.098 -23.999 1.00 87.25 334 LYS A N 1
ATOM 2684 C CA . LYS A 1 334 ? 7.115 -4.361 -24.195 1.00 87.25 334 LYS A CA 1
ATOM 2685 C C . LYS A 1 334 ? 7.377 -5.793 -24.645 1.00 87.25 334 LYS A C 1
ATOM 2687 O O . LYS A 1 334 ? 8.257 -5.978 -25.482 1.00 87.25 334 LYS A O 1
ATOM 2692 N N . GLN A 1 335 ? 6.646 -6.768 -24.106 1.00 86.94 335 GLN A N 1
ATOM 2693 C CA . GLN A 1 335 ? 6.760 -8.162 -24.534 1.00 86.94 335 GLN A CA 1
ATOM 2694 C C . GLN A 1 335 ? 6.300 -8.327 -25.978 1.00 86.94 335 GLN A C 1
ATOM 2696 O O . GLN A 1 335 ? 7.059 -8.859 -26.781 1.00 86.94 335 GLN A O 1
ATOM 2701 N N . GLN A 1 336 ? 5.162 -7.732 -26.342 1.00 87.75 336 GLN A N 1
ATOM 2702 C CA . GLN A 1 336 ? 4.683 -7.721 -27.723 1.00 87.75 336 GLN A CA 1
ATOM 2703 C C . GLN A 1 336 ? 5.741 -7.154 -28.687 1.00 87.75 336 GLN A C 1
ATOM 2705 O O . GLN A 1 336 ? 6.075 -7.779 -29.688 1.00 87.75 336 GLN A O 1
ATOM 2710 N N . ARG A 1 337 ? 6.348 -6.003 -28.362 1.00 85.06 337 ARG A N 1
ATOM 2711 C CA . ARG A 1 337 ? 7.432 -5.421 -29.180 1.00 85.06 337 ARG A CA 1
ATOM 2712 C C . ARG A 1 337 ? 8.659 -6.326 -29.278 1.00 85.06 337 ARG A C 1
ATOM 2714 O O . ARG A 1 337 ? 9.330 -6.349 -30.305 1.00 85.06 337 ARG A O 1
ATOM 2721 N N . LEU A 1 338 ? 8.998 -7.032 -28.201 1.00 79.25 338 LEU A N 1
ATOM 2722 C CA . LEU A 1 338 ? 10.114 -7.975 -28.200 1.00 79.25 338 LEU A CA 1
ATOM 2723 C C . LEU A 1 338 ? 9.812 -9.192 -29.083 1.00 79.25 338 LEU A C 1
ATOM 2725 O O . LEU A 1 338 ? 10.700 -9.658 -29.788 1.00 79.25 338 LEU A O 1
ATOM 2729 N N . GLU A 1 339 ? 8.579 -9.688 -29.068 1.00 81.38 339 GLU A N 1
ATOM 2730 C CA . GLU A 1 339 ? 8.111 -10.771 -29.937 1.00 81.38 339 GLU A CA 1
ATOM 2731 C C . GLU A 1 339 ? 8.090 -10.348 -31.410 1.00 81.38 339 GLU A C 1
ATOM 2733 O O . GLU A 1 339 ? 8.586 -11.084 -32.263 1.00 81.38 339 GLU A O 1
ATOM 2738 N N . GLU A 1 340 ? 7.643 -9.128 -31.713 1.00 78.25 340 GLU A N 1
ATOM 2739 C CA . GLU A 1 340 ? 7.732 -8.535 -33.055 1.00 78.25 340 GLU A CA 1
ATOM 2740 C C . GLU A 1 340 ? 9.188 -8.475 -33.550 1.00 78.25 340 GLU A C 1
ATOM 2742 O O . GLU A 1 340 ? 9.466 -8.840 -34.689 1.00 78.25 340 GLU A O 1
ATOM 2747 N N . LEU A 1 341 ? 10.140 -8.096 -32.687 1.00 74.31 341 LEU A N 1
ATOM 2748 C CA . LEU A 1 341 ? 11.574 -8.087 -33.018 1.00 74.31 341 LEU A CA 1
ATOM 2749 C C . LEU A 1 341 ? 12.182 -9.491 -33.155 1.00 74.31 341 LEU A C 1
ATOM 2751 O O . LEU A 1 341 ? 13.142 -9.675 -33.902 1.00 74.31 341 LEU A O 1
ATOM 2755 N N . ARG A 1 342 ? 11.664 -10.470 -32.405 1.00 72.06 342 ARG A N 1
ATOM 2756 C CA . ARG A 1 342 ? 12.073 -11.883 -32.485 1.00 72.06 342 ARG A CA 1
ATOM 2757 C C . ARG A 1 342 ? 11.468 -12.594 -33.687 1.00 72.06 342 ARG A C 1
ATOM 2759 O O . ARG A 1 342 ? 11.974 -13.646 -34.073 1.00 72.06 342 ARG A O 1
ATOM 2766 N N . THR A 1 343 ? 10.406 -12.041 -34.267 1.00 60.81 343 THR A N 1
ATOM 2767 C CA . THR A 1 343 ? 9.832 -12.554 -35.505 1.00 60.81 343 THR A CA 1
ATOM 2768 C C . THR A 1 343 ? 10.901 -12.406 -36.586 1.00 60.81 343 THR A C 1
ATOM 2770 O O . THR A 1 343 ? 11.372 -11.291 -36.818 1.00 60.81 343 THR A O 1
ATOM 2773 N N . PRO A 1 344 ? 11.355 -13.503 -37.217 1.00 54.19 344 PRO A N 1
ATOM 2774 C CA . PRO A 1 344 ? 12.447 -13.434 -38.168 1.00 54.19 344 PRO A CA 1
ATOM 2775 C C . PRO A 1 344 ? 12.042 -12.526 -39.327 1.00 54.19 344 PRO A C 1
ATOM 2777 O O . PRO A 1 344 ? 11.212 -12.883 -40.162 1.00 54.19 344 PRO A O 1
ATOM 2780 N N . VAL A 1 345 ? 12.655 -11.344 -39.397 1.00 52.81 345 VAL A N 1
ATOM 2781 C CA . VAL A 1 345 ? 12.722 -10.599 -40.650 1.00 52.81 345 VAL A CA 1
ATOM 2782 C C . VAL A 1 345 ? 13.449 -11.532 -41.608 1.00 52.81 345 VAL A C 1
ATOM 2784 O O . VAL A 1 345 ? 14.579 -11.932 -41.324 1.00 52.81 345 VAL A O 1
ATOM 2787 N N . MET A 1 346 ? 12.808 -11.930 -42.709 1.00 44.66 346 MET A N 1
ATOM 2788 C CA . MET A 1 346 ? 13.506 -12.645 -43.773 1.00 44.66 346 MET A CA 1
ATOM 2789 C C . MET A 1 346 ? 14.606 -11.730 -44.315 1.00 44.66 346 MET A C 1
ATOM 2791 O O . MET A 1 346 ? 14.388 -10.922 -45.215 1.00 44.66 346 MET A O 1
ATOM 2795 N N . VAL A 1 347 ? 15.806 -11.833 -43.743 1.00 49.53 347 VAL A N 1
ATOM 2796 C CA . VAL A 1 347 ? 17.008 -11.241 -44.311 1.00 49.53 347 VAL A CA 1
ATOM 2797 C C . VAL A 1 347 ? 17.343 -12.103 -45.511 1.00 49.53 347 VAL A C 1
ATOM 2799 O O . VAL A 1 347 ? 17.995 -13.139 -45.406 1.00 49.53 347 VAL A O 1
ATOM 2802 N N . HIS A 1 348 ? 16.838 -11.696 -46.666 1.00 53.47 348 HIS A N 1
ATOM 2803 C CA . HIS A 1 348 ? 17.236 -12.290 -47.924 1.00 53.47 348 HIS A CA 1
ATOM 2804 C C . HIS A 1 348 ? 18.671 -11.856 -48.202 1.00 53.47 348 HIS A C 1
ATOM 2806 O O . HIS A 1 348 ? 18.931 -10.768 -48.722 1.00 53.47 348 HIS A O 1
ATOM 2812 N N . THR A 1 349 ? 19.606 -12.700 -47.779 1.00 53.50 349 THR A N 1
ATOM 2813 C CA . THR A 1 349 ? 21.026 -12.531 -48.035 1.00 53.50 349 THR A CA 1
ATOM 2814 C C . THR A 1 349 ? 21.260 -12.688 -49.531 1.00 53.50 349 THR A C 1
ATOM 2816 O O . THR A 1 349 ? 20.999 -13.727 -50.136 1.00 53.50 349 THR A O 1
ATOM 2819 N N . PHE A 1 350 ? 21.720 -11.613 -50.157 1.00 67.25 350 PHE A N 1
ATOM 2820 C CA . PHE A 1 350 ? 22.304 -11.674 -51.483 1.00 67.25 350 PHE A CA 1
ATOM 2821 C C . PHE A 1 350 ? 23.822 -11.641 -51.339 1.00 67.25 350 PHE A C 1
ATOM 2823 O O . PHE A 1 350 ? 24.343 -10.983 -50.444 1.00 67.25 350 PHE A O 1
ATOM 2830 N N . ASP A 1 351 ? 24.527 -12.359 -52.208 1.00 76.06 351 ASP A N 1
ATOM 2831 C CA . ASP A 1 351 ? 25.989 -12.363 -52.232 1.00 76.06 351 ASP A CA 1
ATOM 2832 C C . ASP A 1 351 ? 26.507 -10.973 -52.664 1.00 76.06 351 ASP A C 1
ATOM 2834 O O . ASP A 1 351 ? 26.343 -10.612 -53.840 1.00 76.06 351 ASP A O 1
ATOM 2838 N N . PRO A 1 352 ? 27.137 -10.188 -51.763 1.00 76.06 352 PRO A N 1
ATOM 2839 C CA . PRO A 1 352 ? 27.589 -8.830 -52.065 1.00 76.06 352 PRO A CA 1
ATOM 2840 C C . PRO A 1 352 ? 28.699 -8.791 -53.119 1.00 76.06 352 PRO A C 1
ATOM 2842 O O . PRO A 1 352 ? 28.915 -7.757 -53.747 1.00 76.06 352 PRO A O 1
ATOM 2845 N N . SER A 1 353 ? 29.392 -9.915 -53.350 1.00 78.00 353 SER A N 1
ATOM 2846 C CA . SER A 1 353 ? 30.392 -10.021 -54.417 1.00 78.00 353 SER A CA 1
ATOM 2847 C C . SER A 1 353 ? 29.756 -10.069 -55.812 1.00 78.00 353 SER A C 1
ATOM 2849 O O . SER A 1 353 ? 30.405 -9.758 -56.810 1.00 78.00 353 SER A O 1
ATOM 2851 N N . ARG A 1 354 ? 28.465 -10.424 -55.899 1.00 78.38 354 ARG A N 1
ATOM 2852 C CA . ARG A 1 354 ? 27.736 -10.608 -57.163 1.00 78.38 354 ARG A CA 1
ATOM 2853 C C . ARG A 1 354 ? 26.695 -9.535 -57.410 1.00 78.38 354 ARG A C 1
ATOM 2855 O O . ARG A 1 354 ? 26.450 -9.184 -58.569 1.00 78.38 354 ARG A O 1
ATOM 2862 N N . VAL A 1 355 ? 26.048 -9.038 -56.361 1.00 87.56 355 VAL A N 1
ATOM 2863 C CA . VAL A 1 355 ? 24.959 -8.066 -56.479 1.00 87.56 355 VAL A CA 1
ATOM 2864 C C . VAL A 1 355 ? 24.966 -7.052 -55.335 1.00 87.56 355 VAL A C 1
ATOM 2866 O O . VAL A 1 355 ? 25.449 -7.327 -54.246 1.00 87.56 355 VAL A O 1
ATOM 2869 N N . TYR A 1 356 ? 24.412 -5.872 -55.586 1.00 86.44 356 TYR A N 1
ATOM 2870 C CA . TYR A 1 356 ? 24.288 -4.781 -54.625 1.00 86.44 356 TYR A CA 1
ATOM 2871 C C . TYR A 1 356 ? 22.938 -4.077 -54.794 1.00 86.44 356 TYR A C 1
ATOM 2873 O O . TYR A 1 356 ? 22.307 -4.164 -55.853 1.00 86.44 356 TYR A O 1
ATOM 2881 N N . LEU A 1 357 ? 22.484 -3.368 -53.760 1.00 88.88 357 LEU A N 1
ATOM 2882 C CA . LEU A 1 357 ? 21.312 -2.503 -53.868 1.00 88.88 357 LEU A CA 1
ATOM 2883 C C . LEU A 1 357 ? 21.703 -1.162 -54.484 1.00 88.88 357 LEU A C 1
ATOM 2885 O O . LEU A 1 357 ? 22.665 -0.520 -54.069 1.00 88.88 357 LEU A O 1
ATOM 2889 N N . GLY A 1 358 ? 20.954 -0.737 -55.495 1.00 87.00 358 GLY A N 1
ATOM 2890 C CA . GLY A 1 358 ? 21.150 0.561 -56.127 1.00 87.00 358 GLY A CA 1
ATOM 2891 C C . GLY A 1 358 ? 19.838 1.156 -56.610 1.00 87.00 358 GLY A C 1
ATOM 2892 O O . GLY A 1 358 ? 18.765 0.604 -56.381 1.00 87.00 358 GLY A O 1
ATOM 2893 N N . ARG A 1 359 ? 19.919 2.287 -57.319 1.00 90.75 359 ARG A N 1
ATOM 2894 C CA . ARG A 1 359 ? 18.750 3.038 -57.816 1.00 90.75 359 ARG A CA 1
ATOM 2895 C C . ARG A 1 359 ? 17.671 2.115 -58.394 1.00 90.75 359 ARG A C 1
ATOM 2897 O O . ARG A 1 359 ? 18.006 1.203 -59.151 1.00 90.75 359 ARG A O 1
ATOM 2904 N N . LEU A 1 360 ? 16.396 2.375 -58.119 1.00 92.75 360 LEU A N 1
ATOM 2905 C CA . LEU A 1 360 ? 15.287 1.626 -58.715 1.00 92.75 360 LEU A CA 1
ATOM 2906 C C . LEU A 1 360 ? 15.391 1.607 -60.253 1.00 92.75 360 LEU A C 1
ATOM 2908 O O . LEU A 1 360 ? 15.729 2.611 -60.888 1.00 92.75 360 LEU A O 1
ATOM 2912 N N . CYS A 1 361 ? 15.195 0.446 -60.873 1.00 89.62 361 CYS A N 1
ATOM 2913 C CA . CYS A 1 361 ? 15.246 0.321 -62.326 1.00 89.62 361 CYS A CA 1
ATOM 2914 C C . CYS A 1 361 ? 14.009 0.954 -62.985 1.00 89.62 361 CYS A C 1
ATOM 2916 O O . CYS A 1 361 ? 12.961 1.094 -62.364 1.00 89.62 361 CYS A O 1
ATOM 2918 N N . LYS A 1 362 ? 14.106 1.294 -64.278 1.00 87.56 362 LYS A N 1
ATOM 2919 C CA . LYS A 1 362 ? 13.006 1.937 -65.026 1.00 87.56 362 LYS A CA 1
ATOM 2920 C C . LYS A 1 362 ? 11.738 1.078 -65.132 1.00 87.56 362 LYS A C 1
ATOM 2922 O O . LYS A 1 362 ? 10.676 1.614 -65.405 1.00 87.56 362 LYS A O 1
ATOM 2927 N N . ARG A 1 363 ? 11.855 -0.240 -64.927 1.00 85.62 363 ARG A N 1
ATOM 2928 C CA . ARG A 1 363 ? 10.725 -1.182 -64.881 1.00 85.62 363 ARG A CA 1
ATOM 2929 C C . ARG A 1 363 ? 10.095 -1.309 -63.489 1.00 85.62 363 ARG A C 1
ATOM 2931 O O . ARG A 1 363 ? 9.178 -2.098 -63.320 1.00 85.62 363 ARG A O 1
ATOM 2938 N N . GLY A 1 364 ? 10.597 -0.574 -62.494 1.00 88.75 364 GLY A N 1
ATOM 2939 C CA . GLY A 1 364 ? 10.045 -0.580 -61.140 1.00 88.75 364 GLY A CA 1
ATOM 2940 C C . GLY A 1 364 ? 10.327 -1.853 -60.340 1.00 88.75 364 GLY A C 1
ATOM 2941 O O . GLY A 1 364 ? 9.634 -2.111 -59.365 1.00 88.75 364 GLY A O 1
ATOM 2942 N N . HIS A 1 365 ? 11.320 -2.669 -60.723 1.00 91.44 365 HIS A N 1
ATOM 2943 C CA . HIS A 1 365 ? 11.684 -3.873 -59.965 1.00 91.44 365 HIS A CA 1
ATOM 2944 C C . HIS A 1 365 ? 12.331 -3.521 -58.627 1.00 91.44 365 HIS A C 1
ATOM 2946 O O . HIS A 1 365 ? 13.556 -3.431 -58.513 1.00 91.44 365 HIS A O 1
ATOM 2952 N N . ASP A 1 366 ? 11.490 -3.318 -57.629 1.00 87.56 366 ASP A N 1
ATOM 2953 C CA . ASP A 1 366 ? 11.888 -3.079 -56.255 1.00 87.56 366 ASP A CA 1
ATOM 2954 C C . ASP A 1 366 ? 12.355 -4.382 -55.594 1.00 87.56 366 ASP A C 1
ATOM 2956 O O . ASP A 1 366 ? 11.724 -5.438 -55.721 1.00 87.56 366 ASP A O 1
ATOM 2960 N N . TYR A 1 367 ? 13.493 -4.314 -54.911 1.00 83.44 367 TYR A N 1
ATOM 2961 C CA . TYR A 1 367 ? 13.923 -5.359 -54.007 1.00 83.44 367 TYR A CA 1
ATOM 2962 C C . TYR A 1 367 ? 13.215 -5.176 -52.664 1.00 83.44 367 TYR A C 1
ATOM 2964 O O . TYR A 1 367 ? 13.686 -4.444 -51.799 1.00 83.44 367 TYR A O 1
ATOM 2972 N N . GLN A 1 368 ? 12.094 -5.881 -52.500 1.00 76.19 368 GLN A N 1
ATOM 2973 C CA . GLN A 1 368 ? 11.427 -6.093 -51.207 1.00 76.19 368 GLN A CA 1
ATOM 2974 C C . GLN A 1 368 ? 10.936 -4.818 -50.500 1.00 76.19 368 GLN A C 1
ATOM 2976 O O . GLN A 1 368 ? 10.880 -4.764 -49.277 1.00 76.19 368 GLN A O 1
ATOM 2981 N N . GLY A 1 369 ? 10.546 -3.797 -51.260 1.00 76.81 369 GLY A N 1
ATOM 2982 C CA . GLY A 1 369 ? 10.004 -2.544 -50.730 1.00 76.81 369 GLY A CA 1
ATOM 2983 C C . GLY A 1 369 ? 11.073 -1.561 -50.252 1.00 76.81 369 GLY A C 1
ATOM 2984 O O . GLY A 1 369 ? 10.759 -0.629 -49.517 1.00 76.81 369 GLY A O 1
ATOM 2985 N N . THR A 1 370 ? 12.333 -1.750 -50.648 1.00 81.69 370 THR A N 1
ATOM 2986 C CA . THR A 1 370 ? 13.453 -0.889 -50.230 1.00 81.69 370 THR A CA 1
ATOM 2987 C C . THR A 1 370 ? 13.524 0.433 -50.998 1.00 81.69 370 THR A C 1
ATOM 2989 O O . THR A 1 370 ? 14.334 1.296 -50.658 1.00 81.69 370 THR A O 1
ATOM 2992 N N . GLY A 1 371 ? 12.732 0.610 -52.061 1.00 85.19 371 GLY A N 1
ATOM 2993 C CA . GLY A 1 371 ? 12.873 1.726 -53.001 1.00 85.19 371 GLY A CA 1
ATOM 2994 C C . GLY A 1 371 ? 14.092 1.584 -53.921 1.00 85.19 371 GLY A C 1
ATOM 2995 O O . GLY A 1 371 ? 14.456 2.522 -54.637 1.00 85.19 371 GLY A O 1
ATOM 2996 N N . GLN A 1 372 ? 14.758 0.425 -53.898 1.00 88.62 372 GLN A N 1
ATOM 2997 C CA . GLN A 1 372 ? 16.005 0.137 -54.603 1.00 88.62 372 GLN A CA 1
ATOM 2998 C C . GLN A 1 372 ? 15.892 -1.188 -55.364 1.00 88.62 372 GLN A C 1
ATOM 3000 O O . GLN A 1 372 ? 15.134 -2.076 -54.996 1.00 88.62 372 GLN A O 1
ATOM 3005 N N . SER A 1 373 ? 16.636 -1.337 -56.461 1.00 92.06 373 SER A N 1
ATOM 3006 C CA . SER A 1 373 ? 16.693 -2.594 -57.219 1.00 92.06 373 SER A CA 1
ATOM 3007 C C . SER A 1 373 ? 17.945 -3.381 -56.860 1.00 92.06 373 SER A C 1
ATOM 3009 O O . SER A 1 373 ? 19.026 -2.801 -56.742 1.00 92.06 373 SER A O 1
ATOM 3011 N N . LEU A 1 374 ? 17.830 -4.711 -56.826 1.00 90.31 374 LEU A N 1
ATOM 3012 C CA . LEU A 1 374 ? 18.990 -5.598 -56.785 1.00 90.31 374 LEU A CA 1
ATOM 3013 C C . LEU A 1 374 ? 19.713 -5.564 -58.140 1.00 90.31 374 LEU A C 1
ATOM 3015 O O . LEU A 1 374 ? 19.120 -5.857 -59.190 1.00 90.31 374 LEU A O 1
ATOM 3019 N N . ARG A 1 375 ? 20.985 -5.165 -58.131 1.00 90.31 375 ARG A N 1
ATOM 3020 C CA . ARG A 1 375 ? 21.799 -4.908 -59.326 1.00 90.31 375 ARG A CA 1
ATOM 3021 C C . ARG A 1 375 ? 23.066 -5.744 -59.330 1.00 90.31 375 ARG A C 1
ATOM 3023 O O . ARG A 1 375 ? 23.645 -5.983 -58.284 1.00 90.31 375 ARG A O 1
ATOM 3030 N N . ARG A 1 376 ? 23.509 -6.188 -60.507 1.00 88.94 376 ARG A N 1
ATOM 3031 C CA . ARG A 1 376 ? 24.728 -6.999 -60.666 1.00 88.94 376 ARG A CA 1
ATOM 3032 C C . ARG A 1 376 ? 25.985 -6.141 -60.531 1.00 88.94 376 ARG A C 1
ATOM 3034 O O . ARG A 1 376 ? 26.081 -5.091 -61.169 1.00 88.94 376 ARG A O 1
ATOM 3041 N N . VAL A 1 377 ? 26.955 -6.614 -59.754 1.00 82.44 377 VAL A N 1
ATOM 3042 C CA . VAL A 1 377 ? 28.290 -6.009 -59.646 1.00 82.44 377 VAL A CA 1
ATOM 3043 C C . VAL A 1 377 ? 28.989 -6.077 -61.017 1.00 82.44 377 VAL A C 1
ATOM 3045 O O . VAL A 1 377 ? 28.786 -7.012 -61.794 1.00 82.44 377 VAL A O 1
ATOM 3048 N N . GLY A 1 378 ? 29.740 -5.030 -61.366 1.00 82.81 378 GLY A N 1
ATOM 3049 C CA . GLY A 1 378 ? 30.458 -4.886 -62.640 1.00 82.81 378 GLY A CA 1
ATOM 3050 C C . GLY A 1 378 ? 29.736 -4.032 -63.687 1.00 82.81 378 GLY A C 1
ATOM 3051 O O . GLY A 1 378 ? 30.322 -3.095 -64.210 1.00 82.81 378 GLY A O 1
ATOM 3052 N N . HIS A 1 379 ? 28.459 -4.304 -63.976 1.00 79.88 379 HIS A N 1
ATOM 3053 C CA . HIS A 1 379 ? 27.713 -3.599 -65.041 1.00 79.88 379 HIS A CA 1
ATOM 3054 C C . HIS A 1 379 ? 26.406 -2.940 -64.565 1.00 79.88 379 HIS A C 1
ATOM 3056 O O . HIS A 1 379 ? 25.701 -2.309 -65.351 1.00 79.88 379 HIS A O 1
ATOM 3062 N N . GLY A 1 380 ? 26.051 -3.090 -63.284 1.00 83.94 380 GLY A N 1
ATOM 3063 C CA . GLY A 1 380 ? 24.959 -2.358 -62.638 1.00 83.94 380 GLY A CA 1
ATOM 3064 C C . GLY A 1 380 ? 23.554 -2.692 -63.147 1.00 83.94 380 GLY A C 1
ATOM 3065 O O . GLY A 1 380 ? 22.604 -1.976 -62.820 1.00 83.94 380 GLY A O 1
ATOM 3066 N N . SER A 1 381 ? 23.377 -3.748 -63.948 1.00 89.44 381 SER A N 1
ATOM 3067 C CA . SER A 1 381 ? 22.064 -4.114 -64.495 1.00 89.44 381 SER A CA 1
ATOM 3068 C C . SER A 1 381 ? 21.142 -4.679 -63.416 1.00 89.44 381 SER A C 1
ATOM 3070 O O . SER A 1 381 ? 21.592 -5.333 -62.476 1.00 89.44 381 SER A O 1
ATOM 3072 N N . CYS A 1 382 ? 19.835 -4.434 -63.548 1.00 89.56 382 CYS A N 1
ATOM 3073 C CA . CYS A 1 382 ? 18.844 -5.026 -62.653 1.00 89.56 382 CYS A CA 1
ATOM 3074 C C . CYS A 1 382 ? 18.775 -6.542 -62.875 1.00 89.56 382 CYS A C 1
ATOM 3076 O O . CYS A 1 382 ? 18.591 -7.005 -64.004 1.00 89.56 382 CYS A O 1
ATOM 3078 N N . VAL A 1 383 ? 18.888 -7.305 -61.787 1.00 86.00 383 VAL A N 1
ATOM 3079 C CA . VAL A 1 383 ? 18.891 -8.774 -61.820 1.00 86.00 383 VAL A CA 1
ATOM 3080 C C . VAL A 1 383 ? 17.602 -9.315 -62.443 1.00 86.00 383 VAL A C 1
ATOM 3082 O O . VAL A 1 383 ? 17.674 -10.170 -63.327 1.00 86.00 383 VAL A O 1
ATOM 3085 N N . LYS A 1 384 ? 16.450 -8.760 -62.047 1.00 84.62 384 LYS A N 1
ATOM 3086 C CA . LYS A 1 384 ? 15.119 -9.194 -62.492 1.00 84.62 384 LYS A CA 1
ATOM 3087 C C . LYS A 1 384 ? 14.858 -8.868 -63.965 1.00 84.62 384 LYS A C 1
ATOM 3089 O O . LYS A 1 384 ? 14.428 -9.745 -64.706 1.00 84.62 384 LYS A O 1
ATOM 3094 N N . CYS A 1 385 ? 15.259 -7.681 -64.438 1.00 84.12 385 CYS A N 1
ATOM 3095 C CA . CYS A 1 385 ? 15.266 -7.373 -65.876 1.00 84.12 385 CYS A CA 1
ATOM 3096 C C . CYS A 1 385 ? 16.074 -8.401 -66.682 1.00 84.12 385 CYS A C 1
ATOM 3098 O O . CYS A 1 385 ? 15.653 -8.811 -67.758 1.00 84.12 385 CYS A O 1
ATOM 3100 N N . GLY A 1 386 ? 17.244 -8.808 -66.178 1.00 78.00 386 GLY A N 1
ATOM 3101 C CA . GLY A 1 386 ? 18.089 -9.795 -66.851 1.00 78.00 386 GLY A CA 1
ATOM 3102 C C . GLY A 1 386 ? 17.440 -11.178 -66.942 1.00 78.00 386 GLY A C 1
ATOM 3103 O O . GLY A 1 386 ? 17.559 -11.826 -67.974 1.00 78.00 386 GLY A O 1
ATOM 3104 N N . GLN A 1 387 ? 16.734 -11.607 -65.893 1.00 76.56 387 GLN A N 1
ATOM 3105 C CA . GLN A 1 387 ? 16.005 -12.882 -65.867 1.00 76.56 387 GLN A CA 1
ATOM 3106 C C . GLN A 1 387 ? 14.809 -12.874 -66.828 1.00 76.56 387 GLN A C 1
ATOM 3108 O O . GLN A 1 387 ? 14.630 -13.821 -67.587 1.00 76.56 387 GLN A O 1
ATOM 3113 N N . GLU A 1 388 ? 14.045 -11.781 -66.867 1.00 73.19 388 GLU A N 1
ATOM 3114 C CA . GLU A 1 388 ? 12.921 -11.614 -67.800 1.00 73.19 388 GLU A CA 1
ATOM 3115 C C . GLU A 1 388 ? 13.381 -11.595 -69.269 1.00 73.19 388 GLU A C 1
ATOM 3117 O O . GLU A 1 388 ? 12.700 -12.127 -70.141 1.00 73.19 388 GLU A O 1
ATOM 3122 N N . CYS A 1 389 ? 14.557 -11.028 -69.554 1.00 59.28 389 CYS A N 1
ATOM 3123 C CA . CYS A 1 389 ? 15.136 -11.005 -70.901 1.00 59.28 389 CYS A CA 1
ATOM 3124 C C . CYS A 1 389 ? 15.781 -12.337 -71.333 1.00 59.28 389 CYS A C 1
ATOM 3126 O O . CYS A 1 389 ? 16.109 -12.490 -72.509 1.00 59.28 389 CYS A O 1
ATOM 3128 N N . GLN A 1 390 ? 15.999 -13.287 -70.416 1.00 52.75 390 GLN A N 1
ATOM 3129 C CA . GLN A 1 390 ? 16.557 -14.610 -70.736 1.00 52.75 390 GLN A CA 1
ATOM 3130 C C . GLN A 1 390 ? 15.497 -15.614 -71.225 1.00 52.75 390 GLN A C 1
ATOM 3132 O O . GLN A 1 390 ? 15.855 -16.703 -71.675 1.00 52.75 390 GLN A O 1
ATOM 3137 N N . GLY A 1 391 ? 14.215 -15.239 -71.229 1.00 49.81 391 GLY A N 1
ATOM 3138 C CA . GLY A 1 391 ? 13.156 -15.992 -71.896 1.00 49.81 391 GLY A CA 1
ATOM 3139 C C . GLY A 1 391 ? 13.186 -15.807 -73.419 1.00 49.81 391 GLY A C 1
ATOM 3140 O O . GLY A 1 391 ? 12.846 -14.743 -73.924 1.00 49.81 391 GLY A O 1
ATOM 3141 N N . VAL A 1 392 ? 13.516 -16.891 -74.132 1.00 44.66 392 VAL A N 1
ATOM 3142 C CA . VAL A 1 392 ? 13.414 -17.112 -75.594 1.00 44.66 392 VAL A CA 1
ATOM 3143 C C . VAL A 1 392 ? 14.539 -16.517 -76.465 1.00 44.66 392 VAL A C 1
ATOM 3145 O O . VAL A 1 392 ? 14.381 -15.505 -77.147 1.00 44.66 392 VAL A O 1
ATOM 3148 N N . LYS A 1 393 ? 15.662 -17.240 -76.588 1.00 45.53 393 LYS A N 1
ATOM 3149 C CA . LYS A 1 393 ? 16.469 -17.197 -77.824 1.00 45.53 393 LYS A CA 1
ATOM 3150 C C . LYS A 1 393 ? 15.807 -18.121 -78.857 1.00 45.53 393 LYS A C 1
ATOM 3152 O O . LYS A 1 393 ? 15.766 -19.327 -78.636 1.00 45.53 393 LYS A O 1
ATOM 3157 N N . LYS A 1 394 ? 15.289 -17.583 -79.971 1.00 49.69 394 LYS A N 1
ATOM 3158 C CA . LYS A 1 394 ? 14.851 -18.411 -81.115 1.00 49.69 394 LYS A CA 1
ATOM 3159 C C . LYS A 1 394 ? 16.056 -19.194 -81.679 1.00 49.69 394 LYS A C 1
ATOM 3161 O O . LYS A 1 394 ? 17.149 -18.621 -81.733 1.00 49.69 394 LYS A O 1
ATOM 3166 N N . PRO A 1 395 ? 15.888 -20.466 -82.088 1.00 47.62 395 PRO A N 1
ATOM 3167 C CA . PRO A 1 395 ? 16.970 -21.262 -82.662 1.00 47.62 395 PRO A CA 1
ATOM 3168 C C . PRO A 1 395 ? 17.512 -20.599 -83.935 1.00 47.62 395 PRO A C 1
ATOM 3170 O O . PRO A 1 395 ? 16.758 -20.089 -84.762 1.00 47.62 395 PRO A O 1
ATOM 3173 N N . MET A 1 396 ? 18.838 -20.570 -84.072 1.00 56.22 396 MET A N 1
ATOM 3174 C CA . MET A 1 396 ? 19.512 -19.944 -85.207 1.00 56.22 396 MET A CA 1
ATOM 3175 C C . MET A 1 396 ? 19.439 -20.876 -86.422 1.00 56.22 396 MET A C 1
ATOM 3177 O O . MET A 1 396 ? 20.106 -21.906 -86.445 1.00 56.22 396 MET A O 1
ATOM 3181 N N . VAL A 1 397 ? 18.648 -20.511 -87.433 1.00 61.59 397 VAL A N 1
ATOM 3182 C CA . VAL A 1 397 ? 18.571 -21.261 -88.697 1.00 61.59 397 VAL A CA 1
ATOM 3183 C C . VAL A 1 397 ? 19.925 -21.172 -89.429 1.00 61.59 397 VAL A C 1
ATOM 3185 O O . VAL A 1 397 ? 20.425 -20.055 -89.628 1.00 61.59 397 VAL A O 1
ATOM 3188 N N . PRO A 1 398 ? 20.549 -22.302 -89.823 1.00 68.50 398 PRO A N 1
ATOM 3189 C CA . PRO A 1 398 ? 21.845 -22.305 -90.501 1.00 68.50 398 PRO A CA 1
ATOM 3190 C C . PRO A 1 398 ? 21.849 -21.490 -91.800 1.00 68.50 398 PRO A C 1
ATOM 3192 O O . PRO A 1 398 ? 20.861 -21.432 -92.525 1.00 68.50 398 PRO A O 1
ATOM 3195 N N . VAL A 1 399 ? 22.992 -20.883 -92.135 1.00 67.75 399 VAL A N 1
ATOM 3196 C CA . VAL A 1 399 ? 23.151 -20.101 -93.379 1.00 67.75 399 VAL A CA 1
ATOM 3197 C C . VAL A 1 399 ? 22.927 -20.967 -94.624 1.00 67.75 399 VAL A C 1
ATOM 3199 O O . VAL A 1 399 ? 22.327 -20.483 -95.576 1.00 67.75 399 VAL A O 1
ATOM 3202 N N . ALA A 1 400 ? 23.341 -22.238 -94.590 1.00 73.88 400 ALA A N 1
ATOM 3203 C CA . ALA A 1 400 ? 23.180 -23.184 -95.696 1.00 73.88 400 ALA A CA 1
ATOM 3204 C C . ALA A 1 400 ? 21.711 -23.378 -96.109 1.00 73.88 400 ALA A C 1
ATOM 3206 O O . ALA A 1 400 ? 21.406 -23.314 -97.293 1.00 73.88 400 ALA A O 1
ATOM 3207 N N . TYR A 1 401 ? 20.800 -23.494 -95.135 1.00 78.25 401 TYR A N 1
ATOM 3208 C CA . TYR A 1 401 ? 19.358 -23.605 -95.387 1.00 78.25 401 TYR A CA 1
ATOM 3209 C C . TYR A 1 401 ? 18.829 -22.415 -96.194 1.00 78.25 401 TYR A C 1
ATOM 3211 O O . TYR A 1 401 ? 18.101 -22.563 -97.169 1.00 78.25 401 TYR A O 1
ATOM 3219 N N . TRP A 1 402 ? 19.236 -21.208 -95.809 1.00 79.75 402 TRP A N 1
ATOM 3220 C CA . TRP A 1 402 ? 18.816 -19.997 -96.500 1.00 79.75 402 TRP A CA 1
ATOM 3221 C C . TRP A 1 402 ? 19.421 -19.860 -97.893 1.00 79.75 402 TRP A C 1
ATOM 3223 O O . TRP A 1 402 ? 18.790 -19.263 -98.755 1.00 79.75 402 TRP A O 1
ATOM 3233 N N . LEU A 1 403 ? 20.634 -20.368 -98.113 1.00 79.31 403 LEU A N 1
ATOM 3234 C CA . LEU A 1 403 ? 21.248 -20.381 -99.439 1.00 79.31 403 LEU A CA 1
ATOM 3235 C C . LEU A 1 403 ? 20.482 -21.319 -100.374 1.00 79.31 403 LEU A C 1
ATOM 3237 O O . LEU A 1 403 ? 20.096 -20.889 -101.453 1.00 79.31 403 LEU A O 1
ATOM 3241 N N . GLU A 1 404 ? 20.165 -22.531 -99.916 1.00 80.00 404 GLU A N 1
ATOM 3242 C CA . GLU A 1 404 ? 19.348 -23.484 -100.674 1.00 80.00 404 GLU A CA 1
ATOM 3243 C C . GLU A 1 404 ? 17.954 -22.917 -100.988 1.00 80.00 404 GLU A C 1
ATOM 3245 O O . GLU A 1 404 ? 17.486 -22.979 -102.125 1.00 80.00 404 GLU A O 1
ATOM 3250 N N . LEU A 1 405 ? 17.304 -22.304 -99.994 1.00 78.06 405 LEU A N 1
ATOM 3251 C CA . LEU A 1 405 ? 16.000 -21.671 -100.176 1.00 78.06 405 LEU A CA 1
ATOM 3252 C C . LEU A 1 405 ? 16.071 -20.454 -101.114 1.00 78.06 405 LEU A C 1
ATOM 3254 O O . LEU A 1 405 ? 15.133 -20.223 -101.872 1.00 78.06 405 LEU A O 1
ATOM 3258 N N . THR A 1 406 ? 17.183 -19.703 -101.100 1.00 84.50 406 THR A N 1
ATOM 3259 C CA . THR A 1 406 ? 17.417 -18.601 -102.051 1.00 84.50 406 THR A CA 1
ATOM 3260 C C . THR A 1 406 ? 17.466 -19.143 -103.475 1.00 84.50 406 THR A C 1
ATOM 3262 O O . THR A 1 406 ? 16.697 -18.667 -104.298 1.00 84.50 406 THR A O 1
ATOM 3265 N N . SER A 1 407 ? 18.291 -20.160 -103.755 1.00 84.69 407 SER A N 1
ATOM 3266 C CA . SER A 1 407 ? 18.397 -20.745 -105.102 1.00 84.69 407 SER A CA 1
ATOM 3267 C C . SER A 1 407 ? 17.069 -21.342 -105.589 1.00 84.69 407 SER A C 1
ATOM 3269 O O . SER A 1 407 ? 16.771 -21.281 -106.776 1.00 84.69 407 SER A O 1
ATOM 3271 N N . LYS A 1 408 ? 16.243 -21.885 -104.680 1.00 83.31 408 LYS A N 1
ATOM 3272 C CA . LYS A 1 408 ? 14.919 -22.442 -105.015 1.00 83.31 408 LYS A CA 1
ATOM 3273 C C . LYS A 1 408 ? 13.860 -21.381 -105.325 1.00 83.31 408 LYS A C 1
ATOM 3275 O O . LYS A 1 408 ? 13.086 -21.570 -106.256 1.00 83.31 408 LYS A O 1
ATOM 3280 N N . LEU A 1 409 ? 13.773 -20.316 -104.525 1.00 78.06 409 LEU A N 1
ATOM 3281 C CA . LEU A 1 409 ? 12.708 -19.307 -104.647 1.00 78.06 409 LEU A CA 1
ATOM 3282 C C . LEU A 1 409 ? 13.089 -18.128 -105.551 1.00 78.06 409 LEU A C 1
ATOM 3284 O O . LEU A 1 409 ? 12.215 -17.504 -106.143 1.00 78.06 409 LEU A O 1
ATOM 3288 N N . PHE A 1 410 ? 14.382 -17.823 -105.646 1.00 82.00 410 PHE A N 1
ATOM 3289 C CA . PHE A 1 410 ? 14.931 -16.690 -106.388 1.00 82.00 410 PHE A CA 1
ATOM 3290 C C . PHE A 1 410 ? 16.213 -17.119 -107.121 1.00 82.00 410 PHE A C 1
ATOM 3292 O O . PHE A 1 410 ? 17.306 -16.700 -106.730 1.00 82.00 410 PHE A O 1
ATOM 3299 N N . PRO A 1 411 ? 16.112 -17.960 -108.166 1.00 79.25 411 PRO A N 1
ATOM 3300 C CA . PRO A 1 411 ? 17.276 -18.475 -108.892 1.00 79.25 411 PRO A CA 1
ATOM 3301 C C . PRO A 1 411 ? 18.161 -17.364 -109.480 1.00 79.25 411 PRO A C 1
ATOM 3303 O O . PRO A 1 411 ? 19.378 -17.516 -109.522 1.00 79.25 411 PRO A O 1
ATOM 3306 N N . ASP A 1 412 ? 17.591 -16.202 -109.814 1.00 80.44 412 ASP A N 1
ATOM 3307 C CA . ASP A 1 412 ? 18.338 -15.036 -110.315 1.00 80.44 412 ASP A CA 1
ATOM 3308 C C . ASP A 1 412 ? 19.270 -14.395 -109.268 1.00 80.44 412 ASP A C 1
ATOM 3310 O O . ASP A 1 412 ? 20.158 -13.613 -109.605 1.00 80.44 412 ASP A O 1
ATOM 3314 N N . LEU A 1 413 ? 19.076 -14.700 -107.979 1.00 76.94 413 LEU A N 1
ATOM 3315 C CA . LEU A 1 413 ? 19.975 -14.274 -106.904 1.00 76.94 413 LEU A CA 1
ATOM 3316 C C . LEU A 1 413 ? 21.128 -15.257 -106.671 1.00 76.94 413 LEU A C 1
ATOM 3318 O O . LEU A 1 413 ? 22.004 -14.966 -105.842 1.00 76.94 413 LEU A O 1
ATOM 3322 N N . ASP A 1 414 ? 21.155 -16.402 -107.355 1.00 70.00 414 ASP A N 1
ATOM 3323 C CA . ASP A 1 414 ? 22.228 -17.370 -107.180 1.00 70.00 414 ASP A CA 1
ATOM 3324 C C . ASP A 1 414 ? 23.560 -16.823 -107.722 1.00 70.00 414 ASP A C 1
ATOM 3326 O O . ASP A 1 414 ? 23.625 -16.160 -108.753 1.00 70.00 414 ASP A O 1
ATOM 3330 N N . GLY A 1 415 ? 24.638 -17.013 -106.962 1.00 68.12 415 GLY A N 1
ATOM 3331 C CA . GLY A 1 415 ? 25.947 -16.404 -107.245 1.00 68.12 415 GLY A CA 1
ATOM 3332 C C . GLY A 1 415 ? 26.106 -14.918 -106.868 1.00 68.12 415 GLY A C 1
ATOM 3333 O O . GLY A 1 415 ? 27.226 -14.410 -106.901 1.00 68.12 415 GLY A O 1
ATOM 3334 N N . THR A 1 416 ? 25.051 -14.220 -106.429 1.00 76.62 416 THR A N 1
ATOM 3335 C CA . THR A 1 416 ? 25.157 -12.833 -105.924 1.00 76.62 416 THR A CA 1
ATOM 3336 C C . THR A 1 416 ? 25.718 -12.786 -104.486 1.00 76.62 416 THR A C 1
ATOM 3338 O O . THR A 1 416 ? 25.660 -13.787 -103.761 1.00 76.62 416 THR A O 1
ATOM 3341 N N . PRO A 1 417 ? 26.231 -11.637 -103.983 1.00 84.50 417 PRO A N 1
ATOM 3342 C CA . PRO A 1 417 ? 26.668 -11.514 -102.584 1.00 84.50 417 PRO A CA 1
ATOM 3343 C C . PRO A 1 417 ? 25.505 -11.533 -101.570 1.00 84.50 417 PRO A C 1
ATOM 3345 O O . PRO A 1 417 ? 25.724 -11.332 -100.369 1.00 84.50 417 PRO A O 1
ATOM 3348 N N . TYR A 1 418 ? 24.273 -11.780 -102.023 1.00 86.25 418 TYR A N 1
ATOM 3349 C CA . TYR A 1 418 ? 23.052 -11.713 -101.232 1.00 86.25 418 TYR A CA 1
ATOM 3350 C C . TYR A 1 418 ? 22.405 -13.093 -101.035 1.00 86.25 418 TYR A C 1
ATOM 3352 O O . TYR A 1 418 ? 22.733 -14.080 -101.695 1.00 86.25 418 TYR A O 1
ATOM 3360 N N . ARG A 1 419 ? 21.506 -13.173 -100.055 1.00 86.12 419 ARG A N 1
ATOM 3361 C CA . ARG A 1 419 ? 20.612 -14.308 -99.799 1.00 86.12 419 ARG A CA 1
ATOM 3362 C C . ARG A 1 419 ? 19.347 -13.827 -99.101 1.00 86.12 419 ARG A C 1
ATOM 3364 O O . ARG A 1 419 ? 19.375 -12.787 -98.438 1.00 8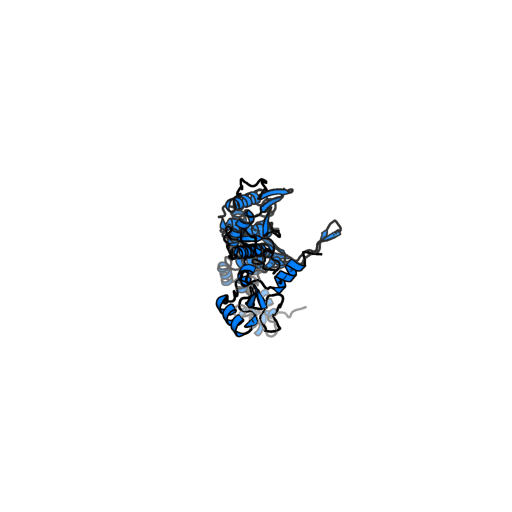6.12 419 ARG A O 1
ATOM 3371 N N . ILE A 1 420 ? 18.270 -14.598 -99.175 1.00 86.50 420 ILE A N 1
ATOM 3372 C CA . ILE A 1 420 ? 17.086 -14.330 -98.352 1.00 86.50 420 ILE A CA 1
ATOM 3373 C C . ILE A 1 420 ? 17.302 -14.800 -96.903 1.00 86.50 420 ILE A C 1
ATOM 3375 O O . ILE A 1 420 ? 18.164 -15.632 -96.603 1.00 86.50 420 ILE A O 1
ATOM 3379 N N . GLY A 1 421 ? 16.543 -14.226 -95.977 1.00 82.81 421 GLY A N 1
ATOM 3380 C CA . GLY A 1 421 ? 16.492 -14.629 -94.576 1.00 82.81 421 GLY A CA 1
ATOM 3381 C C . GLY A 1 421 ? 15.302 -14.004 -93.862 1.00 82.81 421 GLY A C 1
ATOM 3382 O O . GLY A 1 421 ? 14.456 -13.381 -94.497 1.00 82.81 421 GLY A O 1
ATOM 3383 N N . ASP A 1 422 ? 15.255 -14.113 -92.535 1.00 81.06 422 ASP A N 1
ATOM 3384 C CA . ASP A 1 422 ? 14.181 -13.491 -91.753 1.00 81.06 422 ASP A CA 1
ATOM 3385 C C . ASP A 1 422 ? 14.064 -11.989 -92.046 1.00 81.06 422 ASP A C 1
ATOM 3387 O O . ASP A 1 422 ? 15.079 -11.300 -92.222 1.00 81.06 422 ASP A O 1
ATOM 3391 N N . VAL A 1 423 ? 12.845 -11.457 -92.023 1.00 81.25 423 VAL A N 1
ATOM 3392 C CA . VAL A 1 423 ? 12.600 -10.012 -92.108 1.00 81.25 423 VAL A CA 1
ATOM 3393 C C . VAL A 1 423 ? 13.278 -9.316 -90.926 1.00 81.25 423 VAL A C 1
ATOM 3395 O O . VAL A 1 423 ? 13.281 -9.800 -89.790 1.00 81.25 423 VAL A O 1
ATOM 3398 N N . CYS A 1 424 ? 13.957 -8.198 -91.182 1.00 81.75 424 CYS A N 1
ATOM 3399 C CA . CYS A 1 424 ? 14.648 -7.482 -90.112 1.00 81.75 424 CYS A CA 1
ATOM 3400 C C . CYS A 1 424 ? 13.649 -6.765 -89.184 1.00 81.75 424 CYS A C 1
ATOM 3402 O O . CYS A 1 424 ? 12.489 -6.573 -89.528 1.00 81.75 424 CYS A O 1
ATOM 3404 N N . ARG A 1 425 ? 14.101 -6.285 -88.016 1.00 81.50 425 ARG A N 1
ATOM 3405 C CA . ARG A 1 425 ? 13.232 -5.564 -87.057 1.00 81.50 425 ARG A CA 1
ATOM 3406 C C . ARG A 1 425 ? 12.592 -4.285 -87.616 1.00 81.50 425 ARG A C 1
ATOM 3408 O O . ARG A 1 425 ? 11.656 -3.784 -87.011 1.00 81.50 425 ARG A O 1
ATOM 3415 N N . ARG A 1 426 ? 13.120 -3.745 -88.721 1.00 80.75 426 ARG A N 1
ATOM 3416 C CA . ARG A 1 426 ? 12.555 -2.587 -89.433 1.00 80.75 426 ARG A CA 1
ATOM 3417 C C . ARG A 1 426 ? 11.525 -2.979 -90.501 1.00 80.75 426 ARG A C 1
ATOM 3419 O O . ARG A 1 426 ? 11.038 -2.102 -91.192 1.00 80.75 426 ARG A O 1
ATOM 3426 N N . GLY A 1 427 ? 11.220 -4.269 -90.653 1.00 81.44 427 GLY A N 1
ATOM 3427 C CA . GLY A 1 427 ? 10.216 -4.744 -91.606 1.00 81.44 427 GLY A CA 1
ATOM 3428 C C . GLY A 1 427 ? 10.675 -4.766 -93.067 1.00 81.44 427 GLY A C 1
ATOM 3429 O O . GLY A 1 427 ? 9.836 -4.797 -93.953 1.00 81.44 427 GLY A O 1
ATOM 3430 N N . HIS A 1 428 ? 11.982 -4.718 -93.353 1.00 87.62 428 HIS A N 1
ATOM 3431 C CA . HIS A 1 428 ? 12.459 -4.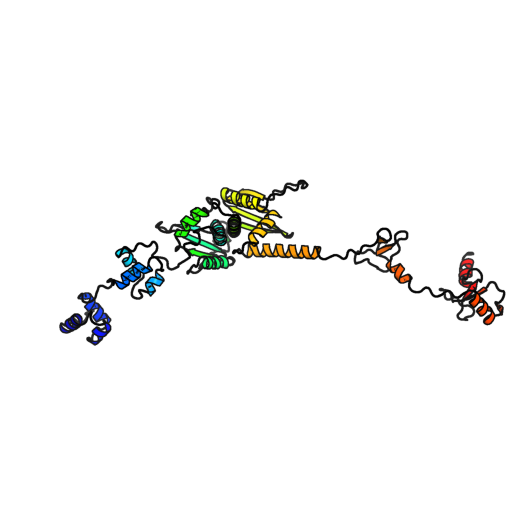720 -94.741 1.00 87.62 428 HIS A CA 1
ATOM 3432 C C . HIS A 1 428 ? 12.323 -6.104 -95.381 1.00 87.62 428 HIS A C 1
ATOM 3434 O O . HIS A 1 428 ? 13.103 -7.015 -95.075 1.00 87.62 428 HIS A O 1
ATOM 3440 N N . GLU A 1 429 ? 11.359 -6.212 -96.287 1.00 85.38 429 GLU A N 1
ATOM 3441 C CA . GLU A 1 429 ? 11.090 -7.390 -97.104 1.00 85.38 429 GLU A CA 1
ATOM 3442 C C . GLU A 1 429 ? 11.634 -7.228 -98.524 1.00 85.38 429 GLU A C 1
ATOM 3444 O O . GLU A 1 429 ? 11.707 -6.131 -99.074 1.00 85.38 429 GLU A O 1
ATOM 3449 N N . TYR A 1 430 ? 12.027 -8.346 -99.119 1.00 82.00 430 TYR A N 1
ATOM 3450 C CA . TYR A 1 430 ? 12.458 -8.446 -100.500 1.00 82.00 430 TYR A CA 1
ATOM 3451 C C . TYR A 1 430 ? 11.272 -8.864 -101.363 1.00 82.00 430 TYR A C 1
ATOM 3453 O O . TYR A 1 430 ? 10.719 -9.942 -101.153 1.00 82.00 430 TYR A O 1
ATOM 3461 N N . ASN A 1 431 ? 10.872 -8.015 -102.311 1.00 74.81 431 ASN A N 1
ATOM 3462 C CA . ASN A 1 431 ? 9.807 -8.286 -103.285 1.00 74.81 431 ASN A CA 1
ATOM 3463 C C . ASN A 1 431 ? 8.495 -8.818 -102.672 1.00 74.81 431 ASN A C 1
ATOM 3465 O O . ASN A 1 431 ? 7.844 -9.667 -103.271 1.00 74.81 431 ASN A O 1
ATOM 3469 N N . LEU A 1 432 ? 8.130 -8.354 -101.468 1.00 74.00 432 LEU A N 1
ATOM 3470 C CA . LEU A 1 432 ? 6.930 -8.797 -100.730 1.00 74.00 432 LEU A CA 1
ATOM 3471 C C . LEU A 1 432 ? 6.850 -10.321 -100.527 1.00 74.00 432 LEU A C 1
ATOM 3473 O O . LEU A 1 432 ? 5.776 -10.897 -100.384 1.00 74.00 432 LEU A O 1
ATOM 3477 N N . SER A 1 433 ? 8.001 -10.989 -100.525 1.00 72.06 433 SER A N 1
ATOM 3478 C CA . SER A 1 433 ? 8.086 -12.446 -100.418 1.00 72.06 433 SER A CA 1
ATOM 3479 C C . SER A 1 433 ? 7.878 -12.985 -99.001 1.00 72.06 433 SER A C 1
ATOM 3481 O O . SER A 1 433 ? 7.913 -14.197 -98.803 1.00 72.06 433 SER A O 1
ATOM 3483 N N . GLY A 1 434 ? 7.740 -12.108 -98.000 1.00 72.50 434 GLY A N 1
ATOM 3484 C CA . GLY A 1 434 ? 7.802 -12.471 -96.583 1.00 72.50 434 GLY A CA 1
ATOM 3485 C C . GLY A 1 434 ? 9.221 -12.752 -96.065 1.00 72.50 434 GLY A C 1
ATOM 3486 O O . GLY A 1 434 ? 9.388 -13.122 -94.902 1.00 72.50 434 GLY A O 1
ATOM 3487 N N . TYR A 1 435 ? 10.260 -12.555 -96.887 1.00 83.00 435 TYR A N 1
ATOM 3488 C CA . TYR A 1 435 ? 11.669 -12.699 -96.502 1.00 83.00 435 TYR A CA 1
ATOM 3489 C C . TYR A 1 435 ? 12.440 -11.391 -96.686 1.00 83.00 435 TYR A C 1
ATOM 3491 O O . TYR A 1 435 ? 12.142 -10.600 -97.573 1.00 83.00 435 TYR A O 1
ATOM 3499 N N . GLY A 1 436 ? 13.470 -11.152 -95.872 1.00 86.75 436 GLY A N 1
ATOM 3500 C CA . GLY A 1 436 ? 14.371 -10.005 -96.009 1.00 86.75 436 GLY A CA 1
ATOM 3501 C C . GLY A 1 436 ? 15.634 -10.334 -96.811 1.00 86.75 436 GLY A C 1
ATOM 3502 O O . GLY A 1 436 ? 16.245 -11.384 -96.601 1.00 86.75 436 GLY A O 1
ATOM 3503 N N . LEU A 1 437 ? 16.085 -9.411 -97.671 1.00 88.62 437 LEU A N 1
ATOM 3504 C CA . LEU A 1 437 ? 17.360 -9.543 -98.390 1.00 88.62 437 LEU A CA 1
ATOM 3505 C C . LEU A 1 437 ? 18.544 -9.254 -97.457 1.00 88.62 437 LEU A C 1
ATOM 3507 O O . LEU A 1 437 ? 18.594 -8.213 -96.785 1.00 88.62 437 LEU A O 1
ATOM 3511 N N . ARG A 1 438 ? 19.514 -10.170 -97.411 1.00 87.06 438 ARG A N 1
ATOM 3512 C CA . ARG A 1 438 ? 20.661 -10.124 -96.496 1.00 87.06 438 ARG A CA 1
ATOM 3513 C C . ARG A 1 438 ? 21.983 -10.387 -97.208 1.00 87.06 438 ARG A C 1
ATOM 3515 O O . ARG A 1 438 ? 22.032 -11.156 -98.160 1.00 87.06 438 ARG A O 1
ATOM 3522 N N . TYR A 1 439 ? 23.069 -9.800 -96.714 1.00 84.75 439 TYR A N 1
ATOM 3523 C CA . TYR A 1 439 ? 24.415 -10.121 -97.195 1.00 84.75 439 TYR A CA 1
ATOM 3524 C C . TYR A 1 439 ? 24.829 -11.533 -96.770 1.00 84.75 439 TYR A C 1
ATOM 3526 O O . TYR A 1 439 ? 24.610 -11.946 -95.622 1.00 84.75 439 TYR A O 1
ATOM 3534 N N . ARG A 1 440 ? 25.478 -12.268 -97.681 1.00 81.62 440 ARG A N 1
ATOM 3535 C CA . ARG A 1 440 ? 26.041 -13.597 -97.399 1.00 81.62 440 ARG A CA 1
ATOM 3536 C C . ARG A 1 440 ? 27.110 -13.534 -96.303 1.00 81.62 440 ARG A C 1
ATOM 3538 O O . ARG A 1 440 ? 27.094 -14.376 -95.409 1.00 81.62 440 ARG A O 1
ATOM 3545 N N . SER A 1 441 ? 27.965 -12.511 -96.333 1.00 74.94 441 SER A N 1
ATOM 3546 C CA . SER A 1 441 ? 29.091 -12.323 -95.407 1.00 74.94 441 SER A CA 1
ATOM 3547 C C . SER A 1 441 ? 28.667 -11.877 -94.002 1.00 74.94 441 SER A C 1
ATOM 3549 O O . SER A 1 441 ? 29.045 -12.506 -93.017 1.00 74.94 441 SER A O 1
ATOM 3551 N N . SER A 1 442 ? 27.857 -10.820 -93.884 1.00 71.56 442 SER A N 1
ATOM 3552 C CA . SER A 1 442 ? 27.558 -10.178 -92.590 1.00 71.56 442 SER A CA 1
ATOM 3553 C C . SER A 1 442 ? 26.243 -10.633 -91.945 1.00 71.56 442 SER A C 1
ATOM 3555 O O . SER A 1 442 ? 25.958 -10.275 -90.802 1.00 71.56 442 SER A O 1
ATOM 3557 N N . ARG A 1 443 ? 25.399 -11.397 -92.664 1.00 71.75 443 ARG A N 1
ATOM 3558 C CA . ARG A 1 443 ? 23.987 -11.692 -92.313 1.00 71.75 443 ARG A CA 1
ATOM 3559 C C . ARG A 1 443 ? 23.115 -10.434 -92.125 1.00 71.75 443 ARG A C 1
ATOM 3561 O O . ARG A 1 443 ? 21.937 -10.555 -91.760 1.00 71.75 443 ARG A O 1
ATOM 3568 N N . GLY A 1 444 ? 23.671 -9.246 -92.359 1.00 81.62 444 GLY A N 1
ATOM 3569 C CA . GLY A 1 444 ? 23.012 -7.957 -92.217 1.00 81.62 444 GLY A CA 1
ATOM 3570 C C . GLY A 1 444 ? 21.958 -7.748 -93.293 1.00 81.62 444 GLY A C 1
ATOM 3571 O O . GLY A 1 444 ? 22.050 -8.302 -94.385 1.00 81.62 444 GLY A O 1
ATOM 3572 N N . CYS A 1 445 ? 20.915 -6.987 -92.961 1.00 85.69 445 CYS A N 1
ATOM 3573 C CA . CYS A 1 445 ? 19.874 -6.619 -93.917 1.00 85.69 445 CYS A CA 1
ATOM 3574 C C . CYS A 1 445 ? 20.425 -5.575 -94.890 1.00 85.69 445 CYS A C 1
ATOM 3576 O O . CYS A 1 445 ? 20.889 -4.520 -94.453 1.00 85.69 445 CYS A O 1
ATOM 3578 N N . VAL A 1 446 ? 20.322 -5.853 -96.191 1.00 87.19 446 VAL A N 1
ATOM 3579 C CA . VAL A 1 446 ? 20.906 -5.015 -97.249 1.00 87.19 446 VAL A CA 1
ATOM 3580 C C . VAL A 1 446 ? 20.340 -3.596 -97.207 1.00 87.19 446 VAL A C 1
ATOM 3582 O O . VAL A 1 446 ? 21.097 -2.632 -97.239 1.00 87.19 446 VAL A O 1
ATOM 3585 N N . GLN A 1 447 ? 19.021 -3.457 -97.049 1.00 84.88 447 GLN A N 1
ATOM 3586 C CA . GLN A 1 447 ? 18.348 -2.156 -96.988 1.00 84.88 447 GLN A CA 1
ATOM 3587 C C . GLN A 1 447 ? 18.786 -1.329 -95.768 1.00 84.88 447 GLN A C 1
ATOM 3589 O O . GLN A 1 447 ? 19.027 -0.131 -95.884 1.00 84.88 447 GLN A O 1
ATOM 3594 N N . CYS A 1 448 ? 18.934 -1.965 -94.598 1.00 85.12 448 CYS A N 1
ATOM 3595 C CA . CYS A 1 448 ? 19.386 -1.279 -93.384 1.00 85.12 448 CYS A CA 1
ATOM 3596 C C . CYS A 1 448 ? 20.817 -0.753 -93.519 1.00 85.12 448 CYS A C 1
ATOM 3598 O O . CYS A 1 448 ? 21.134 0.296 -92.965 1.00 85.12 448 CYS A O 1
ATOM 3600 N N . GLU A 1 449 ? 21.685 -1.499 -94.200 1.00 82.50 449 GLU A N 1
ATOM 3601 C CA . GLU A 1 449 ? 23.069 -1.084 -94.428 1.00 82.50 449 GLU A CA 1
ATOM 3602 C C . GLU A 1 449 ? 23.164 -0.013 -95.517 1.00 82.50 449 GLU A C 1
ATOM 3604 O O . GLU A 1 449 ? 23.862 0.974 -95.315 1.00 82.50 449 GLU A O 1
ATOM 3609 N N . LYS A 1 450 ? 22.383 -0.118 -96.601 1.00 80.56 450 LYS A N 1
ATOM 3610 C CA . LYS A 1 450 ? 22.277 0.950 -97.609 1.00 80.56 450 LYS A CA 1
ATOM 3611 C C . LYS A 1 450 ? 21.767 2.259 -97.009 1.00 80.56 450 LYS A C 1
ATOM 3613 O O . LYS A 1 450 ? 22.338 3.297 -97.286 1.00 80.56 450 LYS A O 1
ATOM 3618 N N . GLN A 1 451 ? 20.765 2.218 -96.131 1.00 80.31 451 GLN A N 1
ATOM 3619 C CA . GLN A 1 451 ? 20.295 3.409 -95.403 1.00 80.31 451 GLN A CA 1
ATOM 3620 C C . GLN A 1 451 ? 21.334 3.962 -94.417 1.00 80.31 451 GLN A C 1
ATOM 3622 O O . GLN A 1 451 ? 21.287 5.134 -94.070 1.00 80.31 451 GLN A O 1
ATOM 3627 N N . ARG A 1 452 ? 22.257 3.130 -93.922 1.00 73.44 452 ARG A N 1
ATOM 3628 C CA . ARG A 1 452 ? 23.361 3.602 -93.074 1.00 73.44 452 ARG A CA 1
ATOM 3629 C C . ARG A 1 452 ? 24.462 4.276 -93.882 1.00 73.44 452 ARG A C 1
ATOM 3631 O O . ARG A 1 452 ? 25.020 5.246 -93.395 1.00 73.44 452 ARG A O 1
ATOM 3638 N N . LEU A 1 453 ? 24.764 3.755 -95.070 1.00 67.12 453 LEU A N 1
ATOM 3639 C CA . LEU A 1 453 ? 25.796 4.286 -95.966 1.00 67.12 453 LEU A CA 1
ATOM 3640 C C . LEU A 1 453 ? 25.285 5.446 -96.837 1.00 67.12 453 LEU A C 1
ATOM 3642 O O . LEU A 1 453 ? 26.058 6.303 -97.225 1.00 67.12 453 LEU A O 1
ATOM 3646 N N . GLY A 1 454 ? 23.984 5.507 -97.123 1.00 56.84 454 GLY A N 1
ATOM 3647 C CA . GLY A 1 454 ? 23.351 6.620 -97.839 1.00 56.84 454 GLY A CA 1
ATOM 3648 C C . GLY A 1 454 ? 23.094 7.856 -96.973 1.00 56.84 454 GLY A C 1
ATOM 3649 O O . GLY A 1 454 ? 22.768 8.899 -97.508 1.00 56.84 454 GLY A O 1
ATOM 3650 N N . ASN A 1 455 ? 23.269 7.757 -95.651 1.00 50.94 455 ASN A N 1
ATOM 3651 C CA . ASN A 1 455 ? 23.220 8.899 -94.730 1.00 50.94 455 ASN A CA 1
ATOM 3652 C C . ASN A 1 455 ? 24.624 9.484 -94.455 1.00 50.94 455 ASN A C 1
ATOM 3654 O O . ASN A 1 455 ? 24.812 10.152 -93.440 1.00 50.94 455 ASN A O 1
ATOM 3658 N N . SER A 1 456 ? 25.626 9.167 -95.287 1.00 49.53 456 SER A N 1
ATOM 3659 C CA . SER A 1 456 ? 26.982 9.731 -95.180 1.00 49.53 456 SER A CA 1
ATOM 3660 C C . SER A 1 456 ? 27.397 10.635 -96.347 1.00 49.53 456 SER A C 1
ATOM 3662 O O . SER A 1 456 ? 28.548 11.050 -96.371 1.00 49.53 456 SER A O 1
ATOM 3664 N N . GLU A 1 457 ? 26.482 10.983 -97.254 1.00 44.44 457 GLU A N 1
ATOM 3665 C CA . GLU A 1 457 ? 26.622 12.109 -98.195 1.00 44.44 457 GLU A CA 1
ATOM 3666 C C . GLU A 1 457 ? 25.282 12.858 -98.276 1.00 44.44 457 GLU A C 1
ATOM 3668 O O . GLU A 1 457 ? 24.461 12.597 -99.151 1.00 44.44 457 GLU A O 1
ATOM 3673 N N . ASP A 1 458 ? 25.023 13.637 -97.219 1.00 35.97 458 ASP A N 1
ATOM 3674 C CA . ASP A 1 458 ? 24.489 15.016 -97.167 1.00 35.97 458 ASP A CA 1
ATOM 3675 C C . ASP A 1 458 ? 24.003 15.343 -95.743 1.00 35.97 458 ASP A C 1
ATOM 3677 O O . ASP A 1 458 ? 23.097 14.644 -95.220 1.00 35.97 458 ASP A O 1
#

Radius of gyration: 50.34 Å; chains: 1; bounding box: 93×56×159 Å

InterPro domains:
  IPR027434 Homing endonuclease [G3DSA:3.10.28.10] (118-291)
  IPR027434 Homing endonuclease [SSF55608] (220-268)

pLDDT: mean 83.59, std 13.65, range [35.97, 98.81]

Foldseek 3Di:
DDDDDQDPVLVVLLQVPQPPDDLVVSVVVVVVDDSVRSVVVCVVVVSHPDLLDDDPVLVVLCQVPVQPDALVVNCVVVVSDDLVSSVVVCVVVVRDHLDHDDPKDWQLCLLVDFDLAVLLVLLLCLFQWAWDQDPVSSFIKIKGKAFPLQLVVVVVVCVSRVIPDDFDKADWDWDQDPVRDTDGGGIITMDMDTNHRSVAVSSCQFAVRDHPCQLPGAGGPDDDLSSLLSSLQSNCQRQKDWDADPVLKIKIKGKGAPRHLVVNVVSLCVQQNDDDPVPDPDPDPQWDWDDDPSMIMIMHIGVSVLSSLVSSVVDPYDHDCVRNVVNVVSVVVVVVVVVVVVPDPPPPDDDPQFWDWDAQDPVRQDDPPPNTAIATPPPGHGPVVVVVVPPDDDDDDDLVVQLVVQCVPPVVCNPPQKTWAAQDPVRADDPPPNTFIAGSPPRDGPVVVCVVVVVPPD

Sequence (458 aa):
MGGKLWEGWEMQVLRDNCGKMSIEEVAALLPHRTVKGVHLRAFKVGLLPDKNYWTEQEDQILRDNFPHKTATQIKRMLSGRTLAAIQKRICEIGVSGERWACKHSANRQFFAQPNILNSYWAGLIAADGCVTDRDDCSTKVLMISLTESDGYLLEQFAKDVEFTGDVAIRKARDRKMADGRRLRARPESVLSISCTQEWFPDLEKHFNITPRKSLTLKPPNNLNLDCSLAYIKGFLDGDGCVHIRKNGRMNFTFCGTLECLSWIKSVCDEVAPQYTDEWRTKKRPLAQLIQKGKIYNYMIGDYRAELLAKEILRLDIPGMRRKWDKVQANFDLKQQRLEELRTPVMVHTFDPSRVYLGRLCKRGHDYQGTGQSLRRVGHGSCVKCGQECQGVKKPMVPVAYWLELTSKLFPDLDGTPYRIGDVCRRGHEYNLSGYGLRYRSSRGCVQCEKQRLGNSED

Secondary structure (DSSP, 8-state):
--PPPPPHHHHHHHHHHBTTB-HHHHHHT-TTS-HHHHHHHHHHTT-S--TT---HHHHHHHHHHTTTS-HHHHHHHTTTS-HHHHHHHHHHTT---S-S--SS---TTTTSS--HHHHHHHHHHHHHEEEEE-TTSS-EEEEEEEEGGGHHHHHHHHHHTT--SPPEEEPP--EE-TTS-EE-PPPEEEEEE-S-TTHHHHHHHHH---TTGGGTPPPPSS--HHHHHHHHHHHHHHHEEEEE-TTS-EEEEEEE-HHHHHHHHHHHHHHS-----TT-SS---SEEEEEETTEEEEEEETHHHHHHHHHHHTS-----HHHHHHHHHHHHHHHHHHHHHHS--------TTTEEEEE--TT---STTSSEEEEETTT--BHHHHHHTTS-------HHHHHHHHHHH-GGGTTSSEEEESPPTT---STTSSSEEEETTT--BHHHHHHHHTTS--

Organism: NCBI:txid1973484